Protein AF-A0A6I9VMM9-F1 (afdb_monomer)

Mean predicted aligned error: 11.05 Å

Sequence (615 aa):
MPFDSDETSVFSLRRWTDIDHIRKTYWRACSTDVARRCFRLDAPQAQGLPIRIATSAVTRLYTVVQLTARKGEMSLIRTLWRCTFSPRLFKIYEVTWIGLVDKSYEAKNLERWGDQIVISFAAIWSISLYAVPVIAMFAMYQRSYSLIDNVSCLSKVAAGAGALLIASLAARGYSRINNPAYVKFVDTLNEAHLNYNASTKQELHKYDFEFWAWPVDFNVTGDIADKLTLEKIAKASGRLKRQSGKEFIFAIPCKLLSYVVAHTFANKLIYPGSISLIGWAFGSALVKGRSDLIKQGGERFKLMTSDKNHLDVMFVDRRTKSSNGDTLVITCEGNCGFYETGIISTPLTKGYSVLGWNHPGFASSTGAPYPDQEENAIDCIMRFAIERLKFPEKQIIIYGWSIGGYTATWAAMNYPSIQSLVLDATFDDVLPLAIKAMPPSLEGLVHNIIRDYFNLHIAEQLNRYNGTILLIRRTDDEIICIPQNNLAGNRGNMLLTKLLLRRYPYLFLSETFESGAILSRFLSAETSERTSILESFRVNEKHCLQLIAADIQSNDGVISYPSTLGKECDAKTKLQLVLFLATMYMKDQSSSHCIPLSVDLFHPGWDPASTIAVK

Nearest PDB structures (foldseek):
  2xlb-assembly1_G  TM=6.797E-01  e=2.647E-04  Bacillus pumilus
  1odt-assembly1_C  TM=6.325E-01  e=3.381E-04  Bacillus subtilis
  1ods-assembly1_A  TM=5.811E-01  e=1.271E-04  Bacillus subtilis
  3fyt-assembly2_L  TM=5.809E-01  e=2.400E-04  Bacillus pumilus
  1l7a-assembly1_A  TM=5.665E-01  e=6.387E-04  Bacillus subtilis

pLDDT: mean 82.97, std 21.79, range [21.89, 98.94]

Solvent-accessible surface area (backbone atoms only — not comparable to full-atom values): 33581 Å² total; per-residue (Å²): 132,83,87,80,88,88,89,87,87,82,89,88,89,83,81,92,86,67,68,66,64,60,47,59,58,54,59,70,69,71,62,73,53,61,66,65,48,74,72,60,65,71,68,79,52,55,86,54,34,71,62,46,50,56,46,48,54,51,47,55,46,46,57,55,51,72,75,66,66,68,90,70,82,62,51,64,62,52,50,35,53,46,42,42,74,49,67,62,67,52,33,38,49,45,86,48,99,93,42,75,44,79,41,74,52,81,70,50,73,48,26,51,53,12,49,52,50,55,51,49,53,54,50,50,54,63,52,44,69,69,43,48,64,56,53,50,53,51,53,66,66,50,84,78,72,67,70,65,66,50,50,61,51,50,52,53,52,50,50,53,52,49,51,51,53,52,52,23,45,48,36,22,9,57,42,33,63,73,28,70,74,55,42,52,49,51,51,44,49,52,49,29,71,76,59,74,43,76,66,39,46,59,60,44,66,33,47,47,54,46,61,89,73,55,68,79,73,42,68,60,70,79,84,80,70,89,69,85,44,73,68,58,52,34,55,76,69,60,68,62,73,81,72,50,80,67,59,51,58,76,41,44,67,61,50,52,50,36,51,52,44,38,80,70,45,46,48,46,69,69,29,44,31,48,32,68,69,52,35,55,74,44,40,67,58,41,57,47,26,46,50,61,41,38,69,72,55,32,48,79,46,33,38,30,26,76,88,68,34,38,36,40,33,41,37,32,80,15,61,94,75,32,95,41,11,74,32,36,37,38,45,30,46,36,44,69,44,40,45,39,77,39,76,50,56,38,51,47,72,66,28,27,11,36,39,27,39,29,59,34,23,21,79,73,9,37,68,50,71,37,60,70,47,39,55,39,44,49,50,40,52,54,47,41,37,41,77,73,71,64,44,56,55,63,31,29,32,37,37,7,29,32,66,12,23,34,53,33,21,48,46,37,48,69,46,57,59,32,51,14,38,33,31,32,58,25,51,28,50,48,62,68,56,59,45,73,76,44,64,76,94,42,40,74,54,50,51,49,32,30,66,76,61,50,66,49,45,23,40,66,34,44,66,66,42,81,56,23,40,26,36,35,38,41,54,55,27,79,76,57,20,57,88,45,86,39,46,61,17,26,29,39,52,54,27,52,51,56,43,47,55,52,40,32,39,37,37,51,68,55,98,79,42,54,46,56,53,52,49,52,50,48,55,39,41,53,78,67,56,34,51,54,49,42,57,76,67,58,53,49,64,72,59,46,41,50,53,52,31,47,48,29,54,77,44,82,64,53,90,58,77,63,34,71,49,36,68,90,50,54,71,69,55,22,45,32,43,55,56,50,50,48,61,57,38,41,49,78,44,92,38,45,68,88,56,80,71,58,54,88,75,68,64,76,23,57,57,76,69,57,40,65,73,69,122

Secondary structure (DSSP, 8-state):
-----------------SHHHHHHHHHTTSSSTTHHHHT-S-GGGGGTHHHHHHHHHHHHHHHHHHHH--SSSTTHHHHHHHHHHSPPEEEEEEEETTEEEEEE----HHHHHHHHHHHHHHHHHHHHHHHHHHHHHHHHHSTT--HHHHHHHHHHHHHHHHHHHHHHHHHHHHHHHT-HHHHHHHHHHHHHHHS-SHHHHHHHTTEEE-GGGSPPSEE--S-------HHHHHHHTT-S----HHHHHHTHHHHHHHHHHIIIIIHHHH-GGG-HHHHHHTHHHHHHHHHHHHTTTEEEEEEE-TTS-EEEEEEE--TTT-TTTTSEEEEE--TT--TTTSTTHHHHHTT-EEEEEPPTTSTT--S---HHHHHHHHHHHHHHHHHTS---GGGEEEEEETTHHHHHHHHHHHSTT-SEEEEES--S-SHHHHHHTS-GGGHHHHHHHHHHH----HHHHHTT--S-EEEEEETT-SSSB-SSSSGGGBHHHHHHHHHHHHH-HHHH--TT-HHHHHHHHHHHS-HHHHHHHHHHTT--HHHHHHHHHHHHHHTTT---SS--TTTT--HHHHHHHHHHHHHHHEEEE-S-TTSPPPGGG--PPB-TTHHHH--

InterPro domains:
  IPR000073 Alpha/beta hydrolase fold-1 [PF00561] (328-474)
  IPR029058 Alpha/Beta hydrolase fold [G3DSA:3.40.50.1820] (281-490)
  IPR029058 Alpha/Beta hydrolase fold [SSF53474] (315-464)
  IPR054518 Phosphatidylserine Lipase ABHD16, N-terminal domain [PF22990] (79-210)

Radius of gyration: 30.35 Å; Cα contacts (8 Å, |Δi|>4): 876; chains: 1; bounding box: 75×108×87 Å

Structure (mmCIF, N/CA/C/O backbone):
data_AF-A0A6I9VMM9-F1
#
_entry.id   AF-A0A6I9VMM9-F1
#
loop_
_atom_site.group_PDB
_atom_site.id
_atom_site.type_symbol
_atom_site.label_atom_id
_atom_site.label_alt_id
_atom_site.label_comp_id
_atom_site.label_asym_id
_atom_site.label_entity_id
_atom_site.label_seq_id
_atom_site.pdbx_PDB_ins_code
_atom_site.Cartn_x
_atom_site.Cartn_y
_atom_site.Cartn_z
_atom_site.occupancy
_atom_site.B_iso_or_equiv
_atom_site.auth_seq_id
_atom_site.auth_comp_id
_atom_site.auth_asym_id
_atom_site.auth_atom_id
_atom_site.pdbx_PDB_model_num
ATOM 1 N N . MET A 1 1 ? -37.559 76.606 -5.333 1.00 27.94 1 MET A N 1
ATOM 2 C CA . MET A 1 1 ? -36.568 77.464 -6.025 1.00 27.94 1 MET A CA 1
ATOM 3 C C . MET A 1 1 ? -35.943 76.631 -7.148 1.00 27.94 1 MET A C 1
ATOM 5 O O . MET A 1 1 ? -36.047 75.415 -7.027 1.00 27.94 1 MET A O 1
ATOM 9 N N . PRO A 1 2 ? -35.516 77.249 -8.267 1.00 40.28 2 PRO A N 1
ATOM 10 C CA . PRO A 1 2 ? -35.880 76.784 -9.628 1.00 40.28 2 PRO A CA 1
ATOM 11 C C . PRO A 1 2 ? -35.206 75.460 -10.080 1.00 40.28 2 PRO A C 1
ATOM 13 O O . PRO A 1 2 ? -34.242 75.046 -9.443 1.00 40.28 2 PRO A O 1
ATOM 16 N N . PHE A 1 3 ? -35.783 74.644 -10.985 1.00 25.45 3 PHE A N 1
ATOM 17 C CA . PHE A 1 3 ? -35.825 74.765 -12.475 1.00 25.45 3 PHE A CA 1
ATOM 18 C C . PHE A 1 3 ? -34.434 75.043 -13.097 1.00 25.45 3 PHE A C 1
ATOM 20 O O . PHE A 1 3 ? -33.656 75.789 -12.510 1.00 25.45 3 PHE A O 1
ATOM 27 N N . ASP A 1 4 ? -34.020 74.458 -14.227 1.00 27.05 4 ASP A N 1
ATOM 28 C CA . ASP A 1 4 ? -34.722 73.792 -15.357 1.00 27.05 4 ASP A CA 1
ATOM 29 C C . ASP A 1 4 ? -34.130 72.380 -15.656 1.00 27.05 4 ASP A C 1
ATOM 31 O O . ASP A 1 4 ? -33.074 72.056 -15.115 1.00 27.05 4 ASP A O 1
ATOM 35 N N . SER A 1 5 ? -34.771 71.398 -16.317 1.00 29.05 5 SER A N 1
ATOM 36 C CA . SER A 1 5 ? -35.528 71.307 -17.597 1.00 29.05 5 SER A CA 1
ATOM 37 C C . SER A 1 5 ? -34.646 71.413 -18.865 1.00 29.05 5 SER A C 1
ATOM 39 O O . SER A 1 5 ? -33.751 72.252 -18.924 1.00 29.05 5 SER A O 1
ATOM 41 N N . ASP A 1 6 ? -34.779 70.572 -19.903 1.00 28.39 6 ASP A N 1
ATOM 42 C CA . ASP A 1 6 ? -35.347 69.200 -19.975 1.00 28.39 6 ASP A CA 1
ATOM 43 C C . ASP A 1 6 ? -34.381 68.313 -20.824 1.00 28.39 6 ASP A C 1
ATOM 45 O O . ASP A 1 6 ? -33.176 68.514 -20.684 1.00 28.39 6 ASP A O 1
ATOM 49 N N . GLU A 1 7 ? -34.651 67.312 -21.677 1.00 26.86 7 GLU A N 1
ATOM 50 C CA . GLU A 1 7 ? -35.807 66.644 -22.330 1.00 26.86 7 GLU A CA 1
ATOM 51 C C . GLU A 1 7 ? -35.352 65.158 -22.567 1.00 26.86 7 GLU A C 1
ATOM 53 O O . GLU A 1 7 ? -34.156 64.876 -22.470 1.00 26.86 7 GLU A O 1
ATOM 58 N N . THR A 1 8 ? -36.110 64.086 -22.854 1.00 25.47 8 THR A N 1
ATOM 59 C CA . THR A 1 8 ? -37.411 63.810 -23.509 1.00 25.47 8 THR A CA 1
ATOM 60 C C . THR A 1 8 ? -38.075 62.549 -22.908 1.00 25.47 8 THR A C 1
ATOM 62 O O . THR A 1 8 ? -37.460 61.785 -22.163 1.00 25.47 8 THR A O 1
ATOM 65 N N . SER A 1 9 ? -39.317 62.248 -23.313 1.00 21.89 9 SER A N 1
ATOM 66 C CA . SER A 1 9 ? -39.900 60.887 -23.275 1.00 21.89 9 SER A CA 1
ATOM 67 C C . SER A 1 9 ? -40.717 60.628 -24.563 1.00 21.89 9 SER A C 1
ATOM 69 O O . SER A 1 9 ? -41.004 61.570 -25.291 1.00 21.89 9 SER A O 1
ATOM 71 N N . VAL A 1 10 ? -41.015 59.393 -24.998 1.00 25.23 10 VAL A N 1
ATOM 72 C CA . VAL A 1 10 ? -42.160 58.564 -24.548 1.00 25.23 10 VAL A CA 1
ATOM 73 C C . VAL A 1 10 ? -42.083 57.143 -25.169 1.00 25.23 10 VAL A C 1
ATOM 75 O O . VAL A 1 10 ? -41.775 57.009 -26.346 1.00 25.23 10 VAL A O 1
ATOM 78 N N . PHE A 1 11 ? -42.396 56.109 -24.366 1.00 22.91 11 PHE A N 1
ATOM 79 C CA . PHE A 1 11 ? -42.964 54.761 -24.656 1.00 22.91 11 PHE A CA 1
ATOM 80 C C . PHE A 1 11 ? -42.891 54.147 -26.088 1.00 22.91 11 PHE A C 1
ATOM 82 O O . PHE A 1 11 ? -43.284 54.746 -27.079 1.00 22.91 11 PHE A O 1
ATOM 89 N N . SER A 1 12 ? -42.626 52.840 -26.255 1.00 22.56 12 SER A N 1
ATOM 90 C CA . SER A 1 12 ? -43.504 51.749 -25.767 1.00 22.56 12 SER A CA 1
ATOM 91 C C . SER A 1 12 ? -42.910 50.324 -25.936 1.00 22.56 12 SER A C 1
ATOM 93 O O . SER A 1 12 ? -41.854 50.140 -26.534 1.00 22.56 12 SER A O 1
ATOM 95 N N . LEU A 1 13 ? -43.580 49.291 -25.390 1.00 25.16 13 LEU A N 1
ATOM 96 C CA . LEU A 1 13 ? -43.148 47.877 -25.416 1.00 25.16 13 LEU A CA 1
ATOM 97 C C . LEU A 1 13 ? -43.910 47.035 -26.464 1.00 25.16 13 LEU A C 1
ATOM 99 O O . LEU A 1 13 ? -45.137 47.119 -26.499 1.00 25.16 13 LEU A O 1
ATOM 103 N N . ARG A 1 14 ? -43.238 46.060 -27.117 1.00 22.80 14 ARG A N 1
ATOM 104 C CA . ARG A 1 14 ? -43.471 44.584 -26.979 1.00 22.80 14 ARG A CA 1
ATOM 105 C C . ARG A 1 14 ? -42.797 43.736 -28.085 1.00 22.80 14 ARG A C 1
ATOM 107 O O . ARG A 1 14 ? -42.644 44.200 -29.203 1.00 22.80 14 ARG A O 1
ATOM 114 N N . ARG A 1 15 ? -42.553 42.446 -27.763 1.00 24.11 15 ARG A N 1
ATOM 115 C CA . ARG A 1 15 ? -41.964 41.351 -28.590 1.00 24.11 15 ARG A CA 1
ATOM 116 C C . ARG A 1 15 ? -40.478 41.583 -28.940 1.00 24.11 15 ARG A C 1
ATOM 118 O O . ARG A 1 15 ? -40.135 42.608 -29.499 1.00 24.11 15 ARG A O 1
ATOM 125 N N . TRP A 1 16 ? -39.513 40.714 -28.620 1.00 27.20 16 TRP A N 1
ATOM 126 C CA . TRP A 1 16 ? -39.538 39.377 -27.995 1.00 27.20 16 TRP A CA 1
ATOM 127 C C . TRP A 1 16 ? -40.290 38.279 -28.765 1.00 27.20 16 TRP A C 1
ATOM 129 O O . TRP A 1 16 ? -41.328 37.818 -28.307 1.00 27.20 16 TRP A O 1
ATOM 139 N N . THR A 1 17 ? -39.697 37.824 -29.875 1.00 28.47 17 THR A N 1
ATOM 140 C CA . THR A 1 17 ? -39.789 36.450 -30.424 1.00 28.47 17 THR A CA 1
ATOM 141 C C . THR A 1 17 ? -38.659 36.245 -31.447 1.00 28.47 17 THR A C 1
ATOM 143 O O . THR A 1 17 ? -38.898 36.466 -32.622 1.00 28.47 17 THR A O 1
ATOM 146 N N . ASP A 1 18 ? -37.437 35.892 -31.001 1.00 28.73 18 ASP A N 1
ATOM 147 C CA . ASP A 1 18 ? -36.411 35.222 -31.854 1.00 28.73 18 ASP A CA 1
ATOM 148 C C . ASP A 1 18 ? -35.119 34.799 -31.111 1.00 28.73 18 ASP A C 1
ATOM 150 O O . ASP A 1 18 ? -34.478 33.803 -31.446 1.00 28.73 18 ASP A O 1
ATOM 154 N N . ILE A 1 19 ? -34.737 35.498 -30.035 1.00 30.45 19 ILE A N 1
ATOM 155 C CA . ILE A 1 19 ? -33.448 35.268 -29.336 1.00 30.45 19 ILE A CA 1
ATOM 156 C C . ILE A 1 19 ? -33.337 33.871 -28.682 1.00 30.45 19 ILE A C 1
ATOM 158 O O . ILE A 1 19 ? -32.234 33.365 -28.454 1.00 30.45 19 ILE A O 1
ATOM 162 N N . ASP A 1 20 ? -34.461 33.216 -28.387 1.00 28.95 20 ASP A N 1
ATOM 163 C CA . ASP A 1 20 ? -34.479 31.982 -27.593 1.00 28.95 20 ASP A CA 1
ATOM 164 C C . ASP A 1 20 ? -34.054 30.724 -28.381 1.00 28.95 20 ASP A C 1
ATOM 166 O O . ASP A 1 20 ? -33.523 29.778 -27.794 1.00 28.95 20 ASP A O 1
ATOM 170 N N . HIS A 1 21 ? -34.201 30.728 -29.714 1.00 29.02 21 HIS A N 1
ATOM 171 C CA . HIS A 1 21 ? -33.738 29.625 -30.567 1.00 29.02 21 HIS A CA 1
ATOM 172 C C . HIS A 1 21 ? -32.209 29.663 -30.745 1.00 29.02 21 HIS A C 1
ATOM 174 O O . HIS A 1 21 ? -31.536 28.643 -30.592 1.00 29.02 21 HIS A O 1
ATOM 180 N N . ILE A 1 22 ? -31.637 30.860 -30.934 1.00 31.61 22 ILE A N 1
ATOM 181 C CA . ILE A 1 22 ? -30.178 31.067 -30.976 1.00 31.61 22 ILE A CA 1
ATOM 182 C C . ILE A 1 22 ? -29.546 30.718 -29.618 1.00 31.61 22 ILE A C 1
ATOM 184 O O . ILE A 1 22 ? -28.539 30.006 -29.568 1.00 31.61 22 ILE A O 1
ATOM 188 N N . ARG A 1 23 ? -30.166 31.137 -28.500 1.00 28.03 23 ARG A N 1
ATOM 189 C CA . ARG A 1 23 ? -29.694 30.785 -27.149 1.00 28.03 23 ARG A CA 1
ATOM 190 C C . ARG A 1 23 ? -29.641 29.277 -26.915 1.00 28.03 23 ARG A C 1
ATOM 192 O O . ARG A 1 23 ? -28.607 28.791 -26.463 1.00 28.03 23 ARG A O 1
ATOM 199 N N . LYS A 1 24 ? -30.712 28.532 -27.211 1.00 29.39 24 LYS A N 1
ATOM 200 C CA . LYS A 1 24 ? -30.779 27.084 -26.921 1.00 29.39 24 LYS A CA 1
ATOM 201 C C . LYS A 1 24 ? -29.769 26.256 -27.721 1.00 29.39 24 LYS A C 1
ATOM 203 O O . LYS A 1 24 ? -29.268 25.264 -27.191 1.00 29.39 24 LYS A O 1
ATOM 208 N N . THR A 1 25 ? -29.412 26.692 -28.928 1.00 28.53 25 THR A N 1
ATOM 209 C CA . THR A 1 25 ? -28.404 26.018 -29.760 1.00 28.53 25 THR A CA 1
ATOM 210 C C . THR A 1 25 ? -26.975 26.320 -29.293 1.00 28.53 25 THR A C 1
ATOM 212 O O . THR A 1 25 ? -26.189 25.390 -29.122 1.00 28.53 25 THR A O 1
ATOM 215 N N . TYR A 1 26 ? -26.639 27.577 -28.970 1.00 26.34 26 TYR A N 1
ATOM 216 C CA . TYR A 1 26 ? -25.295 27.917 -28.467 1.00 26.34 26 TYR A CA 1
ATOM 217 C C . TYR A 1 26 ? -25.028 27.421 -27.033 1.00 26.34 26 TYR A C 1
ATOM 219 O O . TYR A 1 26 ? -23.935 26.933 -26.741 1.00 26.34 26 TYR A O 1
ATOM 227 N N . TRP A 1 27 ? -26.009 27.474 -26.122 1.00 25.48 27 TRP A N 1
ATOM 228 C CA . TRP A 1 27 ? -25.790 27.058 -24.725 1.00 25.48 27 TRP A CA 1
ATOM 229 C C . TRP A 1 27 ? -25.700 25.541 -24.510 1.00 25.48 27 TRP A C 1
ATOM 231 O O . TRP A 1 27 ? -25.203 25.116 -23.469 1.00 25.48 27 TRP A O 1
ATOM 241 N N . ARG A 1 28 ? -26.103 24.717 -25.489 1.00 25.52 28 ARG A N 1
ATOM 242 C CA . ARG A 1 28 ? -25.829 23.267 -25.485 1.00 25.52 28 ARG A CA 1
ATOM 243 C C . ARG A 1 28 ? -24.437 22.900 -26.017 1.00 25.52 28 ARG A C 1
ATOM 245 O O . ARG A 1 28 ? -23.990 21.787 -25.771 1.00 25.52 28 ARG A O 1
ATOM 252 N N . ALA A 1 29 ? -23.737 23.818 -26.690 1.00 26.84 29 ALA A N 1
ATOM 253 C CA . ALA A 1 29 ? -22.377 23.596 -27.193 1.00 26.84 29 ALA A CA 1
ATOM 254 C C . ALA A 1 29 ? -21.274 24.020 -26.198 1.00 26.84 29 ALA A C 1
ATOM 256 O O . ALA A 1 29 ? -20.169 23.480 -26.232 1.00 26.84 29 ALA A O 1
ATOM 257 N N . CYS A 1 30 ? -21.559 24.969 -25.296 1.00 27.50 30 CYS A N 1
ATOM 258 C CA . CYS A 1 30 ? -20.560 25.570 -24.398 1.00 27.50 30 CYS A CA 1
ATOM 259 C C . CYS A 1 30 ? -20.682 25.183 -22.909 1.00 27.50 30 CYS A C 1
ATOM 261 O O . CYS A 1 30 ? -20.041 25.803 -22.059 1.00 27.50 30 CYS A O 1
ATOM 263 N N . SER A 1 31 ? -21.444 24.141 -22.558 1.00 27.25 31 SER A N 1
ATOM 264 C CA . SER A 1 31 ? -21.448 23.596 -21.194 1.00 27.25 31 SER A CA 1
ATOM 265 C C . SER A 1 31 ? -20.287 22.617 -20.975 1.00 27.25 31 SER A C 1
ATOM 267 O O . SER A 1 31 ? -20.314 21.513 -21.513 1.00 27.25 31 SER A O 1
ATOM 269 N N . THR A 1 32 ? -19.304 23.031 -20.162 1.00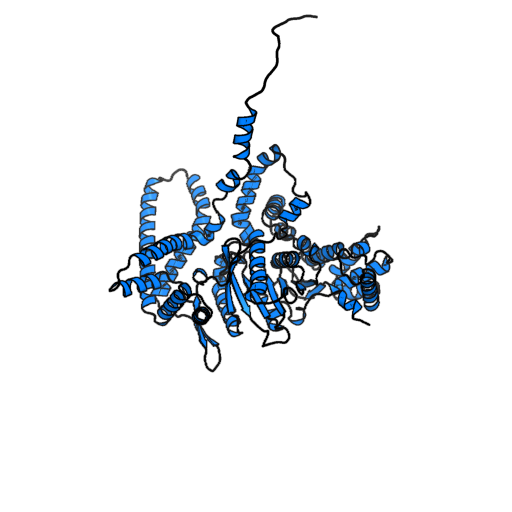 33.19 32 THR A N 1
ATOM 270 C CA . THR A 1 32 ? -18.239 22.245 -19.482 1.00 33.19 32 THR A CA 1
ATOM 271 C C . THR A 1 32 ? -17.296 21.340 -20.292 1.00 33.19 32 THR A C 1
ATOM 273 O O . THR A 1 32 ? -16.165 21.144 -19.846 1.00 33.19 32 THR A O 1
ATOM 276 N N . ASP A 1 33 ? -17.678 20.801 -21.449 1.00 26.80 33 ASP A N 1
ATOM 277 C CA . ASP A 1 33 ? -16.933 19.701 -22.071 1.00 26.80 33 ASP A CA 1
ATOM 278 C C . ASP A 1 33 ? -15.785 20.157 -22.989 1.00 26.80 33 ASP A C 1
ATOM 280 O O . ASP A 1 33 ? -14.739 19.516 -23.022 1.00 26.80 33 ASP A O 1
ATOM 284 N N . VAL A 1 34 ? -15.901 21.317 -23.650 1.00 26.84 34 VAL A N 1
ATOM 285 C CA . VAL A 1 34 ? -14.802 21.887 -24.460 1.00 26.84 34 VAL A CA 1
ATOM 286 C C . VAL A 1 34 ? -13.606 22.268 -23.578 1.00 26.84 34 VAL A C 1
ATOM 288 O O . VAL A 1 34 ? -12.478 21.879 -23.871 1.00 26.84 34 VAL A O 1
ATOM 291 N N . ALA A 1 35 ? -13.837 22.925 -22.436 1.00 27.14 35 ALA A N 1
ATOM 292 C CA . ALA A 1 35 ? -12.775 23.225 -21.469 1.00 27.14 35 ALA A CA 1
ATOM 293 C C . ALA A 1 35 ? -12.121 21.940 -20.914 1.00 27.14 35 ALA A C 1
ATOM 295 O O . ALA A 1 35 ? -10.898 21.866 -20.800 1.00 27.14 35 ALA A O 1
ATOM 296 N N . ARG A 1 36 ? -12.924 20.892 -20.671 1.00 28.64 36 ARG A N 1
ATOM 297 C CA . ARG A 1 36 ? -12.474 19.536 -20.295 1.00 28.64 36 ARG A CA 1
ATOM 298 C C . ARG A 1 36 ? -11.849 18.722 -21.439 1.00 28.64 36 ARG A C 1
ATOM 300 O O . ARG A 1 36 ? -11.485 17.566 -21.206 1.00 28.64 36 ARG A O 1
ATOM 307 N N . ARG A 1 37 ? -11.725 19.275 -22.649 1.00 25.19 37 ARG A N 1
ATOM 308 C CA . ARG A 1 37 ? -10.983 18.689 -23.781 1.00 25.19 37 ARG A CA 1
ATOM 309 C C . ARG A 1 37 ? -9.720 19.498 -24.084 1.00 25.19 37 ARG A C 1
ATOM 311 O O . ARG A 1 37 ? -8.650 18.911 -24.165 1.00 25.19 37 ARG A O 1
ATOM 318 N N . CYS A 1 38 ? -9.803 20.829 -24.149 1.00 25.02 38 CYS A N 1
ATOM 319 C CA . CYS A 1 38 ? -8.650 21.696 -24.430 1.00 25.02 38 CYS A CA 1
ATOM 320 C C . CYS A 1 38 ? -7.558 21.644 -23.346 1.00 25.02 38 CYS A C 1
ATOM 322 O O . CYS A 1 38 ? -6.380 21.689 -23.680 1.00 25.02 38 CYS A O 1
ATOM 324 N N . PHE A 1 39 ? -7.929 21.489 -22.069 1.00 26.25 39 PHE A N 1
ATOM 325 C CA . PHE A 1 39 ? -6.974 21.279 -20.968 1.00 26.25 39 PHE A CA 1
ATOM 326 C C . PHE A 1 39 ? -6.716 19.794 -20.649 1.00 26.25 39 PHE A C 1
ATOM 328 O O . PHE A 1 39 ? -6.098 19.486 -19.636 1.00 26.25 39 PHE A O 1
ATOM 335 N N . ARG A 1 40 ? -7.154 18.865 -21.514 1.00 23.09 40 ARG A N 1
ATOM 336 C CA . ARG A 1 40 ? -6.862 17.422 -21.409 1.00 23.09 40 ARG A CA 1
ATOM 337 C C . 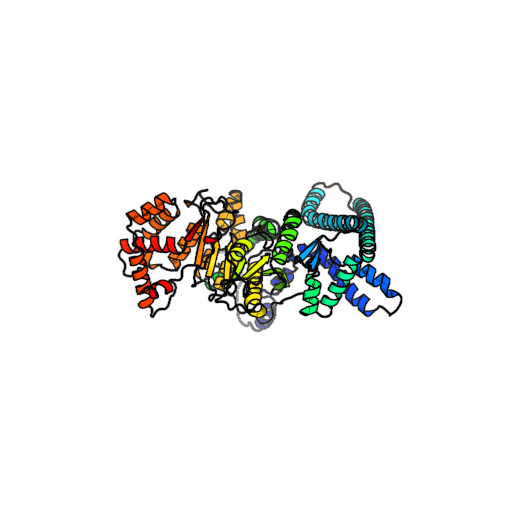ARG A 1 40 ? -5.796 16.979 -22.419 1.00 23.09 40 ARG A C 1
ATOM 339 O O . ARG A 1 40 ? -5.890 15.914 -23.017 1.00 23.09 40 ARG A O 1
ATOM 346 N N . LEU A 1 41 ? -4.797 17.837 -22.631 1.00 25.17 41 LEU A N 1
ATOM 347 C CA . LEU A 1 41 ? -3.531 17.464 -23.257 1.00 25.17 41 LEU A CA 1
ATOM 348 C C . LEU A 1 41 ? -2.621 16.925 -22.148 1.00 25.17 41 LEU A C 1
ATOM 350 O O . LEU A 1 41 ? -2.228 17.669 -21.251 1.00 25.17 41 LEU A O 1
ATOM 354 N N . ASP A 1 42 ? -2.358 15.618 -22.173 1.00 28.47 42 ASP A N 1
ATOM 355 C CA . ASP A 1 42 ? -1.860 14.880 -21.009 1.00 28.47 42 ASP A CA 1
ATOM 356 C C . ASP A 1 42 ? -0.426 15.242 -20.586 1.00 28.47 42 ASP A C 1
ATOM 358 O O . ASP A 1 42 ? 0.554 14.625 -21.010 1.00 28.47 42 ASP A O 1
ATOM 362 N N . ALA A 1 43 ? -0.308 16.169 -19.635 1.00 26.69 43 ALA A N 1
ATOM 363 C CA . ALA A 1 43 ? 0.937 16.442 -18.923 1.00 26.69 43 ALA A CA 1
ATOM 364 C C . ALA A 1 43 ? 1.576 15.204 -18.235 1.00 26.69 43 ALA A C 1
ATOM 366 O O . ALA A 1 43 ? 2.792 15.041 -18.365 1.00 26.69 43 ALA A O 1
ATOM 367 N N . PRO A 1 44 ? 0.846 14.295 -17.541 1.00 29.08 44 PRO A N 1
ATOM 368 C CA . PRO A 1 44 ? 1.493 13.199 -16.809 1.00 29.08 44 PRO A CA 1
ATOM 369 C C . PRO A 1 44 ? 2.061 12.096 -17.715 1.00 29.08 44 PRO A C 1
ATOM 371 O O . PRO A 1 44 ? 2.945 11.357 -17.280 1.00 29.08 44 PRO A O 1
ATOM 374 N N . GLN A 1 45 ? 1.648 12.006 -18.989 1.00 28.39 45 GLN A N 1
ATOM 375 C CA . GLN A 1 45 ? 2.267 11.061 -19.930 1.00 28.39 45 GLN A CA 1
ATOM 376 C C . GLN A 1 45 ? 3.766 11.352 -20.146 1.00 28.39 45 GLN A C 1
ATOM 378 O O . GLN A 1 45 ? 4.510 10.430 -20.490 1.00 28.39 45 GLN A O 1
ATOM 383 N N . ALA A 1 46 ? 4.226 12.587 -19.887 1.00 27.34 46 ALA A N 1
ATOM 384 C CA . ALA A 1 46 ? 5.604 13.053 -20.067 1.00 27.34 46 ALA A CA 1
ATOM 385 C C . ALA A 1 46 ? 6.680 12.130 -19.461 1.00 27.34 46 ALA A C 1
ATOM 387 O O . ALA A 1 46 ? 7.715 11.919 -20.092 1.00 27.34 46 ALA A O 1
ATOM 388 N N . GLN A 1 47 ? 6.440 11.534 -18.285 1.00 32.88 47 GLN A N 1
ATOM 389 C CA . GLN A 1 47 ? 7.446 10.707 -17.593 1.00 32.88 47 GLN A CA 1
ATOM 390 C C . GLN A 1 47 ? 7.664 9.332 -18.260 1.00 32.88 47 GLN A C 1
ATOM 392 O O . GLN A 1 47 ? 8.740 8.756 -18.136 1.00 32.88 47 GLN A O 1
ATOM 397 N N . GLY A 1 48 ? 6.699 8.842 -19.050 1.00 29.05 48 GLY A N 1
ATOM 398 C CA . GLY A 1 48 ? 6.893 7.706 -19.964 1.00 29.05 48 GLY A CA 1
ATOM 399 C C . GLY A 1 48 ? 7.213 8.117 -21.408 1.00 29.05 48 GLY A C 1
ATOM 400 O O . GLY A 1 48 ? 7.606 7.278 -22.219 1.00 29.05 48 GLY A O 1
ATOM 401 N N . LEU A 1 49 ? 7.041 9.397 -21.749 1.00 28.08 49 LEU A N 1
ATOM 402 C CA . LEU A 1 49 ? 7.036 9.913 -23.117 1.00 28.08 49 LEU A CA 1
ATOM 403 C C . LEU A 1 49 ? 8.358 9.800 -23.900 1.00 28.08 49 LEU A C 1
ATOM 405 O O . LEU A 1 49 ? 8.254 9.516 -25.089 1.00 28.08 49 LEU A O 1
ATOM 409 N N . PRO A 1 50 ? 9.582 9.947 -23.343 1.00 30.11 50 PRO A N 1
ATOM 410 C CA . PRO A 1 50 ? 10.796 9.771 -24.149 1.00 30.11 50 PRO A CA 1
ATOM 411 C C . PRO A 1 50 ? 10.947 8.326 -24.645 1.00 30.11 50 PRO A C 1
ATOM 413 O O . PRO A 1 50 ? 11.196 8.101 -25.830 1.00 30.11 50 PRO A O 1
ATOM 416 N N . ILE A 1 51 ? 10.686 7.341 -23.777 1.00 33.97 51 ILE A N 1
ATOM 417 C CA . ILE A 1 51 ? 10.642 5.928 -24.175 1.00 33.97 51 ILE A CA 1
ATOM 418 C C . ILE A 1 51 ? 9.437 5.691 -25.094 1.00 33.97 51 ILE A C 1
ATOM 420 O O . ILE A 1 51 ? 9.593 5.038 -26.122 1.00 33.97 51 ILE A O 1
ATOM 424 N N . ARG A 1 52 ? 8.252 6.248 -24.798 1.00 33.22 52 ARG A N 1
ATOM 425 C CA . ARG A 1 52 ? 7.032 6.052 -25.607 1.00 33.22 52 ARG A CA 1
ATOM 426 C C . ARG A 1 52 ? 7.037 6.755 -26.966 1.00 33.22 52 ARG A C 1
ATOM 428 O O . ARG A 1 52 ? 6.370 6.250 -27.852 1.00 33.22 52 ARG A O 1
ATOM 435 N N . ILE A 1 53 ? 7.760 7.850 -27.199 1.00 30.75 53 ILE A N 1
ATOM 436 C CA . ILE A 1 53 ? 7.872 8.456 -28.541 1.00 30.75 53 ILE A CA 1
ATOM 437 C C . ILE A 1 53 ? 8.856 7.651 -29.384 1.00 30.75 53 ILE A C 1
ATOM 439 O O . ILE A 1 53 ? 8.501 7.253 -30.494 1.00 30.75 53 ILE A O 1
ATOM 443 N N . ALA A 1 54 ? 10.028 7.315 -28.832 1.00 31.45 54 ALA A N 1
ATOM 444 C CA . ALA A 1 54 ? 10.972 6.417 -29.489 1.00 31.45 54 ALA A CA 1
ATOM 445 C C . ALA A 1 54 ? 10.307 5.069 -29.825 1.00 31.45 54 ALA A C 1
ATOM 447 O O . ALA A 1 54 ? 10.312 4.649 -30.979 1.00 31.45 54 ALA A O 1
ATOM 448 N N . THR A 1 55 ? 9.642 4.427 -28.859 1.00 34.94 55 THR A N 1
ATOM 449 C CA . THR A 1 55 ? 8.963 3.139 -29.078 1.00 34.94 55 THR A CA 1
ATOM 450 C C . THR A 1 55 ? 7.628 3.238 -29.815 1.00 34.94 55 THR A C 1
ATOM 452 O O . THR A 1 55 ? 7.301 2.279 -30.492 1.00 34.94 55 THR A O 1
ATOM 455 N N . SER A 1 56 ? 6.863 4.336 -29.792 1.00 29.28 56 SER A N 1
ATOM 456 C CA . SER A 1 56 ? 5.646 4.473 -30.625 1.00 29.28 56 SER A CA 1
ATOM 457 C C . SER A 1 56 ? 6.008 4.682 -32.094 1.00 29.28 56 SER A C 1
ATOM 459 O O . SER A 1 56 ? 5.421 4.039 -32.965 1.00 29.28 56 SER A O 1
ATOM 461 N N . ALA A 1 57 ? 7.037 5.489 -32.383 1.00 31.03 57 ALA A N 1
ATOM 462 C CA . ALA A 1 57 ? 7.600 5.587 -33.727 1.00 31.03 57 ALA A CA 1
ATOM 463 C C . ALA A 1 57 ? 8.175 4.232 -34.177 1.00 31.03 57 ALA A C 1
ATOM 465 O O . ALA A 1 57 ? 7.787 3.728 -35.229 1.00 31.03 57 ALA A O 1
ATOM 466 N N . VAL A 1 58 ? 9.009 3.586 -33.350 1.00 36.97 58 VAL A N 1
ATOM 467 C CA . VAL A 1 58 ? 9.589 2.264 -33.651 1.00 36.97 58 VAL A CA 1
ATOM 468 C C . VAL A 1 58 ? 8.535 1.151 -33.712 1.00 36.97 58 VAL A C 1
ATOM 470 O O . VAL A 1 58 ? 8.719 0.229 -34.490 1.00 36.97 58 VAL A O 1
ATOM 473 N N . THR A 1 59 ? 7.407 1.234 -32.996 1.00 32.75 59 THR A N 1
ATOM 474 C CA . THR A 1 59 ? 6.295 0.258 -33.060 1.00 32.75 59 THR A CA 1
ATOM 475 C C . THR A 1 59 ? 5.407 0.485 -34.286 1.00 32.75 59 THR A C 1
ATOM 477 O O . THR A 1 59 ? 4.966 -0.475 -34.914 1.00 32.75 59 THR A O 1
ATOM 480 N N . ARG A 1 60 ? 5.190 1.737 -34.710 1.00 32.25 60 ARG A N 1
ATOM 481 C CA . ARG A 1 60 ? 4.557 2.016 -36.011 1.00 32.25 60 ARG A CA 1
ATOM 482 C C . ARG A 1 60 ? 5.461 1.563 -37.163 1.00 32.25 60 ARG A C 1
ATOM 484 O O . ARG A 1 60 ? 4.964 0.922 -38.085 1.00 32.25 60 ARG A O 1
ATOM 491 N N . LEU A 1 61 ? 6.779 1.776 -37.068 1.00 34.28 61 LEU A N 1
ATOM 492 C CA . LEU A 1 61 ? 7.745 1.150 -37.978 1.00 34.28 61 LEU A CA 1
ATOM 493 C C . LEU A 1 61 ? 7.741 -0.380 -37.867 1.00 34.28 61 LEU A C 1
ATOM 495 O O . LEU A 1 61 ? 7.807 -1.032 -38.897 1.00 34.28 61 LEU A O 1
ATOM 499 N N . TYR A 1 62 ? 7.624 -0.969 -36.673 1.00 37.34 62 TYR A N 1
ATOM 500 C CA . TYR A 1 62 ? 7.572 -2.422 -36.475 1.00 37.34 62 TYR A CA 1
ATOM 501 C C . TYR A 1 62 ? 6.431 -3.019 -37.300 1.00 37.34 62 TYR A C 1
ATOM 503 O O . TYR A 1 62 ? 6.681 -3.885 -38.130 1.00 37.34 62 TYR A O 1
ATOM 511 N N . THR A 1 63 ? 5.209 -2.494 -37.178 1.00 33.28 63 THR A N 1
ATOM 512 C CA . THR A 1 63 ? 4.063 -2.959 -37.976 1.00 33.28 63 THR A CA 1
ATOM 513 C C . THR A 1 63 ? 4.263 -2.740 -39.482 1.00 33.28 63 THR A C 1
ATOM 515 O O . THR A 1 63 ? 3.989 -3.643 -40.269 1.00 33.28 63 THR A O 1
ATOM 518 N N . VAL A 1 64 ? 4.793 -1.586 -39.909 1.00 35.97 64 VAL A N 1
ATOM 519 C CA . VAL A 1 64 ? 5.026 -1.285 -41.339 1.00 35.97 64 VAL A CA 1
ATOM 520 C C . VAL A 1 64 ? 6.133 -2.159 -41.954 1.00 35.97 64 VAL A C 1
ATOM 522 O O . VAL A 1 64 ? 5.984 -2.644 -43.075 1.00 35.97 64 VAL A O 1
ATOM 525 N N . VAL A 1 65 ? 7.219 -2.425 -41.224 1.00 41.69 65 VAL A N 1
ATOM 526 C CA . VAL A 1 65 ? 8.339 -3.281 -41.660 1.00 41.69 65 VAL A CA 1
ATOM 527 C C . VAL A 1 65 ? 7.945 -4.763 -41.644 1.00 41.69 65 VAL A C 1
ATOM 529 O O . VAL A 1 65 ? 8.315 -5.503 -42.554 1.00 41.69 65 VAL A O 1
ATOM 532 N N . GLN A 1 66 ? 7.128 -5.202 -40.678 1.00 41.09 66 GLN A N 1
ATOM 533 C CA . GLN A 1 66 ? 6.551 -6.555 -40.664 1.00 41.09 66 GLN A CA 1
ATOM 534 C C . GLN A 1 66 ? 5.678 -6.827 -41.905 1.00 41.09 66 GLN A C 1
ATOM 536 O O . GLN A 1 66 ? 5.649 -7.957 -42.385 1.00 41.09 66 GLN A O 1
ATOM 541 N N . LEU A 1 67 ? 5.004 -5.803 -42.446 1.00 38.81 67 LEU A N 1
ATOM 542 C CA . LEU A 1 67 ? 4.131 -5.910 -43.625 1.00 38.81 67 LEU A CA 1
ATOM 543 C C . LEU A 1 67 ? 4.857 -5.809 -44.981 1.00 38.81 67 LEU A C 1
ATOM 545 O O . LEU A 1 67 ? 4.259 -6.134 -46.003 1.00 38.81 67 LEU A O 1
ATOM 549 N N . THR A 1 68 ? 6.117 -5.364 -45.024 1.00 39.28 68 THR A N 1
ATOM 550 C CA . THR A 1 68 ? 6.821 -5.030 -46.284 1.00 39.28 68 THR A CA 1
ATOM 551 C C . THR A 1 68 ? 8.016 -5.934 -46.620 1.00 39.28 68 THR A C 1
ATOM 553 O O . THR A 1 68 ? 8.556 -5.858 -47.726 1.00 39.28 68 THR A O 1
ATOM 556 N N . ALA A 1 69 ? 8.424 -6.833 -45.719 1.00 36.41 69 ALA A N 1
ATOM 557 C CA . ALA A 1 69 ? 9.629 -7.649 -45.886 1.00 36.41 69 ALA A CA 1
ATOM 558 C C . ALA A 1 69 ? 9.417 -8.943 -46.714 1.00 36.41 69 ALA A C 1
ATOM 560 O O . ALA A 1 69 ? 8.852 -9.927 -46.232 1.00 36.41 69 ALA A O 1
ATOM 561 N N . ARG A 1 70 ? 9.948 -8.991 -47.948 1.00 42.25 70 ARG A N 1
ATOM 562 C CA . ARG A 1 70 ? 10.049 -10.228 -48.758 1.00 42.25 70 ARG A CA 1
ATOM 563 C C . ARG A 1 70 ? 10.947 -11.293 -48.093 1.00 42.25 70 ARG A C 1
ATOM 565 O O . ARG A 1 70 ? 11.987 -10.977 -47.522 1.00 42.25 70 ARG A O 1
ATOM 572 N N . LYS A 1 71 ? 10.565 -12.573 -48.205 1.00 42.88 71 LYS A N 1
ATOM 573 C CA . LYS A 1 71 ? 11.344 -13.723 -47.697 1.00 42.88 71 LYS A CA 1
ATOM 574 C C . LYS A 1 71 ? 12.685 -13.863 -48.435 1.00 42.88 71 LYS A C 1
ATOM 576 O O . LYS A 1 71 ? 12.717 -13.721 -49.652 1.00 42.88 71 LYS A O 1
ATOM 581 N N . GLY A 1 72 ? 13.750 -14.196 -47.703 1.00 40.47 72 GLY A N 1
ATOM 582 C CA . GLY A 1 72 ? 15.106 -14.366 -48.235 1.00 40.47 72 GLY A CA 1
ATOM 583 C C . GLY A 1 72 ? 16.147 -13.760 -47.294 1.00 40.47 72 GLY A C 1
ATOM 584 O O . GLY A 1 72 ? 16.248 -14.151 -46.134 1.00 40.47 72 GLY A O 1
ATOM 585 N N . GLU A 1 73 ? 16.880 -12.766 -47.785 1.00 41.12 73 GLU A N 1
ATOM 586 C CA . GLU A 1 73 ? 18.047 -12.152 -47.129 1.00 41.12 73 GLU A CA 1
ATOM 587 C C . GLU A 1 73 ? 17.710 -11.373 -45.839 1.00 41.12 73 GLU A C 1
ATOM 589 O O . GLU A 1 73 ? 18.554 -11.221 -44.955 1.00 41.12 73 GLU A O 1
ATOM 594 N N . MET A 1 74 ? 16.454 -10.944 -45.660 1.00 47.09 74 MET A N 1
ATOM 595 C CA . MET A 1 74 ? 15.984 -10.182 -44.487 1.00 47.09 74 MET A CA 1
ATOM 596 C C . MET A 1 74 ? 15.833 -11.001 -43.187 1.00 47.09 74 MET A C 1
ATOM 598 O O . MET A 1 74 ? 15.063 -10.633 -42.302 1.00 47.09 74 MET A O 1
ATOM 602 N N . SER A 1 75 ? 16.592 -12.087 -43.024 1.00 66.44 75 SER A N 1
ATOM 603 C CA . SER A 1 75 ? 16.757 -12.753 -41.726 1.00 66.44 75 SER A CA 1
ATOM 604 C C . SER A 1 75 ? 17.676 -11.933 -40.809 1.00 66.44 75 SER A C 1
ATOM 606 O O . SER A 1 75 ? 17.243 -11.412 -39.781 1.00 66.44 75 SER A O 1
ATOM 608 N N . LEU A 1 76 ? 18.929 -11.720 -41.227 1.00 69.81 76 LEU A N 1
ATOM 609 C CA . LEU A 1 76 ? 19.990 -11.171 -40.374 1.00 69.81 76 LEU A CA 1
ATOM 610 C C . LEU A 1 76 ? 19.716 -9.720 -39.935 1.00 69.81 76 LEU A C 1
ATOM 612 O O . LEU A 1 76 ? 19.854 -9.392 -38.759 1.00 69.81 76 LEU A O 1
ATOM 616 N N . ILE A 1 77 ? 19.240 -8.872 -40.854 1.00 77.88 77 ILE A N 1
ATOM 617 C CA . ILE A 1 77 ? 18.883 -7.469 -40.567 1.00 77.88 77 ILE A CA 1
ATOM 618 C C . ILE A 1 77 ? 17.687 -7.387 -39.602 1.00 77.88 77 ILE A C 1
ATOM 620 O O . ILE A 1 77 ? 17.681 -6.565 -38.686 1.00 77.88 77 ILE A O 1
ATOM 624 N N . ARG A 1 78 ? 16.688 -8.268 -39.758 1.00 79.44 78 ARG A N 1
ATOM 625 C CA . ARG A 1 78 ? 15.493 -8.319 -38.899 1.00 79.44 78 ARG A CA 1
ATOM 626 C C . ARG A 1 78 ? 15.839 -8.797 -37.489 1.00 79.44 78 ARG A C 1
ATOM 628 O O . ARG A 1 78 ? 15.333 -8.229 -36.524 1.00 79.44 78 ARG A O 1
ATOM 635 N N . THR A 1 79 ? 16.730 -9.781 -37.358 1.00 79.56 79 THR A N 1
ATOM 636 C CA . THR A 1 79 ? 17.253 -10.232 -36.058 1.00 79.56 79 THR A CA 1
ATOM 637 C C . THR A 1 79 ? 18.120 -9.160 -35.400 1.00 79.56 79 THR A C 1
ATOM 639 O O . THR A 1 79 ? 17.932 -8.885 -34.219 1.00 79.56 79 THR A O 1
ATOM 642 N N . LEU A 1 80 ? 18.991 -8.472 -36.149 1.00 85.75 80 LEU A N 1
ATOM 643 C CA . LEU A 1 80 ? 19.778 -7.351 -35.624 1.00 85.75 80 LEU A CA 1
ATOM 644 C C . LEU A 1 80 ? 18.869 -6.232 -35.090 1.00 85.75 80 LEU A C 1
ATOM 646 O O . LEU A 1 80 ? 19.040 -5.796 -33.954 1.00 85.75 80 LEU A O 1
ATOM 650 N N . TRP A 1 81 ? 17.863 -5.817 -35.868 1.00 85.56 81 TRP A N 1
ATOM 651 C CA . TRP A 1 81 ? 16.888 -4.801 -35.457 1.00 85.56 81 TRP A CA 1
ATOM 652 C C . TRP A 1 81 ? 16.118 -5.214 -34.195 1.00 85.56 81 TRP A C 1
ATOM 654 O O . TRP A 1 81 ? 15.999 -4.420 -33.261 1.00 85.56 81 TRP A O 1
ATOM 664 N N . ARG A 1 82 ? 15.654 -6.472 -34.128 1.00 86.38 82 ARG A N 1
ATOM 665 C CA . ARG A 1 82 ? 15.049 -7.052 -32.918 1.00 86.38 82 ARG A CA 1
ATOM 666 C C . ARG A 1 82 ? 15.996 -6.936 -31.724 1.00 86.38 82 ARG A C 1
ATOM 668 O O . ARG A 1 82 ? 15.647 -6.281 -30.752 1.00 86.38 82 ARG A O 1
ATOM 675 N N . CYS A 1 83 ? 17.211 -7.478 -31.811 1.00 88.12 83 CYS A N 1
ATOM 676 C CA . CYS A 1 83 ? 18.175 -7.467 -30.708 1.00 88.12 83 CYS A CA 1
ATOM 677 C C . CYS A 1 83 ? 18.534 -6.047 -30.223 1.00 88.12 83 CYS A C 1
ATOM 679 O O . CYS A 1 83 ? 18.670 -5.835 -29.015 1.00 88.12 83 CYS A O 1
ATOM 681 N N . THR A 1 84 ? 18.639 -5.064 -31.125 1.00 88.94 84 THR A N 1
ATOM 682 C CA . THR A 1 84 ? 18.853 -3.652 -30.765 1.00 88.94 84 THR A CA 1
ATOM 683 C C . THR A 1 84 ? 17.721 -3.112 -29.889 1.00 88.94 84 THR A C 1
ATOM 685 O O . THR A 1 84 ? 17.980 -2.589 -28.802 1.00 88.94 84 THR A O 1
ATOM 688 N N . PHE A 1 85 ? 16.466 -3.241 -30.330 1.00 88.81 85 PHE A N 1
ATOM 689 C CA . PHE A 1 85 ? 15.319 -2.592 -29.681 1.00 88.81 85 PHE A CA 1
ATOM 690 C C . PHE A 1 85 ? 14.605 -3.451 -28.625 1.00 88.81 85 PHE A C 1
ATOM 692 O O . PHE A 1 85 ? 13.787 -2.926 -27.875 1.00 88.81 85 PHE A O 1
ATOM 699 N N . SER A 1 86 ? 14.951 -4.734 -28.498 1.00 90.94 86 SER A N 1
ATOM 700 C CA . SER A 1 86 ? 14.490 -5.609 -27.416 1.00 90.94 86 SER A CA 1
ATOM 701 C C . SER A 1 86 ? 14.912 -5.110 -26.017 1.00 90.94 86 SER A C 1
ATOM 703 O O . SER A 1 86 ? 15.933 -4.418 -25.876 1.00 90.94 86 SER A O 1
ATOM 705 N N . PRO A 1 87 ? 14.147 -5.460 -24.964 1.00 92.75 87 PRO A N 1
ATOM 706 C CA . PRO A 1 87 ? 14.428 -5.071 -23.578 1.00 92.75 87 PRO A CA 1
ATOM 707 C C . PRO A 1 87 ? 15.792 -5.567 -23.085 1.00 92.75 87 PRO A C 1
ATOM 709 O O . PRO A 1 87 ? 16.323 -6.568 -23.573 1.00 92.75 87 PRO A O 1
ATOM 712 N N . ARG A 1 88 ? 16.356 -4.900 -22.074 1.00 90.88 88 ARG A N 1
ATOM 713 C CA . ARG A 1 88 ? 17.470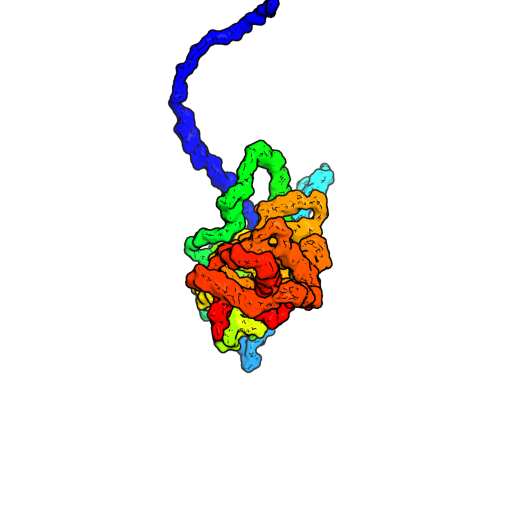 -5.472 -21.299 1.00 90.88 88 ARG A CA 1
ATOM 714 C C . ARG A 1 88 ? 17.002 -6.721 -20.549 1.00 90.88 88 ARG A C 1
ATOM 716 O O . ARG A 1 88 ? 15.917 -6.727 -19.969 1.00 90.88 88 ARG A O 1
ATOM 723 N N . LEU A 1 89 ? 17.845 -7.749 -20.562 1.00 92.56 89 LEU A N 1
ATOM 724 C CA . LEU A 1 89 ? 17.693 -8.973 -19.781 1.00 92.56 89 LEU A CA 1
ATOM 725 C C . LEU A 1 89 ? 18.515 -8.827 -18.490 1.00 92.56 89 LEU A C 1
ATOM 727 O O . LEU A 1 89 ? 19.649 -8.355 -18.539 1.00 92.56 89 LEU A O 1
ATOM 731 N N . PHE A 1 90 ? 17.948 -9.202 -17.345 1.00 91.25 90 PHE A N 1
ATOM 732 C CA . PHE A 1 90 ? 18.592 -9.092 -16.031 1.00 91.25 90 PHE A CA 1
ATOM 733 C C . PHE A 1 90 ? 19.033 -10.456 -15.499 1.00 91.25 90 PHE A C 1
ATOM 735 O O . PHE A 1 90 ? 20.172 -10.607 -15.054 1.00 91.25 90 PHE A O 1
ATOM 742 N N . LYS A 1 91 ? 18.142 -11.453 -15.556 1.00 92.44 91 LYS A N 1
ATOM 743 C CA . LYS A 1 91 ? 18.383 -12.810 -15.050 1.00 92.44 91 LYS A CA 1
ATOM 744 C C . LYS A 1 91 ? 17.742 -13.875 -15.927 1.00 92.44 91 LYS A C 1
ATOM 746 O O . LYS A 1 91 ? 16.743 -13.619 -16.596 1.00 92.44 91 LYS A O 1
ATOM 751 N N . ILE A 1 92 ? 18.316 -15.069 -15.863 1.00 92.88 92 ILE A N 1
ATOM 752 C CA . ILE A 1 92 ? 17.800 -16.315 -16.419 1.00 92.88 92 ILE A CA 1
ATOM 753 C C . ILE A 1 92 ? 17.569 -17.270 -15.241 1.00 92.88 92 ILE A C 1
ATOM 755 O O . ILE A 1 92 ? 18.439 -17.396 -14.380 1.00 92.88 92 ILE A O 1
ATOM 759 N N . TYR A 1 93 ? 16.410 -17.921 -15.188 1.00 90.38 93 TYR A N 1
ATOM 760 C CA . TYR A 1 93 ? 16.057 -18.894 -14.156 1.00 90.38 93 TYR A CA 1
ATOM 761 C C . TYR A 1 93 ? 16.066 -20.305 -14.746 1.00 90.38 93 TYR A C 1
ATOM 763 O O . TYR A 1 93 ? 15.336 -20.597 -15.695 1.00 90.38 93 TYR A O 1
ATOM 771 N N . GLU A 1 94 ? 16.882 -21.186 -14.173 1.00 84.50 94 GLU A N 1
ATOM 772 C CA . GLU A 1 94 ? 17.054 -22.566 -14.629 1.00 84.50 94 GLU A CA 1
ATOM 773 C C . GLU A 1 94 ? 16.629 -23.531 -13.513 1.00 84.50 94 GLU A C 1
ATOM 775 O O . GLU A 1 94 ? 17.075 -23.428 -12.369 1.00 84.50 94 GLU A O 1
ATOM 780 N N . VAL A 1 95 ? 15.730 -24.470 -13.828 1.00 79.88 95 VAL A N 1
ATOM 781 C CA . VAL A 1 95 ? 15.326 -25.529 -12.892 1.00 79.88 95 VAL A CA 1
ATOM 782 C C . VAL A 1 95 ? 16.384 -26.625 -12.931 1.00 79.88 95 VAL A C 1
ATOM 784 O O . VAL A 1 95 ? 16.616 -27.235 -13.972 1.00 79.88 95 VAL A O 1
ATOM 787 N N . THR A 1 96 ? 17.016 -26.875 -11.790 1.00 75.50 96 THR A N 1
ATOM 788 C CA . THR A 1 96 ? 18.069 -27.880 -11.616 1.00 75.50 96 THR A CA 1
ATOM 789 C C . THR A 1 96 ? 17.658 -28.915 -10.566 1.00 75.50 96 THR A C 1
ATOM 791 O O . THR A 1 96 ? 16.652 -28.756 -9.876 1.00 75.50 96 THR A O 1
ATOM 794 N N . TRP A 1 97 ? 18.456 -29.971 -10.401 1.00 65.81 97 TRP A N 1
ATOM 795 C CA . TRP A 1 97 ? 18.216 -31.016 -9.397 1.00 65.81 97 TRP A CA 1
ATOM 796 C C . TRP A 1 97 ? 18.321 -30.522 -7.938 1.00 65.81 97 TRP A C 1
ATOM 798 O O . TRP A 1 97 ? 17.772 -31.166 -7.051 1.00 65.81 97 TRP A O 1
ATOM 808 N N . ILE A 1 98 ? 18.962 -29.369 -7.693 1.00 69.88 98 ILE A N 1
ATOM 809 C CA . ILE A 1 98 ? 18.983 -28.670 -6.389 1.00 69.88 98 ILE A CA 1
ATOM 810 C C . ILE A 1 98 ? 17.891 -27.589 -6.257 1.00 69.88 98 ILE A C 1
ATOM 812 O O . ILE A 1 98 ? 17.871 -26.851 -5.276 1.00 69.88 98 ILE A O 1
ATOM 816 N N . GLY A 1 99 ? 16.984 -27.476 -7.233 1.00 73.69 99 GLY A N 1
ATOM 817 C CA . GLY A 1 99 ? 15.930 -26.459 -7.279 1.00 73.69 99 GLY A CA 1
ATOM 818 C C . GLY A 1 99 ? 16.193 -25.347 -8.300 1.00 73.69 99 GLY A C 1
ATOM 819 O O . GLY A 1 99 ? 16.949 -25.519 -9.261 1.00 73.69 99 GLY A O 1
ATOM 820 N N . LEU A 1 100 ? 15.519 -24.208 -8.122 1.00 82.50 100 LEU A N 1
ATOM 821 C CA . LEU A 1 100 ? 15.581 -23.076 -9.049 1.00 82.50 100 LEU A CA 1
ATOM 822 C C . LEU A 1 100 ? 16.853 -22.244 -8.828 1.00 82.50 100 LEU A C 1
ATOM 824 O O . LEU A 1 100 ? 17.011 -21.608 -7.786 1.00 82.50 100 LEU A O 1
ATOM 828 N N . VAL A 1 101 ? 17.731 -22.215 -9.830 1.00 82.19 101 VAL A N 1
ATOM 829 C CA . VAL A 1 101 ? 18.966 -21.421 -9.830 1.00 82.19 101 VAL A CA 1
ATOM 830 C C . VAL A 1 101 ? 18.747 -20.144 -10.639 1.00 82.19 101 VAL A C 1
ATOM 832 O O . VAL A 1 101 ? 18.248 -20.194 -11.764 1.00 82.19 101 VAL A O 1
ATOM 835 N N . ASP A 1 102 ? 19.130 -18.994 -10.080 1.00 84.06 102 ASP A N 1
ATOM 836 C CA . ASP A 1 102 ? 19.090 -17.705 -10.766 1.00 84.06 102 ASP A CA 1
ATOM 837 C C . ASP A 1 102 ? 20.478 -17.286 -11.268 1.00 84.06 102 ASP A C 1
ATOM 839 O O . ASP A 1 102 ? 21.417 -17.092 -10.498 1.00 84.06 102 ASP A O 1
ATOM 843 N N . LYS A 1 103 ? 20.604 -17.117 -12.584 1.00 88.38 103 LYS A N 1
ATOM 844 C CA . LYS A 1 103 ? 21.839 -16.712 -13.256 1.00 88.38 103 LYS A CA 1
ATOM 845 C C . LYS A 1 103 ? 21.706 -15.289 -13.786 1.00 88.38 103 LYS A C 1
ATOM 847 O O . LYS A 1 103 ? 20.859 -15.010 -14.632 1.00 88.38 103 LYS A O 1
ATOM 852 N N . SER A 1 104 ? 22.559 -14.384 -13.314 1.00 87.56 104 SER A N 1
ATOM 853 C CA . SER A 1 104 ? 22.653 -13.019 -13.848 1.00 87.56 104 SER A CA 1
ATOM 854 C C . SER A 1 104 ? 23.008 -13.030 -15.338 1.00 87.56 104 SER A C 1
ATOM 856 O O . SER A 1 104 ? 23.877 -13.790 -15.770 1.00 87.56 104 SER A O 1
ATOM 858 N N . TYR A 1 105 ? 22.359 -12.177 -16.132 1.00 89.06 105 TYR A N 1
ATOM 859 C CA . TYR A 1 105 ? 22.702 -12.018 -17.543 1.00 89.06 105 TYR A CA 1
ATOM 860 C C . TYR A 1 105 ? 23.993 -11.206 -17.697 1.00 89.06 105 TYR A C 1
ATOM 862 O O . TYR A 1 105 ? 24.041 -10.003 -17.430 1.00 89.06 105 TYR A O 1
ATOM 870 N N . GLU A 1 106 ? 25.053 -11.861 -18.166 1.00 86.69 106 GLU A N 1
ATOM 871 C CA . GLU A 1 106 ? 26.324 -11.204 -18.457 1.00 86.69 106 GLU A CA 1
ATOM 872 C C . GLU A 1 106 ? 26.312 -10.560 -19.848 1.00 86.69 106 GLU A C 1
ATOM 874 O O . GLU A 1 106 ? 26.748 -11.139 -20.846 1.00 86.69 106 GLU A O 1
ATOM 879 N N . ALA A 1 107 ? 25.849 -9.310 -19.902 1.00 84.31 107 ALA A N 1
ATOM 880 C CA . ALA A 1 107 ? 26.066 -8.434 -21.048 1.00 84.31 107 ALA A CA 1
ATOM 881 C C . ALA A 1 107 ? 27.568 -8.355 -21.388 1.00 84.31 107 ALA A C 1
ATOM 883 O O . ALA A 1 107 ? 28.405 -8.192 -20.492 1.00 84.31 107 ALA A O 1
ATOM 884 N N . LYS A 1 108 ? 27.925 -8.426 -22.676 1.00 89.75 108 LYS A N 1
ATOM 885 C CA . LYS A 1 108 ? 29.316 -8.248 -23.144 1.00 89.75 108 LYS A CA 1
ATOM 886 C C . LYS A 1 108 ? 29.697 -6.759 -23.156 1.00 89.75 108 LYS A C 1
ATOM 888 O O . LYS A 1 108 ? 28.826 -5.894 -23.151 1.00 89.75 108 LYS A O 1
ATOM 893 N N . ASN A 1 109 ? 30.992 -6.440 -23.214 1.00 89.44 109 ASN A N 1
ATOM 894 C CA . ASN A 1 109 ? 31.498 -5.061 -23.071 1.00 89.44 109 ASN A CA 1
ATOM 895 C C . ASN A 1 109 ? 30.848 -4.040 -24.030 1.00 89.44 109 ASN A C 1
ATOM 897 O O . ASN A 1 109 ? 30.541 -2.928 -23.607 1.00 89.44 109 ASN A O 1
ATOM 901 N N . LEU A 1 110 ? 30.586 -4.420 -25.288 1.00 89.12 110 LEU A N 1
ATOM 902 C CA . LEU A 1 110 ? 29.918 -3.557 -26.275 1.00 89.12 110 LEU A CA 1
ATOM 903 C C . LEU A 1 110 ? 28.444 -3.280 -25.931 1.00 89.12 110 LEU A C 1
ATOM 905 O O . LEU A 1 110 ? 27.972 -2.165 -26.134 1.00 89.12 110 LEU A O 1
ATOM 909 N N . GLU A 1 111 ? 27.729 -4.257 -25.368 1.00 90.44 111 GLU A N 1
ATOM 910 C CA . GLU A 1 111 ? 26.374 -4.059 -24.841 1.00 90.44 111 GLU A CA 1
ATOM 911 C C . GLU A 1 111 ? 26.384 -3.194 -23.580 1.00 90.44 111 GLU A C 1
ATOM 913 O O . GLU A 1 111 ? 25.590 -2.265 -23.499 1.00 90.44 111 GLU A O 1
ATOM 918 N N . ARG A 1 112 ? 27.314 -3.426 -22.639 1.00 88.75 112 ARG A N 1
ATOM 919 C CA . ARG A 1 112 ? 27.448 -2.592 -21.427 1.00 88.75 112 ARG A CA 1
ATOM 920 C C . ARG A 1 112 ? 27.708 -1.129 -21.779 1.00 88.75 112 ARG A C 1
ATOM 922 O O . ARG A 1 112 ? 27.059 -0.249 -21.225 1.00 88.75 112 ARG A O 1
ATOM 929 N N . TRP A 1 113 ? 28.624 -0.868 -22.714 1.00 91.62 113 TRP A N 1
ATOM 930 C CA . TRP A 1 113 ? 28.885 0.483 -23.216 1.00 91.62 113 TRP A CA 1
ATOM 931 C C . TRP A 1 113 ? 27.661 1.067 -23.934 1.00 91.62 113 TRP A C 1
ATOM 933 O O . TRP A 1 113 ? 27.252 2.188 -23.634 1.00 91.62 113 TRP A O 1
ATOM 943 N N . GLY A 1 114 ? 27.034 0.286 -24.822 1.00 88.31 114 GLY A N 1
ATOM 944 C CA . GLY A 1 114 ? 25.830 0.685 -25.549 1.00 88.31 114 GLY A CA 1
ATOM 945 C C . GLY A 1 114 ? 24.686 1.109 -24.622 1.00 88.31 114 GLY A C 1
ATOM 946 O O . GLY A 1 114 ? 24.154 2.213 -24.742 1.00 88.31 114 GLY A O 1
ATOM 947 N N . ASP A 1 115 ? 24.361 0.260 -23.647 1.00 86.62 115 ASP A N 1
ATOM 948 C CA . ASP A 1 115 ? 23.332 0.516 -22.641 1.00 86.62 115 ASP A CA 1
ATOM 949 C C . ASP A 1 115 ? 23.698 1.688 -21.726 1.00 86.62 115 ASP A C 1
ATOM 951 O O . ASP A 1 115 ? 22.832 2.517 -21.453 1.00 86.62 115 ASP A O 1
ATOM 955 N N . GLN A 1 116 ? 24.959 1.828 -21.300 1.00 87.94 116 GLN A N 1
ATOM 956 C CA . GLN A 1 116 ? 25.383 2.954 -20.461 1.00 87.94 116 GLN A CA 1
ATOM 957 C C . GLN A 1 116 ? 25.168 4.303 -21.170 1.00 87.94 116 GLN A C 1
ATOM 959 O O . GLN A 1 116 ? 24.676 5.251 -20.551 1.00 87.94 116 GLN A O 1
ATOM 964 N N . ILE A 1 117 ? 25.470 4.394 -22.472 1.00 88.88 117 ILE A N 1
ATOM 965 C CA . ILE A 1 117 ? 25.173 5.591 -23.273 1.00 88.88 117 ILE A CA 1
ATOM 966 C C . ILE A 1 117 ? 23.657 5.823 -23.346 1.00 88.88 117 ILE A C 1
ATOM 968 O O . ILE A 1 117 ? 23.202 6.913 -23.011 1.00 88.88 117 ILE A O 1
ATOM 972 N N . VAL A 1 118 ? 22.856 4.815 -23.712 1.00 85.38 118 VAL A N 1
ATOM 973 C CA . VAL A 1 118 ? 21.386 4.951 -23.807 1.00 85.38 118 VAL A CA 1
ATOM 974 C C . VAL A 1 118 ? 20.761 5.396 -22.472 1.00 85.38 118 VAL A C 1
ATOM 976 O O . VAL A 1 118 ? 19.902 6.280 -22.458 1.00 85.38 118 VAL A O 1
ATOM 979 N N . ILE A 1 119 ? 21.229 4.852 -21.344 1.00 83.56 119 ILE A N 1
ATOM 980 C CA . ILE A 1 119 ? 20.805 5.245 -19.990 1.00 83.56 119 ILE A CA 1
ATOM 981 C C . ILE A 1 119 ? 21.204 6.696 -19.693 1.00 83.56 119 ILE A C 1
ATOM 983 O O . ILE A 1 119 ? 20.389 7.456 -19.171 1.00 83.56 119 ILE A O 1
ATOM 987 N N . SER A 1 120 ? 22.415 7.111 -20.074 1.00 85.31 120 SER A N 1
ATOM 988 C CA . SER A 1 120 ? 22.887 8.491 -19.895 1.00 85.31 120 SER A CA 1
ATOM 989 C C . SER A 1 120 ? 22.032 9.486 -20.687 1.00 85.31 120 SER A C 1
ATOM 991 O O . SER A 1 120 ? 21.640 10.515 -20.146 1.00 85.31 120 SER A O 1
ATOM 993 N N . PHE A 1 121 ? 21.653 9.162 -21.927 1.00 85.56 121 PHE A N 1
ATOM 994 C CA . PHE A 1 121 ? 20.730 9.980 -22.724 1.00 85.56 121 PHE A CA 1
ATOM 995 C C . PHE A 1 121 ? 19.336 10.084 -22.086 1.00 85.56 121 PHE A C 1
ATOM 997 O O . PHE A 1 121 ? 18.778 11.180 -22.014 1.00 85.56 121 PHE A O 1
ATOM 1004 N N . ALA A 1 122 ? 18.785 8.976 -21.579 1.00 79.38 122 ALA A N 1
ATOM 1005 C CA . ALA A 1 122 ? 17.495 8.979 -20.888 1.00 79.38 122 ALA A CA 1
ATOM 1006 C C . ALA A 1 122 ? 17.531 9.795 -19.579 1.00 79.38 122 ALA A C 1
ATOM 1008 O O . ALA A 1 122 ? 16.588 10.537 -19.287 1.00 79.38 122 ALA A O 1
ATOM 1009 N N . ALA A 1 123 ? 18.626 9.709 -18.818 1.00 78.50 123 ALA A N 1
ATOM 1010 C CA . ALA A 1 123 ? 18.839 10.490 -17.603 1.00 78.50 123 ALA A CA 1
ATOM 1011 C C . ALA A 1 123 ? 18.983 11.990 -17.907 1.00 78.50 123 ALA A C 1
ATOM 1013 O O . ALA A 1 123 ? 18.285 12.799 -17.297 1.00 78.50 123 ALA A O 1
ATOM 1014 N N . ILE A 1 124 ? 19.813 12.359 -18.893 1.00 81.31 124 ILE A N 1
ATOM 1015 C CA . ILE A 1 124 ? 19.985 13.750 -19.341 1.00 81.31 124 ILE A CA 1
ATOM 1016 C C . ILE A 1 124 ? 18.639 14.333 -19.770 1.00 81.31 124 ILE A C 1
ATOM 1018 O O . ILE A 1 124 ? 18.249 15.365 -19.237 1.00 81.31 124 ILE A O 1
ATOM 1022 N N . TRP A 1 125 ? 17.884 13.653 -20.642 1.00 76.38 125 TRP A N 1
ATOM 1023 C CA . TRP A 1 125 ? 16.559 14.118 -21.072 1.00 76.38 125 TRP A CA 1
ATOM 1024 C C . TRP A 1 125 ? 15.606 14.341 -19.889 1.00 76.38 125 TRP A C 1
ATOM 1026 O O . TRP A 1 125 ? 14.933 15.369 -19.809 1.00 76.38 125 TRP A O 1
ATOM 1036 N N . SER A 1 126 ? 15.583 13.399 -18.942 1.00 69.44 126 SER A N 1
ATOM 1037 C CA . SER A 1 126 ? 14.738 13.484 -17.746 1.00 69.44 126 SER A CA 1
ATOM 1038 C C . SER A 1 126 ? 15.105 14.674 -16.854 1.00 69.44 126 SER A C 1
ATOM 1040 O O . SER A 1 126 ? 14.212 15.324 -16.322 1.00 69.44 126 SER A O 1
ATOM 1042 N N . ILE A 1 127 ? 16.396 15.000 -16.722 1.00 73.50 127 ILE A N 1
ATOM 1043 C CA . ILE A 1 127 ? 16.885 16.170 -15.974 1.00 73.50 127 ILE A CA 1
ATOM 1044 C C . ILE A 1 127 ? 16.613 17.469 -16.751 1.00 73.50 127 ILE A C 1
ATOM 1046 O O . ILE A 1 127 ? 16.171 18.458 -16.163 1.00 73.50 127 ILE A O 1
ATOM 1050 N N . SER A 1 128 ? 16.815 17.475 -18.073 1.00 72.25 128 SER A N 1
ATOM 1051 C CA . SER A 1 128 ? 16.595 18.642 -18.935 1.00 72.25 128 SER A CA 1
ATOM 1052 C C . SER A 1 128 ? 15.169 19.183 -18.844 1.00 72.25 128 SER A C 1
ATOM 1054 O O . SER A 1 128 ? 14.999 20.398 -18.852 1.00 72.25 128 SER A O 1
ATOM 1056 N N . LEU A 1 129 ? 14.156 18.325 -18.680 1.00 66.69 129 LEU A N 1
ATOM 1057 C CA . LEU A 1 129 ? 12.763 18.756 -18.489 1.00 66.69 129 LEU A CA 1
ATOM 1058 C C . LEU A 1 129 ? 12.575 19.680 -17.268 1.00 66.69 129 LEU A C 1
ATOM 1060 O O . LEU A 1 129 ? 11.776 20.612 -17.336 1.00 66.69 129 LEU A O 1
ATOM 1064 N N . TYR A 1 130 ? 13.334 19.472 -16.186 1.00 65.62 130 TYR A N 1
ATOM 1065 C CA . TYR A 1 130 ? 13.310 20.331 -14.993 1.00 65.62 130 TYR A CA 1
ATOM 1066 C C . TYR A 1 130 ? 14.304 21.499 -15.082 1.00 65.62 130 TYR A C 1
ATOM 1068 O O . TYR A 1 130 ? 14.073 22.554 -14.493 1.00 65.62 130 TYR A O 1
ATOM 1076 N N . ALA A 1 131 ? 15.397 21.343 -15.836 1.00 70.31 131 ALA A N 1
ATOM 1077 C CA . ALA A 1 131 ? 16.394 22.395 -16.029 1.00 70.31 131 ALA A CA 1
ATOM 1078 C C . ALA A 1 131 ? 15.950 23.479 -17.030 1.00 70.31 131 ALA A C 1
ATOM 1080 O O . ALA A 1 131 ? 16.316 24.641 -16.864 1.00 70.31 131 ALA A O 1
ATOM 1081 N N . VAL A 1 132 ? 15.149 23.138 -18.049 1.00 72.94 132 VAL A N 1
ATOM 1082 C CA . VAL A 1 132 ? 14.714 24.068 -19.110 1.00 72.94 132 VAL A CA 1
ATOM 1083 C C . VAL A 1 132 ? 14.043 25.341 -18.569 1.00 72.94 132 VAL A C 1
ATOM 1085 O O . VAL A 1 132 ? 14.453 26.414 -19.008 1.00 72.94 132 VAL A O 1
ATOM 1088 N N . PRO A 1 133 ? 13.100 25.303 -17.602 1.00 67.38 133 PRO A N 1
ATOM 1089 C CA . PRO A 1 133 ? 12.535 26.523 -17.015 1.00 67.38 133 PRO A CA 1
ATOM 1090 C C . PRO A 1 133 ? 13.579 27.421 -16.333 1.00 67.38 133 PRO A C 1
ATOM 1092 O O . PRO A 1 133 ? 13.526 28.642 -16.472 1.00 67.38 133 PRO A O 1
ATOM 1095 N N . VAL A 1 134 ? 14.560 26.830 -15.641 1.00 70.62 134 VAL A N 1
ATOM 1096 C CA . VAL A 1 134 ? 15.633 27.564 -14.946 1.00 70.62 134 VAL A CA 1
ATOM 1097 C C . VAL A 1 134 ? 16.603 28.192 -15.950 1.00 70.62 134 VAL A C 1
ATOM 1099 O O . VAL A 1 134 ? 16.949 29.366 -15.829 1.00 70.62 134 VAL A O 1
ATOM 1102 N N . ILE A 1 135 ? 16.992 27.437 -16.982 1.00 69.69 135 ILE A N 1
ATOM 1103 C CA . ILE A 1 135 ? 17.862 27.905 -18.069 1.00 69.69 135 ILE A CA 1
ATOM 1104 C C . ILE A 1 135 ? 17.167 29.006 -18.881 1.00 69.69 135 ILE A C 1
ATOM 1106 O O . ILE A 1 135 ? 17.793 30.017 -19.189 1.00 69.69 135 ILE A O 1
ATOM 1110 N N . ALA A 1 136 ? 15.871 28.861 -19.178 1.00 65.75 136 ALA A N 1
ATOM 1111 C CA . ALA A 1 136 ? 15.083 29.884 -19.861 1.00 65.75 136 ALA A CA 1
ATOM 1112 C C . ALA A 1 136 ? 14.981 31.172 -19.029 1.00 65.75 136 ALA A C 1
ATOM 1114 O O . ALA A 1 136 ? 15.224 32.254 -19.557 1.00 65.75 136 ALA A O 1
ATOM 1115 N N . MET A 1 137 ? 14.709 31.069 -17.723 1.00 70.31 137 MET A N 1
ATOM 1116 C CA . MET A 1 137 ? 14.700 32.219 -16.812 1.00 70.31 137 MET A CA 1
ATOM 1117 C C . MET A 1 137 ? 16.062 32.933 -16.779 1.00 70.31 137 MET A C 1
ATOM 1119 O O . MET A 1 137 ? 16.116 34.158 -16.873 1.00 70.31 137 MET A O 1
ATOM 1123 N N . PHE A 1 138 ? 17.164 32.181 -16.703 1.00 69.00 138 PHE A N 1
ATOM 1124 C CA . PHE A 1 138 ? 18.522 32.730 -16.710 1.00 69.00 138 PHE A CA 1
ATOM 1125 C C . PHE A 1 138 ? 18.873 33.410 -18.047 1.00 69.00 138 PHE A C 1
ATOM 1127 O O . PHE A 1 138 ? 19.394 34.526 -18.056 1.00 69.00 138 PHE A O 1
ATOM 1134 N N . ALA A 1 139 ? 18.520 32.789 -19.176 1.00 67.38 139 ALA A N 1
ATOM 1135 C CA . ALA A 1 139 ? 18.723 33.346 -20.514 1.00 67.38 139 ALA A CA 1
ATOM 1136 C C . ALA A 1 139 ? 17.859 34.594 -20.782 1.00 67.38 139 ALA A C 1
ATOM 1138 O O . ALA A 1 139 ? 18.310 35.519 -21.450 1.00 67.38 139 ALA A O 1
ATOM 1139 N N . MET A 1 140 ? 16.641 34.662 -20.232 1.00 66.06 140 MET A N 1
ATOM 1140 C CA . MET A 1 140 ? 15.791 35.860 -20.299 1.00 66.06 140 MET A CA 1
ATOM 1141 C C . MET A 1 140 ? 16.288 36.993 -19.388 1.00 66.06 140 MET A C 1
ATOM 1143 O O . MET A 1 140 ? 16.096 38.166 -19.710 1.00 66.06 140 MET A O 1
ATOM 1147 N N . TYR A 1 141 ? 16.934 36.661 -18.266 1.00 69.88 141 TYR A N 1
ATOM 1148 C CA . TYR A 1 141 ? 17.564 37.636 -17.373 1.00 69.88 141 TYR A CA 1
ATOM 1149 C C . TYR A 1 141 ? 18.823 38.253 -18.006 1.00 69.88 141 TYR A C 1
ATOM 1151 O O . TYR A 1 141 ? 19.001 39.473 -17.997 1.00 69.88 141 TYR A O 1
ATOM 1159 N N . GLN A 1 142 ? 19.677 37.431 -18.624 1.00 66.94 142 GLN A N 1
ATOM 1160 C CA . GLN A 1 142 ? 20.880 37.887 -19.320 1.00 66.94 142 GLN A CA 1
ATOM 1161 C C . GLN A 1 142 ? 20.563 38.329 -20.762 1.00 66.94 142 GLN A C 1
ATOM 1163 O O . GLN A 1 142 ? 20.784 37.595 -21.721 1.00 66.94 142 GLN A O 1
ATOM 1168 N N . ARG A 1 143 ? 20.078 39.573 -20.896 1.00 56.62 143 ARG A N 1
ATOM 1169 C CA . ARG A 1 143 ? 19.599 40.272 -22.119 1.00 56.62 143 ARG A CA 1
ATOM 1170 C C . ARG A 1 143 ? 20.533 40.329 -23.358 1.00 56.62 143 ARG A C 1
ATOM 1172 O O . ARG A 1 143 ? 20.239 41.082 -24.283 1.00 56.62 143 ARG A O 1
ATOM 1179 N N . SER A 1 144 ? 21.631 39.577 -23.409 1.00 55.78 144 SER A N 1
ATOM 1180 C CA . SER A 1 144 ? 22.754 39.806 -24.337 1.00 55.78 144 SER A CA 1
ATOM 1181 C C . SER A 1 144 ? 23.063 38.656 -25.310 1.00 55.78 144 SER A C 1
ATOM 1183 O O . SER A 1 144 ? 24.005 38.771 -26.092 1.00 55.78 144 SER A O 1
ATOM 1185 N N . TYR A 1 145 ? 22.330 37.538 -25.277 1.00 59.12 145 TYR A N 1
ATOM 1186 C CA . TYR A 1 145 ? 22.668 36.358 -26.087 1.00 59.12 145 TYR A CA 1
ATOM 1187 C C . TYR A 1 145 ? 22.063 36.380 -27.496 1.00 59.12 145 TYR A C 1
ATOM 1189 O O . TYR A 1 145 ? 20.845 36.340 -27.667 1.00 59.12 145 TYR A O 1
ATOM 1197 N N . SER A 1 146 ? 22.929 36.341 -28.516 1.00 59.28 146 SER A N 1
ATOM 1198 C CA . SER A 1 146 ? 22.530 36.065 -29.902 1.00 59.28 146 SER A CA 1
ATOM 1199 C C . SER A 1 146 ? 21.880 34.685 -30.005 1.00 59.28 146 SER A C 1
ATOM 1201 O O . SER A 1 146 ? 22.485 33.662 -29.676 1.00 59.28 146 SER A O 1
ATOM 1203 N N . LEU A 1 147 ? 20.636 34.644 -30.478 1.00 58.12 147 LEU A N 1
ATOM 1204 C CA . LEU A 1 147 ? 19.865 33.403 -30.597 1.00 58.12 147 LEU A CA 1
ATOM 1205 C C . LEU A 1 147 ? 20.350 32.540 -31.783 1.00 58.12 147 LEU A C 1
ATOM 1207 O O . LEU A 1 147 ? 20.217 31.321 -31.756 1.00 58.12 147 LEU A O 1
ATOM 1211 N N . ILE A 1 148 ? 20.964 33.156 -32.800 1.00 59.59 148 ILE A N 1
ATOM 1212 C CA . ILE A 1 148 ? 21.333 32.506 -34.069 1.00 59.59 148 ILE A CA 1
ATOM 1213 C C . ILE A 1 148 ? 22.640 31.708 -33.938 1.00 59.59 148 ILE A C 1
ATOM 1215 O O . ILE A 1 148 ? 22.684 30.529 -34.296 1.00 59.59 148 ILE A O 1
ATOM 1219 N N . ASP A 1 149 ? 23.687 32.304 -33.362 1.00 61.16 149 ASP A N 1
ATOM 1220 C CA . ASP A 1 149 ? 24.992 31.642 -33.189 1.00 61.16 149 ASP A CA 1
ATOM 1221 C C . ASP A 1 149 ? 24.886 30.409 -32.279 1.00 61.16 149 ASP A C 1
ATOM 1223 O O . ASP A 1 149 ? 25.473 29.354 -32.541 1.00 61.16 149 ASP A O 1
ATOM 1227 N N . ASN A 1 150 ? 24.042 30.510 -31.248 1.00 66.19 150 ASN A N 1
ATOM 1228 C CA . ASN A 1 150 ? 23.748 29.409 -30.339 1.00 66.19 150 ASN A CA 1
ATOM 1229 C C . ASN A 1 150 ? 23.035 28.238 -31.036 1.00 66.19 150 ASN A C 1
ATOM 1231 O O . ASN A 1 150 ? 23.351 27.091 -30.732 1.00 66.19 150 ASN A O 1
ATOM 1235 N N . VAL A 1 151 ? 22.155 28.472 -32.019 1.00 70.62 151 VAL A N 1
ATOM 1236 C CA . VAL A 1 151 ? 21.527 27.389 -32.810 1.00 70.62 151 VAL A CA 1
ATOM 1237 C C . VAL A 1 151 ? 22.560 26.632 -33.660 1.00 70.62 151 VAL A C 1
ATOM 1239 O O . VAL A 1 151 ? 22.504 25.402 -33.759 1.00 70.62 151 VAL A O 1
ATOM 1242 N N . SER A 1 152 ? 23.561 27.324 -34.213 1.00 73.44 152 SER A N 1
ATOM 1243 C CA . SER A 1 152 ? 24.685 26.684 -34.923 1.00 73.44 152 SER A CA 1
ATOM 1244 C C . SER A 1 152 ? 25.543 25.814 -33.990 1.00 73.44 152 SER A C 1
ATOM 1246 O O . SER A 1 152 ? 25.958 24.716 -34.361 1.00 73.44 152 SER A O 1
ATOM 1248 N N . CYS A 1 153 ? 25.759 26.251 -32.746 1.00 75.56 153 CYS A N 1
ATOM 1249 C CA . CYS A 1 153 ? 26.452 25.452 -31.732 1.00 75.56 153 CYS A CA 1
ATOM 1250 C C . CYS A 1 153 ? 25.619 24.235 -31.275 1.00 75.56 153 CYS A C 1
ATOM 1252 O O . CYS A 1 153 ? 26.091 23.096 -31.337 1.00 75.56 153 CYS A O 1
ATOM 1254 N N . LEU A 1 154 ? 24.352 24.451 -30.896 1.00 77.19 154 LEU A N 1
ATOM 1255 C CA . LEU A 1 154 ? 23.438 23.398 -30.440 1.00 77.19 154 LEU A CA 1
ATOM 1256 C C . LEU A 1 154 ? 23.219 22.319 -31.504 1.00 77.19 154 LEU A C 1
ATOM 1258 O O . LEU A 1 154 ? 23.200 21.142 -31.161 1.00 77.19 154 LEU A O 1
ATOM 1262 N N . SER A 1 155 ? 23.086 22.684 -32.782 1.00 78.12 155 SER A N 1
ATOM 1263 C CA . SER A 1 155 ? 22.910 21.704 -33.865 1.00 78.12 155 SER A CA 1
ATOM 1264 C C . SER A 1 155 ? 24.125 20.784 -34.036 1.00 78.12 155 SER A C 1
ATOM 1266 O O . SER A 1 155 ? 23.946 19.581 -34.218 1.00 78.12 155 SER A O 1
ATOM 1268 N N . LYS A 1 156 ? 25.355 21.297 -33.886 1.00 85.56 156 LYS A N 1
ATOM 1269 C CA . LYS A 1 156 ? 26.584 20.480 -33.903 1.00 85.56 156 LYS A CA 1
ATOM 1270 C C . LYS A 1 156 ? 26.660 19.538 -32.700 1.00 85.56 156 LYS A C 1
ATOM 1272 O O . LYS A 1 156 ? 26.968 18.360 -32.869 1.00 85.56 156 LYS A O 1
ATOM 1277 N N . VAL A 1 157 ? 26.328 20.031 -31.504 1.00 85.38 157 VAL A N 1
ATOM 1278 C CA . VAL A 1 157 ? 26.277 19.217 -30.275 1.00 85.38 157 VAL A CA 1
ATOM 1279 C C . VAL A 1 157 ? 25.206 18.127 -30.395 1.00 85.38 157 VAL A C 1
ATOM 1281 O O . VAL A 1 157 ? 25.486 16.963 -30.120 1.00 85.38 157 VAL A O 1
ATOM 1284 N N . ALA A 1 158 ? 24.009 18.469 -30.880 1.00 83.81 158 ALA A N 1
ATOM 1285 C CA . ALA A 1 158 ? 22.914 17.529 -31.103 1.00 83.81 158 ALA A CA 1
ATOM 1286 C C . ALA A 1 158 ? 23.245 16.481 -32.181 1.00 83.81 158 ALA A C 1
ATOM 1288 O O . ALA A 1 158 ? 22.918 15.310 -32.004 1.00 83.81 158 ALA A O 1
ATOM 1289 N N . ALA A 1 159 ? 23.935 16.864 -33.261 1.00 88.81 159 ALA A N 1
ATOM 1290 C CA . ALA A 1 159 ? 24.391 15.934 -34.293 1.00 88.81 159 ALA A CA 1
ATOM 1291 C C . ALA A 1 159 ? 25.451 14.955 -33.759 1.00 88.81 159 ALA A C 1
ATOM 1293 O O . ALA A 1 159 ? 25.330 13.750 -33.975 1.00 88.81 159 ALA A O 1
ATOM 1294 N N . GLY A 1 160 ? 26.448 15.441 -33.008 1.00 91.06 160 GLY A N 1
ATOM 1295 C CA . GLY A 1 160 ? 27.455 14.587 -32.365 1.00 91.06 160 GLY A CA 1
ATOM 1296 C C . GLY A 1 160 ? 26.848 13.636 -31.327 1.00 91.06 160 GLY A C 1
ATOM 1297 O O . GLY A 1 160 ? 27.160 12.446 -31.311 1.00 91.06 160 GLY A O 1
ATOM 1298 N N . ALA A 1 161 ? 25.913 14.135 -30.516 1.00 89.00 161 ALA A N 1
ATOM 1299 C CA . ALA A 1 161 ? 25.151 13.334 -29.564 1.00 89.00 161 ALA A CA 1
ATOM 1300 C C . ALA A 1 161 ? 24.283 12.270 -30.270 1.00 89.00 161 ALA A C 1
ATOM 1302 O O . ALA A 1 161 ? 24.295 11.102 -29.885 1.00 89.00 161 ALA A O 1
ATOM 1303 N N . GLY A 1 162 ? 23.586 12.639 -31.349 1.00 89.38 162 GLY A N 1
ATOM 1304 C CA . GLY A 1 162 ? 22.806 11.712 -32.170 1.00 89.38 162 GLY A CA 1
ATOM 1305 C C . GLY A 1 162 ? 23.665 10.619 -32.811 1.00 89.38 162 GLY A C 1
ATOM 1306 O O . GLY A 1 162 ? 23.302 9.446 -32.754 1.00 89.38 162 GLY A O 1
ATOM 1307 N N . ALA A 1 163 ? 24.838 10.970 -33.346 1.00 91.94 163 ALA A N 1
ATOM 1308 C CA . ALA A 1 163 ? 25.790 10.006 -33.896 1.00 91.94 163 ALA A CA 1
ATOM 1309 C C . ALA A 1 163 ? 26.307 9.025 -32.827 1.00 91.94 163 ALA A C 1
ATOM 1311 O O . ALA A 1 163 ? 26.345 7.818 -33.071 1.00 91.94 163 ALA A O 1
ATOM 1312 N N . LEU A 1 164 ? 26.629 9.515 -31.623 1.00 92.50 164 LEU A N 1
ATOM 1313 C CA . LEU A 1 164 ? 27.029 8.679 -30.486 1.00 92.50 164 LEU A CA 1
ATOM 1314 C C . LEU A 1 164 ? 25.909 7.716 -30.051 1.00 92.50 164 LEU A C 1
ATOM 1316 O O . LEU A 1 164 ? 26.185 6.553 -29.759 1.00 92.50 164 LEU A O 1
ATOM 1320 N N . LEU A 1 165 ? 24.651 8.169 -30.051 1.00 90.31 165 LEU A N 1
ATOM 1321 C CA . LEU A 1 165 ? 23.486 7.336 -29.734 1.00 90.31 165 LEU A CA 1
ATOM 1322 C C . LEU A 1 165 ? 23.206 6.274 -30.815 1.00 90.31 165 LEU A C 1
ATOM 1324 O O . LEU A 1 165 ? 22.849 5.143 -30.496 1.00 90.31 165 LEU A O 1
ATOM 1328 N N . ILE A 1 166 ? 23.403 6.598 -32.095 1.00 91.00 166 ILE A N 1
ATOM 1329 C CA . ILE A 1 166 ? 23.285 5.626 -33.195 1.00 91.00 166 ILE A CA 1
ATOM 1330 C C . ILE A 1 166 ? 24.402 4.573 -33.099 1.00 91.00 166 ILE A C 1
ATOM 1332 O O . ILE A 1 166 ? 24.130 3.376 -33.211 1.00 91.00 166 ILE A O 1
ATOM 1336 N N . ALA A 1 167 ? 25.641 4.993 -32.826 1.00 92.00 167 ALA A N 1
ATOM 1337 C CA . ALA A 1 167 ? 26.775 4.089 -32.642 1.00 92.00 167 ALA A CA 1
ATOM 1338 C C . ALA A 1 167 ? 26.602 3.166 -31.419 1.00 92.00 167 ALA A C 1
ATOM 1340 O O . ALA A 1 167 ? 26.908 1.975 -31.498 1.00 92.00 167 ALA A O 1
ATOM 1341 N N . SER A 1 168 ? 26.068 3.680 -30.306 1.00 91.88 168 SER A N 1
ATOM 1342 C CA . SER A 1 168 ? 25.818 2.891 -29.095 1.00 91.88 168 SER A CA 1
ATOM 1343 C C . SER A 1 168 ? 24.693 1.866 -29.283 1.00 91.88 168 SER A C 1
ATOM 1345 O O . SER A 1 168 ? 24.843 0.713 -28.870 1.00 91.88 168 SER A O 1
ATOM 1347 N N . LEU A 1 169 ? 23.621 2.226 -30.000 1.00 90.50 169 LEU A N 1
ATOM 1348 C CA . LEU A 1 169 ? 22.563 1.296 -30.409 1.00 90.50 169 LEU A CA 1
ATOM 1349 C C . LEU A 1 169 ? 23.081 0.210 -31.367 1.00 90.50 169 LEU A C 1
ATOM 1351 O O . LEU A 1 169 ? 22.737 -0.961 -31.198 1.00 90.50 169 LEU A O 1
ATOM 1355 N N . ALA A 1 170 ? 23.942 0.558 -32.328 1.00 90.38 170 ALA A N 1
ATOM 1356 C CA . ALA A 1 170 ? 24.560 -0.414 -33.233 1.00 90.38 170 ALA A CA 1
ATOM 1357 C C . ALA A 1 170 ? 25.481 -1.400 -32.486 1.00 90.38 170 ALA A C 1
ATOM 1359 O O . ALA A 1 170 ? 25.383 -2.612 -32.692 1.00 90.38 170 ALA A O 1
ATOM 1360 N N . ALA A 1 171 ? 26.318 -0.907 -31.564 1.00 90.62 171 ALA A N 1
ATOM 1361 C CA . ALA A 1 171 ? 27.186 -1.736 -30.724 1.00 90.62 171 ALA A CA 1
ATOM 1362 C C . ALA A 1 171 ? 26.384 -2.682 -29.808 1.00 90.62 171 ALA A C 1
ATOM 1364 O O . ALA A 1 171 ? 26.694 -3.873 -29.726 1.00 90.62 171 ALA A O 1
ATOM 1365 N N . ARG A 1 172 ? 25.307 -2.180 -29.185 1.00 91.31 172 ARG A N 1
ATOM 1366 C CA . ARG A 1 172 ? 24.326 -2.961 -28.410 1.00 91.31 172 ARG A CA 1
ATOM 1367 C C . ARG A 1 172 ? 23.696 -4.072 -29.253 1.00 91.31 172 ARG A C 1
ATOM 1369 O O . ARG A 1 172 ? 23.731 -5.232 -28.845 1.00 91.31 172 ARG A O 1
ATOM 1376 N N . GLY A 1 173 ? 23.181 -3.745 -30.440 1.00 91.31 173 GLY A N 1
ATOM 1377 C CA . GLY A 1 173 ? 22.586 -4.711 -31.369 1.00 91.31 173 GLY A CA 1
ATOM 1378 C C . GLY A 1 173 ? 23.553 -5.819 -31.785 1.00 91.31 173 GLY A C 1
ATOM 1379 O O . GLY A 1 173 ? 23.244 -7.002 -31.631 1.00 91.31 173 GLY A O 1
ATOM 1380 N N . TYR A 1 174 ? 24.753 -5.439 -32.238 1.00 91.19 174 TYR A N 1
ATOM 1381 C CA . TYR A 1 174 ? 25.807 -6.375 -32.641 1.00 91.19 174 TYR A CA 1
ATOM 1382 C C . TYR A 1 174 ? 26.274 -7.271 -31.484 1.00 91.19 174 TYR A C 1
ATOM 1384 O O . TYR A 1 174 ? 26.483 -8.471 -31.661 1.00 91.19 174 TYR A O 1
ATOM 1392 N N . SER A 1 175 ? 26.399 -6.721 -30.276 1.00 92.88 175 SER A N 1
ATOM 1393 C CA . SER A 1 175 ? 26.769 -7.487 -29.084 1.00 92.88 175 SER A CA 1
ATOM 1394 C C . SER A 1 175 ? 25.721 -8.546 -28.716 1.00 92.88 175 SER A C 1
ATOM 1396 O O . SER A 1 175 ? 26.076 -9.662 -28.333 1.00 92.88 175 SER A O 1
ATOM 1398 N N . ARG A 1 176 ? 24.436 -8.201 -28.859 1.00 93.19 176 ARG A N 1
ATOM 1399 C CA . ARG A 1 176 ? 23.287 -9.037 -28.485 1.00 93.19 176 ARG A CA 1
ATOM 1400 C C . ARG A 1 176 ? 22.986 -10.162 -29.468 1.00 93.19 176 ARG A C 1
ATOM 1402 O O . ARG A 1 176 ? 22.743 -11.279 -29.025 1.00 93.19 176 ARG A O 1
ATOM 1409 N N . ILE A 1 177 ? 23.050 -9.909 -30.780 1.00 92.25 177 ILE A N 1
ATOM 1410 C CA . ILE A 1 177 ? 22.889 -10.978 -31.786 1.00 92.25 177 ILE A CA 1
ATOM 1411 C C . ILE A 1 177 ? 24.010 -12.028 -31.676 1.00 92.25 177 ILE A C 1
ATOM 1413 O O . ILE A 1 177 ? 23.787 -13.210 -31.912 1.00 92.25 177 ILE A O 1
ATOM 1417 N N . ASN A 1 178 ? 25.193 -11.616 -31.208 1.00 90.75 178 ASN A N 1
ATOM 1418 C CA . ASN A 1 178 ? 26.315 -12.496 -30.879 1.00 90.75 178 ASN A CA 1
ATOM 1419 C C . ASN A 1 178 ? 26.252 -13.072 -29.443 1.00 90.75 178 ASN A C 1
ATOM 1421 O O . ASN A 1 178 ? 27.284 -13.488 -28.905 1.00 90.75 178 ASN A O 1
ATOM 1425 N N . ASN A 1 179 ? 25.085 -13.095 -28.788 1.00 92.56 179 ASN A N 1
ATOM 1426 C CA . ASN A 1 179 ? 24.882 -13.749 -27.491 1.00 92.56 179 ASN A CA 1
ATOM 1427 C C . ASN A 1 179 ? 23.711 -14.756 -27.562 1.00 92.56 179 ASN A C 1
ATOM 1429 O O . ASN A 1 179 ? 22.552 -14.339 -27.544 1.00 92.56 179 ASN A O 1
ATOM 1433 N N . PRO A 1 180 ? 23.969 -16.080 -27.605 1.00 91.88 180 PRO A N 1
ATOM 1434 C CA . PRO A 1 180 ? 22.923 -17.079 -27.845 1.00 91.88 180 PRO A CA 1
ATOM 1435 C C . PRO A 1 180 ? 21.865 -17.129 -26.733 1.00 91.88 180 PRO A C 1
ATOM 1437 O O . PRO A 1 180 ? 20.699 -17.401 -27.014 1.00 91.88 180 PRO A O 1
ATOM 1440 N N . ALA A 1 181 ? 22.233 -16.809 -25.487 1.00 92.00 181 ALA A N 1
ATOM 1441 C CA . ALA A 1 181 ? 21.279 -16.725 -24.382 1.00 92.00 181 ALA A CA 1
ATOM 1442 C C . ALA A 1 181 ? 20.301 -15.549 -24.558 1.00 92.00 181 ALA A C 1
ATOM 1444 O O . ALA A 1 181 ? 19.113 -15.683 -24.264 1.00 92.00 181 ALA A O 1
ATOM 1445 N N . TYR A 1 182 ? 20.788 -14.420 -25.087 1.00 93.44 182 TYR A N 1
ATOM 1446 C CA . TYR A 1 182 ? 19.961 -13.250 -25.376 1.00 93.44 182 TYR A CA 1
ATOM 1447 C C . TYR A 1 182 ? 19.083 -13.456 -26.617 1.00 93.44 182 TYR A C 1
ATOM 1449 O O . TYR A 1 182 ? 17.911 -13.095 -26.594 1.00 93.44 182 TYR A O 1
ATOM 1457 N N . VAL A 1 183 ? 19.609 -14.079 -27.679 1.00 92.81 183 VAL A N 1
ATOM 1458 C CA . VAL A 1 183 ? 18.816 -14.423 -28.874 1.00 92.81 183 VAL A CA 1
ATOM 1459 C C . VAL A 1 183 ? 17.664 -15.361 -28.502 1.00 92.81 183 VAL A C 1
ATOM 1461 O O . VAL A 1 183 ? 16.518 -15.039 -28.802 1.00 92.81 183 VAL A O 1
ATOM 1464 N N . LYS A 1 184 ? 17.931 -16.437 -27.743 1.00 93.94 184 LYS A N 1
ATOM 1465 C CA . LYS A 1 184 ? 16.879 -17.343 -27.247 1.00 93.94 184 LYS A CA 1
ATOM 1466 C C . LYS A 1 184 ? 15.803 -16.595 -26.449 1.00 93.94 184 LYS A C 1
ATOM 1468 O O . LYS A 1 184 ? 14.621 -16.795 -26.702 1.00 93.94 184 LYS A O 1
ATOM 1473 N N . PHE A 1 185 ? 16.203 -15.711 -25.531 1.00 95.19 185 PHE A N 1
ATOM 1474 C CA . PHE A 1 185 ? 15.273 -14.854 -24.790 1.00 95.19 185 PHE A CA 1
ATOM 1475 C C . PHE A 1 185 ? 14.400 -13.995 -25.722 1.00 95.19 185 PHE A C 1
ATOM 1477 O O . PHE A 1 185 ? 13.182 -13.940 -25.552 1.00 95.19 185 PHE A O 1
ATOM 1484 N N . VAL A 1 186 ? 15.003 -13.341 -26.721 1.00 94.50 186 VAL A N 1
ATOM 1485 C CA . VAL A 1 186 ? 14.278 -12.508 -27.689 1.00 94.50 186 VAL A CA 1
ATOM 1486 C C . VAL A 1 186 ? 13.287 -13.334 -28.504 1.00 94.50 186 VAL A C 1
ATOM 1488 O O . VAL A 1 186 ? 12.172 -12.864 -28.727 1.00 94.50 186 VAL A O 1
ATOM 1491 N N . ASP A 1 187 ? 13.637 -14.549 -28.917 1.00 93.56 187 ASP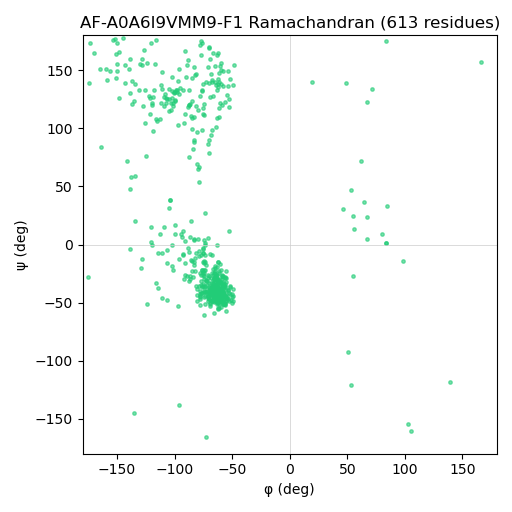 A N 1
ATOM 1492 C CA . ASP A 1 187 ? 12.719 -15.418 -29.654 1.00 93.56 187 ASP A CA 1
ATOM 1493 C C . ASP A 1 187 ? 11.552 -15.898 -28.770 1.00 93.56 187 ASP A C 1
ATOM 1495 O O . ASP A 1 187 ? 10.401 -15.753 -29.183 1.00 93.56 187 ASP A O 1
ATOM 1499 N N . THR A 1 188 ? 11.802 -16.316 -27.519 1.00 94.44 188 THR A N 1
ATOM 1500 C CA . THR A 1 188 ? 10.743 -16.633 -26.534 1.00 94.44 188 THR A CA 1
ATOM 1501 C C . THR A 1 188 ? 9.816 -15.438 -26.269 1.00 94.44 188 THR A C 1
ATOM 1503 O O . THR A 1 188 ? 8.598 -15.597 -26.194 1.00 94.44 188 THR A O 1
ATOM 1506 N N . LEU A 1 189 ? 10.361 -14.220 -26.174 1.00 94.25 189 LEU A N 1
ATOM 1507 C CA . LEU A 1 189 ? 9.573 -12.994 -26.014 1.00 94.25 189 LEU A CA 1
ATOM 1508 C C . LEU A 1 189 ? 8.711 -12.693 -27.255 1.00 94.25 189 LEU A C 1
ATOM 1510 O O . LEU A 1 189 ? 7.542 -12.343 -27.111 1.00 94.25 189 LEU A O 1
ATOM 1514 N N . ASN A 1 190 ? 9.256 -12.861 -28.467 1.00 92.25 190 ASN A N 1
ATOM 1515 C CA . ASN A 1 190 ? 8.491 -12.700 -29.710 1.00 92.25 190 ASN A CA 1
ATOM 1516 C C . ASN A 1 190 ? 7.363 -13.743 -29.812 1.00 92.25 190 ASN A C 1
ATOM 1518 O O . ASN A 1 190 ? 6.261 -13.400 -30.232 1.00 92.25 190 ASN A O 1
ATOM 1522 N N . GLU A 1 191 ? 7.610 -14.996 -29.426 1.00 92.81 191 GLU A N 1
ATOM 1523 C CA . GLU A 1 191 ? 6.593 -16.053 -29.404 1.00 92.81 191 GLU A CA 1
ATOM 1524 C C . GLU A 1 191 ? 5.468 -15.736 -28.405 1.00 92.81 191 GLU A C 1
ATOM 1526 O O . GLU A 1 191 ? 4.287 -15.801 -28.757 1.00 92.81 191 GLU A O 1
ATOM 1531 N N . ALA A 1 192 ? 5.824 -15.281 -27.200 1.00 93.12 192 ALA A N 1
ATOM 1532 C CA . ALA A 1 192 ? 4.868 -14.828 -26.194 1.00 93.12 192 ALA A CA 1
ATOM 1533 C C . ALA A 1 192 ? 4.060 -13.590 -26.636 1.00 93.12 192 ALA A C 1
ATOM 1535 O O . ALA A 1 192 ? 2.902 -13.464 -26.251 1.00 93.12 192 ALA A O 1
ATOM 1536 N N . HIS A 1 193 ? 4.615 -12.694 -27.463 1.00 91.56 193 HIS A N 1
ATOM 1537 C CA . HIS A 1 193 ? 3.854 -11.592 -28.078 1.00 91.56 193 HIS A CA 1
ATOM 1538 C C . HIS A 1 193 ? 2.926 -12.037 -29.212 1.00 91.56 193 HIS A C 1
ATOM 1540 O O . HIS A 1 193 ? 1.929 -11.363 -29.460 1.00 91.56 193 HIS A O 1
ATOM 1546 N N . LEU A 1 194 ? 3.240 -13.133 -29.906 1.00 91.06 194 LEU A N 1
ATOM 1547 C CA . LEU A 1 194 ? 2.417 -13.653 -31.000 1.00 91.06 194 LEU A CA 1
ATOM 1548 C C . LEU A 1 194 ? 1.225 -14.475 -30.491 1.00 91.06 194 LEU A C 1
ATOM 1550 O O . LEU A 1 194 ? 0.125 -14.311 -31.007 1.00 91.06 194 LEU A O 1
ATOM 1554 N N . ASN A 1 195 ? 1.433 -15.339 -29.492 1.00 92.50 195 ASN A N 1
ATOM 1555 C CA . ASN A 1 195 ? 0.440 -16.316 -29.030 1.00 92.50 195 ASN A CA 1
ATOM 1556 C C . ASN A 1 195 ? 0.386 -16.411 -27.493 1.00 92.50 195 ASN A C 1
ATOM 1558 O O . ASN A 1 195 ? 0.609 -17.489 -26.941 1.00 92.50 195 ASN A O 1
ATOM 1562 N N . TYR A 1 196 ? 0.116 -15.312 -26.777 1.00 92.44 196 TYR A N 1
ATOM 1563 C CA . TYR A 1 196 ? 0.205 -15.313 -25.309 1.00 92.44 196 TYR A CA 1
ATOM 1564 C C . TYR A 1 196 ? -0.771 -16.294 -24.634 1.00 92.44 196 TYR A C 1
ATOM 1566 O O . TYR A 1 196 ? -1.984 -16.091 -24.607 1.00 92.44 196 TYR A O 1
ATOM 1574 N N . ASN A 1 197 ? -0.218 -17.368 -24.071 1.00 92.62 197 ASN A N 1
ATOM 1575 C CA . ASN A 1 197 ? -0.924 -18.420 -23.346 1.00 92.62 197 ASN A CA 1
ATOM 1576 C C . ASN A 1 197 ? -0.076 -18.951 -22.169 1.00 92.62 197 ASN A C 1
ATOM 1578 O O . ASN A 1 197 ? 1.067 -18.532 -21.973 1.00 92.62 197 ASN A O 1
ATOM 1582 N N . ALA A 1 198 ? -0.618 -19.893 -21.391 1.00 90.62 198 ALA A N 1
ATOM 1583 C CA . ALA A 1 198 ? 0.041 -20.439 -20.200 1.00 90.62 198 ALA A CA 1
ATOM 1584 C C . ALA A 1 198 ? 1.425 -21.068 -20.475 1.00 90.62 198 ALA A C 1
ATOM 1586 O O . ALA A 1 198 ? 2.342 -20.864 -19.685 1.00 90.62 198 ALA A O 1
ATOM 1587 N N . SER A 1 199 ? 1.606 -21.764 -21.603 1.00 92.94 199 SER A N 1
ATOM 1588 C CA . SER A 1 199 ? 2.884 -22.390 -21.975 1.00 92.94 199 SER A CA 1
ATOM 1589 C C . SER A 1 199 ? 3.931 -21.343 -22.373 1.00 92.94 199 SER A C 1
ATOM 1591 O O . SER A 1 199 ? 5.021 -21.300 -21.805 1.00 92.94 199 SER A O 1
ATOM 1593 N N . THR A 1 200 ? 3.577 -20.397 -23.253 1.00 93.75 200 THR A N 1
ATOM 1594 C CA . THR A 1 200 ? 4.488 -19.292 -23.614 1.00 93.75 200 THR A CA 1
ATOM 1595 C C . THR A 1 200 ? 4.823 -18.411 -22.412 1.00 93.75 200 THR A C 1
ATOM 1597 O O . THR A 1 200 ? 5.933 -17.895 -22.322 1.00 93.75 200 THR A O 1
ATOM 1600 N N . LYS A 1 201 ? 3.885 -18.253 -21.465 1.00 93.06 201 LYS A N 1
ATOM 1601 C CA . LYS A 1 201 ? 4.133 -17.564 -20.196 1.00 93.06 201 LYS A CA 1
ATOM 1602 C C . LYS A 1 201 ? 5.142 -18.339 -19.341 1.00 93.06 201 LYS A C 1
ATOM 1604 O O . LYS A 1 201 ? 6.095 -17.738 -18.858 1.00 93.06 201 LYS A O 1
ATOM 1609 N N . GLN A 1 202 ? 4.989 -19.656 -19.204 1.00 92.50 202 GLN A N 1
ATOM 1610 C CA . GLN A 1 202 ? 5.918 -20.507 -18.455 1.00 92.50 202 GLN A CA 1
ATOM 1611 C C . GLN A 1 202 ? 7.345 -20.490 -19.036 1.00 92.50 202 GLN A C 1
ATOM 1613 O O . GLN A 1 202 ? 8.312 -20.459 -18.275 1.00 92.50 202 GLN A O 1
ATOM 1618 N N . GLU A 1 203 ? 7.499 -20.448 -20.363 1.00 93.44 203 GLU A N 1
ATOM 1619 C CA . GLU A 1 203 ? 8.812 -20.251 -20.997 1.00 93.44 203 GLU A CA 1
ATOM 1620 C C . GLU A 1 203 ? 9.365 -18.839 -20.757 1.00 93.44 203 GLU A C 1
ATOM 1622 O O . GLU A 1 203 ? 10.537 -18.687 -20.408 1.00 93.44 203 GLU A O 1
ATOM 1627 N N . LEU A 1 204 ? 8.526 -17.803 -20.860 1.00 93.75 204 LEU A N 1
ATOM 1628 C CA . LEU A 1 204 ? 8.919 -16.415 -20.596 1.00 93.75 204 LEU A CA 1
ATOM 1629 C C . LEU A 1 204 ? 9.356 -16.189 -19.136 1.00 93.75 204 LEU A C 1
ATOM 1631 O O . LEU A 1 204 ? 10.246 -15.384 -18.878 1.00 93.75 204 LEU A O 1
ATOM 1635 N N . HIS A 1 205 ? 8.793 -16.944 -18.188 1.00 92.38 205 HIS A N 1
ATOM 1636 C CA . HIS A 1 205 ? 9.127 -16.889 -16.757 1.00 92.38 205 HIS A CA 1
ATOM 1637 C C . HIS A 1 205 ? 10.536 -17.380 -16.420 1.00 92.38 205 HIS A C 1
ATOM 1639 O O . HIS A 1 205 ? 11.015 -17.160 -15.308 1.00 92.38 205 HIS A O 1
ATOM 1645 N N . LYS A 1 206 ? 11.244 -17.975 -17.384 1.00 93.69 206 LYS A N 1
ATOM 1646 C CA . LYS A 1 206 ? 12.671 -18.301 -17.267 1.00 93.69 206 LYS A CA 1
ATOM 1647 C C . LYS A 1 206 ? 13.567 -17.062 -17.399 1.00 93.69 206 LYS A C 1
ATOM 1649 O O . LYS A 1 206 ? 14.785 -17.202 -17.379 1.00 93.69 206 LYS A O 1
ATOM 1654 N N . TYR A 1 207 ? 12.993 -15.860 -17.516 1.00 94.25 207 TYR A N 1
ATOM 1655 C CA . TYR A 1 207 ? 13.701 -14.605 -17.758 1.00 94.25 207 TYR A CA 1
ATOM 1656 C C . TYR A 1 207 ? 13.129 -13.452 -16.903 1.00 94.25 207 TYR A C 1
ATOM 1658 O O . TYR A 1 207 ? 11.925 -13.206 -16.922 1.00 94.25 207 TYR A O 1
ATOM 1666 N N . ASP A 1 208 ? 13.980 -12.689 -16.200 1.00 93.31 208 ASP A N 1
ATOM 1667 C CA . ASP A 1 208 ? 13.624 -11.351 -15.677 1.00 93.31 208 ASP A CA 1
ATOM 1668 C C . ASP A 1 208 ? 14.249 -10.280 -16.574 1.00 93.31 208 ASP A C 1
ATOM 1670 O O . ASP A 1 208 ? 15.454 -10.305 -16.829 1.00 93.31 208 ASP A O 1
ATOM 1674 N N . PHE A 1 209 ? 13.432 -9.353 -17.064 1.00 93.94 209 PHE A N 1
ATOM 1675 C CA . PHE A 1 209 ? 13.770 -8.360 -18.084 1.00 93.94 209 PHE A CA 1
ATOM 1676 C C . PHE A 1 209 ? 12.915 -7.095 -17.915 1.00 93.94 209 PHE A C 1
ATOM 1678 O O . PHE A 1 209 ? 12.045 -7.017 -17.047 1.00 93.94 209 PHE A O 1
ATOM 1685 N N . GLU A 1 210 ? 13.162 -6.069 -18.733 1.00 91.94 210 GLU A N 1
ATOM 1686 C CA . GLU A 1 210 ? 12.440 -4.797 -18.612 1.00 91.94 210 GLU A CA 1
ATOM 1687 C C . GLU A 1 210 ? 10.922 -4.937 -18.831 1.00 91.94 210 GLU A C 1
ATOM 1689 O O . GLU A 1 210 ? 10.438 -5.239 -19.924 1.00 91.94 210 GLU A O 1
ATOM 1694 N N . PHE A 1 211 ? 10.169 -4.610 -17.779 1.00 93.31 211 PHE A N 1
ATOM 1695 C CA . PHE A 1 211 ? 8.717 -4.762 -17.665 1.00 93.31 211 PHE A CA 1
ATOM 1696 C C . PHE A 1 211 ? 7.894 -4.083 -18.775 1.00 93.31 211 PHE A C 1
ATOM 1698 O O . PHE A 1 211 ? 6.776 -4.515 -19.070 1.00 93.31 211 PHE A O 1
ATOM 1705 N N . TRP A 1 212 ? 8.432 -3.061 -19.455 1.00 91.56 212 TRP A N 1
ATOM 1706 C CA . TRP A 1 212 ? 7.752 -2.425 -20.591 1.00 91.56 212 TRP A CA 1
ATOM 1707 C C . TRP A 1 212 ? 7.397 -3.441 -21.688 1.00 91.56 212 TRP A C 1
ATOM 1709 O O . TRP A 1 212 ? 6.306 -3.356 -22.252 1.00 91.56 212 TRP A O 1
ATOM 1719 N N . ALA A 1 213 ? 8.257 -4.439 -21.912 1.00 93.56 213 ALA A N 1
ATOM 1720 C CA . ALA A 1 213 ? 8.095 -5.466 -22.938 1.00 93.56 213 ALA A CA 1
ATOM 1721 C C . ALA A 1 213 ? 7.246 -6.671 -22.496 1.00 93.56 213 ALA A C 1
ATOM 1723 O O . ALA A 1 213 ? 6.848 -7.470 -23.339 1.00 93.56 213 ALA A O 1
ATOM 1724 N N . TRP A 1 214 ? 6.965 -6.830 -21.200 1.00 93.81 214 TRP A N 1
ATOM 1725 C CA . TRP A 1 214 ? 6.171 -7.954 -20.689 1.00 93.81 214 TRP A CA 1
ATOM 1726 C C . TRP A 1 214 ? 4.735 -7.915 -21.280 1.00 93.81 214 TRP A C 1
ATOM 1728 O O . TRP A 1 214 ? 4.183 -6.813 -21.399 1.00 93.81 214 TRP A O 1
ATOM 1738 N N . PRO A 1 215 ? 4.121 -9.042 -21.697 1.00 94.81 215 PRO A N 1
ATOM 1739 C CA . PRO A 1 215 ? 2.732 -9.082 -22.190 1.00 94.81 215 PRO A CA 1
ATOM 1740 C C . PRO A 1 215 ? 1.713 -8.661 -21.114 1.00 94.81 215 PRO A C 1
ATOM 1742 O O . PRO A 1 215 ? 2.055 -8.608 -19.943 1.00 94.81 215 PRO A O 1
ATOM 1745 N N . VAL A 1 216 ? 0.462 -8.345 -21.456 1.00 95.44 216 VAL A N 1
ATOM 1746 C CA . VAL A 1 216 ? -0.557 -8.033 -20.428 1.00 95.44 216 VAL A CA 1
ATOM 1747 C C . VAL A 1 216 ? -1.255 -9.321 -19.986 1.00 95.44 216 VAL A C 1
ATOM 1749 O O . VAL A 1 216 ? -1.908 -9.977 -20.791 1.00 95.44 216 VAL A O 1
ATOM 1752 N N . ASP A 1 217 ? -1.128 -9.661 -18.703 1.00 95.31 217 ASP A N 1
ATOM 1753 C CA . ASP A 1 217 ? -1.706 -10.860 -18.080 1.00 95.31 217 ASP A CA 1
ATOM 1754 C C . ASP A 1 217 ? -3.209 -10.741 -17.793 1.00 95.31 217 ASP A C 1
ATOM 1756 O O . ASP A 1 217 ? -3.950 -11.725 -17.828 1.00 95.31 217 ASP A O 1
ATOM 1760 N N . PHE A 1 218 ? -3.647 -9.532 -17.443 1.00 95.81 218 PHE A N 1
ATOM 1761 C CA . PHE A 1 218 ? -5.012 -9.217 -17.037 1.00 95.81 218 PHE A CA 1
ATOM 1762 C C . PHE A 1 218 ? -5.327 -7.770 -17.406 1.00 95.81 218 PHE A C 1
ATOM 1764 O O . PHE A 1 218 ? -4.468 -6.896 -17.301 1.00 95.81 218 PHE A O 1
ATOM 1771 N N . ASN A 1 219 ? -6.558 -7.506 -17.832 1.00 94.62 219 ASN A N 1
ATOM 1772 C CA . ASN A 1 219 ? -6.997 -6.193 -18.287 1.00 94.62 219 ASN A CA 1
ATOM 1773 C C . ASN A 1 219 ? -8.380 -5.905 -17.705 1.00 94.62 219 ASN A C 1
ATOM 1775 O O . ASN A 1 219 ? -9.330 -6.642 -17.978 1.00 94.62 219 ASN A O 1
ATOM 1779 N N . VAL A 1 220 ? -8.486 -4.822 -16.936 1.00 88.94 220 VAL A N 1
ATOM 1780 C CA . VAL A 1 220 ? -9.747 -4.332 -16.371 1.00 88.94 220 VAL A CA 1
ATOM 1781 C C . VAL A 1 220 ? -10.673 -3.916 -17.518 1.00 88.94 220 VAL A C 1
ATOM 1783 O O . VAL A 1 220 ? -10.516 -2.858 -18.134 1.00 88.94 220 VAL A O 1
ATOM 1786 N N . THR A 1 221 ? -11.626 -4.798 -17.819 1.00 76.38 221 THR A N 1
ATOM 1787 C CA . THR A 1 221 ? -12.658 -4.643 -18.854 1.00 76.38 221 THR A CA 1
ATOM 1788 C C . THR A 1 221 ? -14.057 -4.867 -18.264 1.00 76.38 221 THR A C 1
ATOM 1790 O O . THR A 1 221 ? -14.196 -5.322 -17.123 1.00 76.38 221 THR A O 1
ATOM 1793 N N . GLY A 1 222 ? -15.094 -4.505 -19.026 1.00 62.62 222 GLY A N 1
ATOM 1794 C CA . GLY A 1 222 ? -16.474 -4.400 -18.537 1.00 62.62 222 GLY A CA 1
ATOM 1795 C C . GLY A 1 222 ? -16.765 -3.056 -17.861 1.00 62.62 222 GLY A C 1
ATOM 1796 O O . GLY A 1 222 ? -15.867 -2.224 -17.712 1.00 62.62 222 GLY A O 1
ATOM 1797 N N . ASP A 1 223 ? -18.024 -2.844 -17.477 1.00 55.62 223 ASP A N 1
ATOM 1798 C CA . ASP A 1 223 ? -18.447 -1.621 -16.795 1.00 55.62 223 ASP A CA 1
ATOM 1799 C C . ASP A 1 223 ? -17.741 -1.450 -15.446 1.00 55.62 223 ASP A C 1
ATOM 1801 O O . ASP A 1 223 ? -17.635 -2.377 -14.638 1.00 55.62 223 ASP A O 1
ATOM 1805 N N . ILE A 1 224 ? -17.289 -0.224 -15.190 1.00 60.62 224 ILE A N 1
ATOM 1806 C CA . ILE A 1 224 ? -16.791 0.180 -13.878 1.00 60.62 224 ILE A CA 1
ATOM 1807 C C . ILE A 1 224 ? -18.023 0.389 -12.996 1.00 60.62 224 ILE A C 1
ATOM 1809 O O . ILE A 1 224 ? -18.666 1.437 -13.065 1.00 60.62 224 ILE A O 1
ATOM 1813 N N . ALA A 1 225 ? -18.365 -0.617 -12.185 1.00 62.28 225 ALA A N 1
ATOM 1814 C CA . ALA A 1 225 ? -19.366 -0.479 -11.127 1.00 62.28 225 ALA A CA 1
ATOM 1815 C C . ALA A 1 225 ? -19.056 0.778 -10.294 1.00 62.28 225 ALA A C 1
ATOM 1817 O O . ALA A 1 225 ? -17.888 1.028 -10.002 1.00 62.28 225 ALA A O 1
ATOM 1818 N N . ASP A 1 226 ? -20.067 1.582 -9.944 1.00 76.50 226 ASP A N 1
ATOM 1819 C CA . ASP A 1 226 ? -19.863 2.965 -9.483 1.00 76.50 226 ASP A CA 1
ATOM 1820 C C . ASP A 1 226 ? -19.216 3.056 -8.084 1.00 76.50 226 ASP A C 1
ATOM 1822 O O . ASP A 1 226 ? -19.878 3.282 -7.072 1.00 76.50 226 ASP A O 1
ATOM 1826 N N . LYS A 1 227 ? -17.893 2.862 -8.025 1.00 86.88 227 LYS A N 1
ATOM 1827 C CA . LYS A 1 227 ? -17.112 2.814 -6.786 1.00 86.88 227 LYS A CA 1
ATOM 1828 C C . LYS A 1 227 ? -17.187 4.133 -6.021 1.00 86.88 227 LYS A C 1
ATOM 1830 O O . LYS A 1 227 ? -17.107 5.219 -6.605 1.00 86.88 227 LYS A O 1
ATOM 1835 N N . LEU A 1 228 ? -17.291 4.047 -4.700 1.00 89.06 228 LEU A N 1
ATOM 1836 C CA . LEU A 1 228 ? -17.259 5.191 -3.799 1.00 89.06 228 LEU A CA 1
ATOM 1837 C C . LEU A 1 228 ? -15.856 5.800 -3.782 1.00 89.06 228 LEU A C 1
ATOM 1839 O O . LEU A 1 228 ? -14.884 5.112 -3.487 1.00 89.06 228 LEU A O 1
ATOM 1843 N N . THR A 1 229 ? -15.767 7.106 -4.033 1.00 90.06 229 THR A N 1
ATOM 1844 C CA . THR A 1 229 ? -14.528 7.894 -3.925 1.00 90.06 229 THR A CA 1
ATOM 1845 C C . THR A 1 229 ? -14.755 9.061 -2.966 1.00 90.06 229 THR A C 1
ATOM 1847 O O . THR A 1 229 ? -15.894 9.511 -2.783 1.00 90.06 229 THR A O 1
ATOM 1850 N N . LEU A 1 230 ? -13.689 9.597 -2.362 1.00 86.38 230 LEU A N 1
ATOM 1851 C CA . LEU A 1 230 ? -13.819 10.746 -1.452 1.00 86.38 230 LEU A CA 1
ATOM 1852 C C . LEU A 1 230 ? -14.378 11.995 -2.158 1.00 86.38 230 LEU A C 1
ATOM 1854 O O . LEU A 1 230 ? -15.108 12.775 -1.546 1.00 86.38 230 LEU A O 1
ATOM 1858 N N . GLU A 1 231 ? -14.127 12.154 -3.459 1.00 83.94 231 GLU A N 1
ATOM 1859 C CA . GLU A 1 231 ? -14.687 13.248 -4.259 1.00 83.94 231 GLU A CA 1
ATOM 1860 C C . GLU A 1 231 ? -16.210 13.088 -4.463 1.00 83.94 231 GLU A C 1
ATOM 1862 O O . GLU A 1 231 ? -16.962 14.051 -4.294 1.00 83.94 231 GLU A O 1
ATOM 1867 N N . LYS A 1 232 ? -16.700 11.867 -4.737 1.00 87.25 232 LYS A N 1
ATOM 1868 C CA . LYS A 1 232 ? -18.147 11.568 -4.806 1.00 87.25 232 LYS A CA 1
ATOM 1869 C C . LYS A 1 232 ? -18.827 11.790 -3.452 1.00 87.25 232 LYS A C 1
ATOM 1871 O O . LYS A 1 232 ? -19.888 12.409 -3.388 1.00 87.25 232 LYS A O 1
ATOM 1876 N N . ILE A 1 233 ? -18.180 11.365 -2.367 1.00 86.25 233 ILE A N 1
ATOM 1877 C CA . ILE A 1 233 ? -18.624 11.589 -0.983 1.00 86.25 233 ILE A CA 1
ATOM 1878 C C . ILE A 1 233 ? -18.734 13.090 -0.662 1.00 86.25 233 ILE A C 1
ATOM 1880 O O . ILE A 1 233 ? -19.748 13.530 -0.115 1.00 86.25 233 ILE A O 1
ATOM 1884 N N . ALA A 1 234 ? -17.736 13.898 -1.031 1.00 82.25 234 ALA A N 1
ATOM 1885 C CA . ALA A 1 234 ? -17.737 15.347 -0.809 1.00 82.25 234 ALA A CA 1
ATOM 1886 C C . ALA A 1 234 ? -18.811 16.085 -1.633 1.00 82.25 234 ALA A C 1
ATOM 1888 O O . ALA A 1 234 ? -19.350 17.097 -1.175 1.00 82.25 234 ALA A O 1
ATOM 1889 N N . LYS A 1 235 ? -19.156 15.568 -2.823 1.00 82.75 235 LYS A N 1
ATOM 1890 C CA . LYS A 1 235 ? -20.281 16.053 -3.644 1.00 82.75 235 LYS A CA 1
ATOM 1891 C C . LYS A 1 235 ? -21.626 15.720 -2.997 1.00 82.75 235 LYS A C 1
ATOM 1893 O O . LYS A 1 235 ? -22.427 16.623 -2.777 1.00 82.75 235 LYS A O 1
ATOM 1898 N N . ALA A 1 236 ? -21.852 14.451 -2.652 1.00 79.12 236 ALA A N 1
ATOM 1899 C CA . ALA A 1 236 ? -23.114 13.975 -2.079 1.00 79.12 236 ALA A CA 1
ATOM 1900 C C . ALA A 1 236 ? -23.434 14.613 -0.714 1.00 79.12 236 ALA A C 1
ATOM 1902 O O . ALA A 1 236 ? -24.588 14.905 -0.421 1.00 79.12 236 ALA A O 1
ATOM 1903 N N . SER A 1 237 ? -22.410 14.887 0.100 1.00 75.88 237 SER A N 1
ATOM 1904 C CA . SER A 1 237 ? -22.545 15.556 1.404 1.00 75.88 237 SER A CA 1
ATOM 1905 C C . SER A 1 237 ? -22.613 17.091 1.334 1.00 75.88 237 SER A C 1
ATOM 1907 O O . SER A 1 237 ? -22.609 17.746 2.374 1.00 75.88 237 SER A O 1
ATOM 1909 N N . GLY A 1 238 ? -22.625 17.691 0.136 1.00 70.88 238 GLY A N 1
ATOM 1910 C CA . GLY A 1 238 ? -22.691 19.147 -0.048 1.00 70.88 238 GLY A CA 1
ATOM 1911 C C . GLY A 1 238 ? -21.459 19.931 0.431 1.00 70.88 238 GLY A C 1
ATOM 1912 O O . GLY A 1 238 ? -21.459 21.160 0.369 1.00 70.88 238 GLY A O 1
ATOM 1913 N N . ARG A 1 239 ? -20.393 19.252 0.883 1.00 67.88 239 ARG A N 1
ATOM 1914 C CA . ARG A 1 239 ? -19.166 19.877 1.415 1.00 67.88 239 ARG A CA 1
ATOM 1915 C C . ARG A 1 239 ? -18.402 20.680 0.358 1.00 67.88 239 ARG A C 1
ATOM 1917 O O . ARG A 1 239 ? -17.722 21.649 0.693 1.00 67.88 239 ARG A O 1
ATOM 1924 N N . LEU A 1 240 ? -18.525 20.306 -0.917 1.00 61.97 240 LEU A N 1
ATOM 1925 C CA . LEU A 1 240 ? -17.974 21.059 -2.045 1.00 61.97 240 LEU A CA 1
ATOM 1926 C C . LEU A 1 240 ? -18.747 22.370 -2.277 1.00 61.97 240 LEU A C 1
ATOM 1928 O O . LEU A 1 240 ? -19.655 22.447 -3.108 1.00 61.97 240 LEU A O 1
ATOM 1932 N N . LYS A 1 241 ? -18.349 23.430 -1.558 1.00 54.88 241 LYS A N 1
ATOM 1933 C CA . LYS A 1 241 ? -18.835 24.801 -1.778 1.00 54.88 241 LYS A CA 1
ATOM 1934 C C . LYS A 1 241 ? -18.670 25.208 -3.247 1.00 54.88 241 LYS A C 1
ATOM 1936 O O . LYS A 1 241 ? -17.557 25.346 -3.755 1.00 54.88 241 LYS A O 1
ATOM 1941 N N . ARG A 1 242 ? -19.792 25.502 -3.905 1.00 52.06 242 ARG A N 1
ATOM 1942 C CA . ARG A 1 242 ? -19.836 26.126 -5.232 1.00 52.06 242 ARG A CA 1
ATOM 1943 C C . ARG A 1 242 ? -19.373 27.586 -5.124 1.00 52.06 242 ARG A C 1
ATOM 1945 O O . ARG A 1 242 ? -20.188 28.464 -4.863 1.00 52.06 242 ARG A O 1
ATOM 1952 N N . GLN A 1 243 ? -18.068 27.816 -5.285 1.00 54.09 243 GLN A N 1
ATOM 1953 C CA . GLN A 1 243 ? -17.444 29.146 -5.218 1.00 54.09 243 GLN A CA 1
ATOM 1954 C C . GLN A 1 243 ? -18.141 30.159 -6.137 1.00 54.09 243 GLN A C 1
ATOM 1956 O O . GLN A 1 243 ? -18.560 29.827 -7.250 1.00 54.09 243 GLN A O 1
ATOM 1961 N N . SER A 1 244 ? -18.244 31.406 -5.675 1.00 53.81 244 SER A N 1
ATOM 1962 C CA . SER A 1 244 ? -18.838 32.502 -6.436 1.00 53.81 244 SER A CA 1
ATOM 1963 C C . SER A 1 244 ? -17.964 32.873 -7.636 1.00 53.81 244 SER A C 1
ATOM 1965 O O . SER A 1 244 ? -16.735 32.826 -7.574 1.00 53.81 244 SER A O 1
ATOM 1967 N N . GLY A 1 245 ? -18.588 33.303 -8.737 1.00 59.62 245 GLY A N 1
ATOM 1968 C CA . GLY A 1 245 ? -17.880 33.612 -9.985 1.00 59.62 245 GLY A CA 1
ATOM 1969 C C . GLY A 1 245 ? -16.803 34.698 -9.850 1.00 59.62 245 GLY A C 1
ATOM 1970 O O . GLY A 1 245 ? -15.827 34.673 -10.592 1.00 59.62 245 GLY A O 1
ATOM 1971 N N . LYS A 1 246 ? -16.936 35.614 -8.878 1.00 56.12 246 LYS A N 1
ATOM 1972 C CA . LYS A 1 246 ? -15.909 36.628 -8.573 1.00 56.12 246 LYS A CA 1
ATOM 1973 C C . LYS A 1 246 ? -14.743 36.049 -7.762 1.00 56.12 246 LYS A C 1
ATOM 1975 O O . LYS A 1 246 ? -13.591 36.275 -8.117 1.00 56.12 246 LYS A O 1
ATOM 1980 N N . GLU A 1 247 ? -15.035 35.263 -6.723 1.00 61.09 247 GLU A N 1
ATOM 1981 C CA . GLU A 1 247 ? -14.030 34.569 -5.896 1.00 61.09 247 GLU A CA 1
ATOM 1982 C C . GLU A 1 247 ? -13.164 33.636 -6.750 1.00 61.09 247 GLU A C 1
ATOM 1984 O O . GLU A 1 247 ? -11.943 33.600 -6.607 1.00 61.09 247 GLU A O 1
ATOM 1989 N N . PHE A 1 248 ? -13.798 32.919 -7.685 1.00 61.97 248 PHE A N 1
ATOM 1990 C CA . PHE A 1 248 ? -13.119 31.999 -8.587 1.00 61.97 248 PHE A CA 1
ATOM 1991 C C . PHE A 1 248 ? -12.028 32.693 -9.413 1.00 61.97 248 PHE A C 1
ATOM 1993 O O . PHE A 1 248 ? -10.951 32.123 -9.552 1.00 61.97 248 PHE A O 1
ATOM 2000 N N . ILE A 1 249 ? -12.286 33.907 -9.921 1.00 67.44 249 ILE A N 1
ATOM 2001 C CA . ILE A 1 249 ? -11.347 34.667 -10.766 1.00 67.44 249 ILE A CA 1
ATOM 2002 C C . ILE A 1 249 ? -10.120 35.114 -9.964 1.00 67.44 249 ILE A C 1
ATOM 2004 O O . ILE A 1 249 ? -8.995 34.861 -10.391 1.00 67.44 249 ILE A O 1
ATOM 2008 N N . PHE A 1 250 ? -10.313 35.707 -8.781 1.00 69.31 250 PHE A N 1
ATOM 2009 C CA . PHE A 1 250 ? -9.191 36.103 -7.917 1.00 69.31 250 PHE A CA 1
ATOM 2010 C C . PHE A 1 250 ? -8.369 34.901 -7.424 1.00 69.31 250 PHE A C 1
ATOM 2012 O O . PHE A 1 250 ? -7.170 35.033 -7.192 1.00 69.31 250 PHE A O 1
ATOM 2019 N N . ALA A 1 251 ? -8.973 33.713 -7.329 1.00 73.88 251 ALA A N 1
ATOM 2020 C CA . ALA A 1 251 ? -8.275 32.482 -6.971 1.00 73.88 251 ALA A CA 1
ATOM 2021 C C . ALA A 1 251 ? -7.472 31.833 -8.122 1.00 73.88 251 ALA A C 1
ATOM 2023 O O . ALA A 1 251 ? -6.722 30.895 -7.850 1.00 73.88 251 ALA A O 1
ATOM 2024 N N . ILE A 1 252 ? -7.594 32.281 -9.384 1.00 79.75 252 ILE A N 1
ATOM 2025 C CA . ILE A 1 252 ? -6.925 31.634 -10.537 1.00 79.75 252 ILE A CA 1
ATOM 2026 C C . ILE A 1 252 ? -5.395 31.536 -10.367 1.00 79.75 252 ILE A C 1
ATOM 2028 O O . ILE A 1 252 ? -4.881 30.432 -10.554 1.00 79.75 252 ILE A O 1
ATOM 2032 N N . PRO A 1 253 ? -4.648 32.596 -9.985 1.00 82.06 253 PRO A N 1
ATOM 2033 C CA . PRO A 1 253 ? -3.191 32.508 -9.850 1.00 82.06 253 PRO A CA 1
ATOM 2034 C C . PRO A 1 253 ? -2.765 31.496 -8.780 1.00 82.06 253 PRO A C 1
ATOM 2036 O O . PRO A 1 253 ? -1.881 30.676 -9.019 1.00 82.06 253 PRO A O 1
ATOM 2039 N N . CYS A 1 254 ? -3.450 31.492 -7.632 1.00 78.25 254 CYS A N 1
ATOM 2040 C CA . CYS A 1 254 ? -3.187 30.551 -6.546 1.00 78.25 254 CYS A CA 1
ATOM 2041 C C . CYS A 1 254 ? -3.514 29.109 -6.953 1.00 78.25 254 CYS A C 1
ATOM 2043 O O . CYS A 1 254 ? -2.731 28.212 -6.670 1.00 78.25 254 CYS A O 1
ATOM 2045 N N . LYS A 1 255 ? -4.623 28.876 -7.669 1.00 82.56 255 LYS A N 1
ATOM 2046 C CA . LYS A 1 255 ? -4.977 27.545 -8.192 1.00 82.56 255 LYS A CA 1
ATOM 2047 C C . LYS A 1 255 ? -3.990 27.047 -9.243 1.00 82.56 255 LYS A C 1
ATOM 2049 O O . LYS A 1 255 ? -3.651 25.870 -9.231 1.00 82.56 255 LYS A O 1
ATOM 2054 N N . LEU A 1 256 ? -3.504 27.925 -10.123 1.00 85.12 256 LEU A N 1
ATOM 2055 C CA . LEU A 1 256 ? -2.477 27.578 -11.105 1.00 85.12 256 LEU A CA 1
ATOM 2056 C C . LEU A 1 256 ? -1.150 27.224 -10.415 1.00 85.12 256 LEU A C 1
ATOM 2058 O O . LEU A 1 256 ? -0.532 26.225 -10.774 1.00 85.12 256 LEU A O 1
ATOM 2062 N N . LEU A 1 257 ? -0.750 27.984 -9.390 1.00 83.94 257 LEU A N 1
ATOM 2063 C CA . LEU A 1 257 ? 0.424 27.667 -8.575 1.00 83.94 257 LEU A CA 1
ATOM 2064 C C . LEU A 1 257 ? 0.259 26.323 -7.846 1.00 83.94 257 LEU A C 1
ATOM 2066 O O . LEU A 1 257 ? 1.131 25.467 -7.971 1.00 83.94 257 LEU A O 1
ATOM 2070 N N . SER A 1 258 ? -0.870 26.099 -7.161 1.00 85.38 258 SER A N 1
ATOM 2071 C CA . SER A 1 258 ? -1.190 24.814 -6.522 1.00 85.38 258 SER A CA 1
ATOM 2072 C C . SER A 1 258 ? -1.137 23.657 -7.519 1.00 85.38 258 SER A C 1
ATOM 2074 O O . SER A 1 258 ? -0.509 22.645 -7.231 1.00 85.38 258 SER A O 1
ATOM 2076 N N . TYR A 1 259 ? -1.727 23.814 -8.710 1.00 87.25 259 TYR A N 1
ATOM 2077 C CA . TYR A 1 259 ? -1.694 22.808 -9.772 1.00 87.25 259 TYR A CA 1
ATOM 2078 C C . TYR A 1 259 ? -0.261 22.486 -10.217 1.00 87.25 259 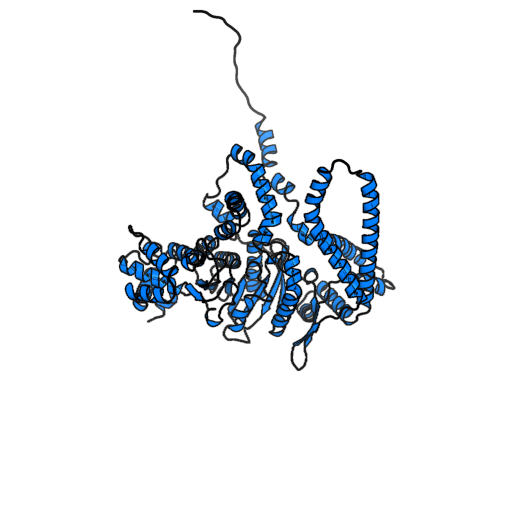TYR A C 1
ATOM 2080 O O . TYR A 1 259 ? 0.109 21.313 -10.287 1.00 87.25 259 TYR A O 1
ATOM 2088 N N . VAL A 1 260 ? 0.565 23.504 -10.486 1.00 87.31 260 VAL A N 1
ATOM 2089 C CA . VAL A 1 260 ? 1.962 23.315 -10.911 1.00 87.31 260 VAL A CA 1
ATOM 2090 C C . VAL A 1 260 ? 2.777 22.625 -9.818 1.00 87.31 260 VAL A C 1
ATOM 2092 O O . VAL A 1 260 ? 3.462 21.646 -10.111 1.00 87.31 260 VAL A O 1
ATOM 2095 N N . VAL A 1 261 ? 2.678 23.067 -8.561 1.00 88.38 261 VAL A N 1
ATOM 2096 C CA . VAL A 1 261 ? 3.405 22.450 -7.436 1.00 88.38 261 VAL A CA 1
ATOM 2097 C C . VAL A 1 261 ? 2.915 21.019 -7.183 1.00 88.38 261 VAL A C 1
ATOM 2099 O O . VAL A 1 261 ? 3.740 20.130 -6.968 1.00 88.38 261 VAL A O 1
ATOM 2102 N N . ALA A 1 262 ? 1.606 20.761 -7.281 1.00 88.62 262 ALA A N 1
ATOM 2103 C CA . ALA A 1 262 ? 1.024 19.427 -7.135 1.00 88.62 262 ALA A CA 1
ATOM 2104 C C . ALA A 1 262 ? 1.608 18.421 -8.142 1.00 88.62 262 ALA A C 1
ATOM 2106 O O . ALA A 1 262 ? 2.067 17.347 -7.746 1.00 88.62 262 ALA A O 1
ATOM 2107 N N . HIS A 1 263 ? 1.648 18.800 -9.425 1.00 87.38 263 HIS A N 1
ATOM 2108 C CA . HIS A 1 263 ? 2.017 17.907 -10.529 1.00 87.38 263 HIS A CA 1
ATOM 2109 C C . HIS A 1 263 ? 3.525 17.838 -10.825 1.00 87.38 263 HIS A C 1
ATOM 2111 O O . HIS A 1 263 ? 3.944 17.015 -11.639 1.00 87.38 263 HIS A O 1
ATOM 2117 N N . THR A 1 264 ? 4.351 18.669 -10.178 1.00 82.56 264 THR A N 1
ATOM 2118 C CA . THR A 1 264 ? 5.818 18.657 -10.350 1.00 82.56 264 THR A CA 1
ATOM 2119 C C . THR A 1 264 ? 6.581 18.239 -9.096 1.00 82.56 264 THR A C 1
ATOM 2121 O O . THR A 1 264 ? 7.580 17.533 -9.215 1.00 82.56 264 THR A O 1
ATOM 2124 N N . PHE A 1 265 ? 6.123 18.641 -7.905 1.00 86.50 265 PHE A N 1
ATOM 2125 C CA . PHE A 1 265 ? 6.897 18.530 -6.666 1.00 86.50 265 PHE A CA 1
ATOM 2126 C C . PHE A 1 265 ? 6.161 17.751 -5.571 1.00 86.50 265 PHE A C 1
ATOM 2128 O O . PHE A 1 265 ? 6.705 16.781 -5.046 1.00 86.50 265 PHE A O 1
ATOM 2135 N N . ALA A 1 266 ? 4.909 18.107 -5.259 1.00 90.50 266 ALA A N 1
ATOM 2136 C CA . ALA A 1 266 ? 4.190 17.509 -4.131 1.00 90.50 266 ALA A CA 1
ATOM 2137 C C . ALA A 1 266 ? 3.961 15.999 -4.313 1.00 90.50 266 ALA A C 1
ATOM 2139 O O . ALA A 1 266 ? 4.218 15.246 -3.379 1.00 90.50 266 ALA A O 1
ATOM 2140 N N . ASN A 1 267 ? 3.595 15.540 -5.521 1.00 91.69 267 ASN A N 1
ATOM 2141 C CA . ASN A 1 267 ? 3.499 14.109 -5.850 1.00 91.69 267 ASN A CA 1
ATOM 2142 C C . ASN A 1 267 ? 4.762 13.327 -5.428 1.00 91.69 267 ASN A C 1
ATOM 2144 O O . ASN A 1 267 ? 4.669 12.264 -4.819 1.00 91.69 267 ASN A O 1
ATOM 2148 N N . LYS A 1 268 ? 5.945 13.890 -5.708 1.00 90.25 268 LYS A N 1
ATOM 2149 C CA . LYS A 1 268 ? 7.247 13.253 -5.469 1.00 90.25 268 LYS A CA 1
ATOM 2150 C C . LYS A 1 268 ? 7.743 13.387 -4.026 1.00 90.25 268 LYS A C 1
ATOM 2152 O O . LYS A 1 268 ? 8.523 12.545 -3.600 1.00 90.25 268 LYS A O 1
ATOM 2157 N N . LEU A 1 269 ? 7.275 14.382 -3.264 1.00 92.19 269 LEU A N 1
ATOM 2158 C CA . LEU A 1 269 ? 7.495 14.436 -1.811 1.00 92.19 269 LEU A CA 1
ATOM 2159 C C . LEU A 1 269 ? 6.571 13.492 -1.038 1.00 92.19 269 LEU A C 1
ATOM 2161 O O . LEU A 1 269 ? 7.009 12.872 -0.075 1.00 92.19 269 LEU A O 1
ATOM 2165 N N . ILE A 1 270 ? 5.301 13.386 -1.442 1.00 95.06 270 ILE A N 1
ATOM 2166 C CA . ILE A 1 270 ? 4.330 12.508 -0.778 1.00 95.06 270 ILE A CA 1
ATOM 2167 C C . ILE A 1 270 ? 4.694 11.044 -1.050 1.00 95.06 270 ILE A C 1
ATOM 2169 O O . ILE A 1 270 ? 4.704 10.255 -0.110 1.00 95.06 270 ILE A O 1
ATOM 2173 N N . TYR A 1 271 ? 5.070 10.711 -2.292 1.00 96.12 271 TYR A N 1
ATOM 2174 C CA . TYR A 1 271 ? 5.458 9.368 -2.738 1.00 96.12 271 TYR A CA 1
ATOM 2175 C C . TYR A 1 271 ? 6.857 9.341 -3.404 1.00 96.12 271 TYR A C 1
ATOM 2177 O O . TYR A 1 271 ? 6.965 9.233 -4.638 1.00 96.12 271 TYR A O 1
ATOM 2185 N N . PRO A 1 272 ? 7.950 9.412 -2.617 1.00 94.19 272 PRO A N 1
ATOM 2186 C CA . PRO A 1 272 ? 9.324 9.377 -3.125 1.00 94.19 272 PRO A CA 1
ATOM 2187 C C . PRO A 1 272 ? 9.689 8.080 -3.865 1.00 94.19 272 PRO A C 1
ATOM 2189 O O . PRO A 1 272 ? 10.524 8.127 -4.769 1.00 94.19 272 PRO A O 1
ATOM 2192 N N . GLY A 1 273 ? 9.029 6.946 -3.594 1.00 93.12 273 GLY A N 1
ATOM 2193 C CA . GLY A 1 273 ? 9.234 5.703 -4.356 1.00 93.12 273 GLY A CA 1
ATOM 2194 C C . GLY A 1 273 ? 8.908 5.815 -5.856 1.00 93.12 273 GLY A C 1
ATOM 2195 O O . GLY A 1 273 ? 9.395 5.019 -6.659 1.00 93.12 273 GLY A O 1
ATOM 2196 N N . SER A 1 274 ? 8.169 6.859 -6.261 1.00 92.25 274 SER A N 1
ATOM 2197 C CA . SER A 1 274 ? 7.899 7.197 -7.667 1.00 92.25 274 SER A CA 1
ATOM 2198 C C . SER A 1 274 ? 8.970 8.087 -8.331 1.00 92.25 274 SER A C 1
ATOM 2200 O O . SER A 1 274 ? 8.780 8.564 -9.456 1.00 92.25 274 SER A O 1
ATOM 2202 N N . ILE A 1 275 ? 10.090 8.372 -7.654 1.00 89.06 275 ILE A N 1
ATOM 2203 C CA . ILE A 1 275 ? 11.227 9.118 -8.213 1.00 89.06 275 ILE A CA 1
ATOM 2204 C C . ILE A 1 275 ? 12.177 8.138 -8.911 1.00 89.06 275 ILE A C 1
ATOM 2206 O O . ILE A 1 275 ? 12.772 7.268 -8.279 1.00 89.06 275 ILE A O 1
ATOM 2210 N N . SER A 1 276 ? 12.404 8.323 -10.214 1.00 83.56 276 SER A N 1
ATOM 2211 C CA . SER A 1 276 ? 13.233 7.419 -11.032 1.00 83.56 276 SER A CA 1
ATOM 2212 C C . SER A 1 276 ? 14.678 7.265 -10.535 1.00 83.56 276 SER A C 1
ATOM 2214 O O . SER A 1 276 ? 15.270 6.204 -10.709 1.00 83.56 276 SER A O 1
ATOM 2216 N N . LEU A 1 277 ? 15.241 8.290 -9.883 1.00 81.88 277 LEU A N 1
ATOM 2217 C CA . LEU A 1 277 ? 16.563 8.223 -9.246 1.00 81.88 277 LEU A CA 1
ATOM 2218 C C . LEU A 1 277 ? 16.575 7.299 -8.013 1.00 81.88 277 LEU A C 1
ATOM 2220 O O . LEU A 1 277 ? 17.543 6.572 -7.809 1.00 81.88 277 LEU A O 1
ATOM 2224 N N . ILE A 1 278 ? 15.492 7.285 -7.229 1.00 84.00 278 ILE A N 1
ATOM 2225 C CA . ILE A 1 278 ? 15.324 6.378 -6.086 1.00 84.00 278 ILE A CA 1
ATOM 2226 C C . ILE A 1 278 ? 15.108 4.949 -6.600 1.00 84.00 278 ILE A C 1
ATOM 2228 O O . ILE A 1 278 ? 15.820 4.041 -6.180 1.00 84.00 278 ILE A O 1
ATOM 2232 N N . GLY A 1 279 ? 14.239 4.756 -7.599 1.00 82.00 279 GLY A N 1
ATOM 2233 C CA . GLY A 1 279 ? 14.072 3.458 -8.266 1.00 82.00 279 GLY A CA 1
ATOM 2234 C C . GLY A 1 279 ? 15.369 2.909 -8.888 1.00 82.00 279 GLY A C 1
ATOM 2235 O O . GLY A 1 279 ? 15.592 1.700 -8.877 1.00 82.00 279 GLY A O 1
ATOM 2236 N N . TRP A 1 280 ? 16.262 3.781 -9.374 1.00 81.75 280 TRP A N 1
ATOM 2237 C CA . TRP A 1 280 ? 17.601 3.392 -9.830 1.00 81.75 280 TRP A CA 1
ATOM 2238 C C . TRP A 1 280 ? 18.518 2.984 -8.668 1.00 81.75 280 TRP A C 1
ATOM 2240 O O . TRP A 1 280 ? 19.137 1.923 -8.737 1.00 81.75 280 TRP A O 1
ATOM 2250 N N . ALA A 1 281 ? 18.560 3.768 -7.584 1.00 85.50 281 ALA A N 1
ATOM 2251 C CA . ALA A 1 281 ? 19.372 3.473 -6.400 1.00 85.50 281 ALA A CA 1
ATOM 2252 C C . ALA A 1 281 ? 18.978 2.147 -5.718 1.00 85.50 281 ALA A C 1
ATOM 2254 O O . ALA A 1 281 ? 19.848 1.371 -5.328 1.00 85.50 281 ALA A O 1
ATOM 2255 N N . PHE A 1 282 ? 17.678 1.845 -5.637 1.00 88.19 282 PHE A N 1
ATOM 2256 C CA . PHE A 1 282 ? 17.166 0.572 -5.115 1.00 88.19 282 PHE A CA 1
ATOM 2257 C C . PHE A 1 282 ? 17.195 -0.579 -6.138 1.00 88.19 282 PHE A C 1
ATOM 2259 O O . PHE A 1 282 ? 16.943 -1.724 -5.767 1.00 88.19 282 PHE A O 1
ATOM 2266 N N . GLY A 1 283 ? 17.525 -0.333 -7.411 1.00 87.75 283 GLY A N 1
ATOM 2267 C CA . GLY A 1 283 ? 17.326 -1.294 -8.506 1.00 87.75 283 GLY A CA 1
ATOM 2268 C C . GLY A 1 283 ? 17.983 -2.668 -8.306 1.00 87.75 283 GLY A C 1
ATOM 2269 O O . GLY A 1 283 ? 17.409 -3.686 -8.696 1.00 87.75 283 GLY A O 1
ATOM 2270 N N . SER A 1 284 ? 19.145 -2.730 -7.650 1.00 89.31 284 SER A N 1
ATOM 2271 C CA . SER A 1 284 ? 19.815 -3.992 -7.298 1.00 89.31 284 SER A CA 1
ATOM 2272 C C . SER A 1 284 ? 19.080 -4.768 -6.196 1.00 89.31 284 SER A C 1
ATOM 2274 O O . SER A 1 284 ? 18.946 -5.990 -6.294 1.00 89.31 284 SER A O 1
ATOM 2276 N N . ALA A 1 285 ? 18.558 -4.069 -5.184 1.00 93.50 285 ALA A N 1
ATOM 2277 C CA . ALA A 1 285 ? 17.750 -4.647 -4.115 1.00 93.50 285 ALA A CA 1
ATOM 2278 C C . ALA A 1 285 ? 16.400 -5.153 -4.644 1.00 93.50 285 ALA A C 1
ATOM 2280 O O . ALA A 1 285 ? 16.004 -6.264 -4.305 1.00 93.50 285 ALA A O 1
ATOM 2281 N N . LEU A 1 286 ? 15.751 -4.405 -5.545 1.00 94.31 286 LEU A N 1
ATOM 2282 C CA . LEU A 1 286 ? 14.497 -4.811 -6.189 1.00 94.31 286 LEU A CA 1
ATOM 2283 C C . LEU A 1 286 ? 14.684 -6.076 -7.042 1.00 94.31 286 LEU A C 1
ATOM 2285 O O . LEU A 1 286 ? 13.965 -7.057 -6.868 1.00 94.31 286 LEU A O 1
ATOM 2289 N N . VAL A 1 287 ? 15.696 -6.116 -7.920 1.00 92.56 287 VAL A N 1
ATOM 2290 C CA . VAL A 1 287 ? 15.991 -7.321 -8.723 1.00 92.56 287 VAL A CA 1
ATOM 2291 C C . VAL A 1 287 ? 16.331 -8.520 -7.829 1.00 92.56 287 VAL A C 1
ATOM 2293 O O . VAL A 1 287 ? 15.889 -9.634 -8.118 1.00 92.56 287 VAL A O 1
ATOM 2296 N N . LYS A 1 288 ? 17.061 -8.322 -6.721 1.00 93.44 288 LYS A N 1
ATOM 2297 C CA . LYS A 1 288 ? 17.304 -9.388 -5.737 1.00 93.44 288 LYS A CA 1
ATOM 2298 C C . LYS A 1 288 ? 15.995 -9.865 -5.096 1.00 93.44 288 LYS A C 1
ATOM 2300 O O . LYS A 1 288 ? 15.688 -11.048 -5.193 1.00 93.44 288 LYS A O 1
ATOM 2305 N N . GLY A 1 289 ? 15.217 -8.961 -4.507 1.00 95.44 289 GLY A N 1
ATOM 2306 C CA . GLY A 1 289 ? 13.969 -9.272 -3.809 1.00 95.44 289 GLY A CA 1
ATOM 2307 C C . GLY A 1 289 ? 12.962 -10.015 -4.686 1.00 95.44 289 GLY A C 1
ATOM 2308 O O . GLY A 1 289 ? 12.459 -11.070 -4.301 1.00 95.44 289 GLY A O 1
ATOM 2309 N N . ARG A 1 290 ? 12.778 -9.571 -5.938 1.00 95.12 290 ARG A N 1
ATOM 2310 C CA . ARG A 1 290 ? 11.966 -10.289 -6.935 1.00 95.12 290 ARG A CA 1
ATOM 2311 C C . ARG A 1 290 ? 12.464 -11.713 -7.187 1.00 95.12 290 ARG A C 1
ATOM 2313 O O . ARG A 1 290 ? 11.654 -12.630 -7.277 1.00 95.12 290 ARG A O 1
ATOM 2320 N N . SER A 1 291 ? 13.781 -11.910 -7.270 1.00 94.00 291 SER A N 1
ATOM 2321 C CA . SER A 1 291 ? 14.385 -13.241 -7.451 1.00 94.00 291 SER A CA 1
ATOM 2322 C C . SER A 1 291 ? 14.123 -14.148 -6.249 1.00 94.00 291 SER A C 1
ATOM 2324 O O . SER A 1 291 ? 13.811 -15.324 -6.414 1.00 94.00 291 SER A O 1
ATOM 2326 N N . ASP A 1 292 ? 14.232 -13.601 -5.039 1.00 94.62 292 ASP A N 1
ATOM 2327 C CA . ASP A 1 292 ? 14.064 -14.350 -3.795 1.00 94.62 292 ASP A CA 1
ATOM 2328 C C . ASP A 1 292 ? 12.577 -14.643 -3.487 1.00 94.62 292 ASP A C 1
ATOM 2330 O O . ASP A 1 292 ? 12.269 -15.637 -2.827 1.00 94.62 292 ASP A O 1
ATOM 2334 N N . LEU A 1 293 ? 11.641 -13.867 -4.051 1.00 95.94 293 LEU A N 1
ATOM 2335 C CA . LEU A 1 293 ? 10.212 -14.207 -4.130 1.00 95.94 293 LEU A CA 1
ATOM 2336 C C . LEU A 1 293 ? 9.932 -15.297 -5.180 1.00 95.94 293 LEU A C 1
ATOM 2338 O O . LEU A 1 293 ? 9.235 -16.267 -4.883 1.00 95.94 293 LEU A O 1
ATOM 2342 N N . ILE A 1 294 ? 10.521 -15.205 -6.379 1.00 94.69 294 ILE A N 1
ATOM 2343 C CA . ILE A 1 294 ? 10.386 -16.227 -7.436 1.00 94.69 294 ILE A CA 1
ATOM 2344 C C . ILE A 1 294 ? 10.889 -17.599 -6.942 1.00 94.69 294 ILE A C 1
ATOM 2346 O O . ILE A 1 294 ? 10.204 -18.605 -7.126 1.00 94.69 294 ILE A O 1
ATOM 2350 N N . LYS A 1 295 ? 12.010 -17.648 -6.205 1.00 92.25 295 LYS A N 1
ATOM 2351 C CA . LYS A 1 295 ? 12.528 -18.875 -5.555 1.00 92.25 295 LYS A CA 1
ATOM 2352 C C . LYS A 1 295 ? 11.556 -19.522 -4.561 1.00 92.25 295 LYS A C 1
ATOM 2354 O O . LYS A 1 295 ? 11.609 -20.732 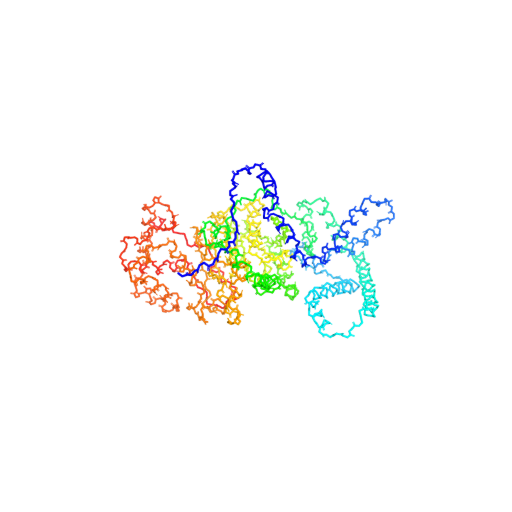-4.372 1.00 92.25 295 LYS A O 1
ATOM 2359 N N . GLN A 1 296 ? 10.650 -18.755 -3.951 1.00 92.25 296 GLN A N 1
ATOM 2360 C CA . GLN A 1 296 ? 9.602 -19.275 -3.056 1.00 92.25 296 GLN A CA 1
ATOM 2361 C C . GLN A 1 296 ? 8.359 -19.791 -3.816 1.00 92.25 296 GLN A C 1
ATOM 2363 O O . GLN A 1 296 ? 7.364 -20.202 -3.206 1.00 92.25 296 GLN A O 1
ATOM 2368 N N . GLY A 1 297 ? 8.408 -19.794 -5.153 1.00 92.75 297 GLY A N 1
ATOM 2369 C CA . GLY A 1 297 ? 7.278 -20.096 -6.028 1.00 92.75 297 GLY A CA 1
ATOM 2370 C C . GLY A 1 297 ? 6.392 -18.880 -6.295 1.00 92.75 297 GLY A C 1
ATOM 2371 O O . GLY A 1 297 ? 5.179 -19.040 -6.400 1.00 92.75 297 GLY A O 1
ATOM 2372 N N . GLY A 1 298 ? 6.984 -17.682 -6.346 1.00 95.62 298 GLY A N 1
ATOM 2373 C CA . GLY A 1 298 ? 6.316 -16.461 -6.787 1.00 95.62 298 GLY A CA 1
ATOM 2374 C C . GLY A 1 298 ? 6.165 -16.395 -8.309 1.00 95.62 298 GLY A C 1
ATOM 2375 O O . GLY A 1 298 ? 7.123 -16.611 -9.051 1.00 95.62 298 GLY A O 1
ATOM 2376 N N . GLU A 1 299 ? 4.961 -16.074 -8.772 1.00 95.56 299 GLU A N 1
ATOM 2377 C CA . GLU A 1 299 ? 4.617 -15.846 -10.172 1.00 95.56 299 GLU A CA 1
ATOM 2378 C C . GLU A 1 299 ? 4.412 -14.340 -10.421 1.00 95.56 299 GLU A C 1
ATOM 2380 O O . GLU A 1 299 ? 3.605 -13.688 -9.753 1.00 95.56 299 GLU A O 1
ATOM 2385 N N . ARG A 1 300 ? 5.137 -13.781 -11.399 1.00 95.75 300 ARG A N 1
ATOM 2386 C CA . ARG A 1 300 ? 5.002 -12.376 -11.813 1.00 95.75 300 ARG A CA 1
ATOM 2387 C C . ARG A 1 300 ? 3.827 -12.189 -12.780 1.00 95.75 300 ARG A C 1
ATOM 2389 O O . ARG A 1 300 ? 3.553 -13.054 -13.618 1.00 95.75 300 ARG A O 1
ATOM 2396 N N . PHE A 1 301 ? 3.170 -11.037 -12.691 1.00 97.19 301 PHE A N 1
ATOM 2397 C CA . PHE A 1 301 ? 2.084 -10.620 -13.574 1.00 97.19 301 PHE A CA 1
ATOM 2398 C C . PHE A 1 301 ? 2.193 -9.133 -13.937 1.00 97.19 301 PHE A C 1
ATOM 2400 O O . PHE A 1 301 ? 2.650 -8.316 -13.137 1.00 97.19 301 PHE A O 1
ATOM 2407 N N . LYS A 1 302 ? 1.697 -8.777 -15.125 1.00 97.81 302 LYS A N 1
ATOM 2408 C CA . LYS A 1 302 ? 1.470 -7.392 -15.561 1.00 97.81 302 LYS A CA 1
ATOM 2409 C C . LYS A 1 302 ? -0.014 -7.142 -15.765 1.00 97.81 302 LYS A C 1
ATOM 2411 O O . LYS A 1 302 ? -0.602 -7.597 -16.748 1.00 97.81 302 LYS A O 1
ATOM 2416 N N . LEU A 1 303 ? -0.616 -6.401 -14.843 1.00 98.12 303 LEU A N 1
ATOM 2417 C CA . LEU A 1 303 ? -2.043 -6.082 -14.886 1.00 98.12 303 LEU A CA 1
ATOM 2418 C C . LEU A 1 303 ? -2.245 -4.696 -15.511 1.00 98.12 303 LEU A C 1
ATOM 2420 O O . LEU A 1 303 ? -1.468 -3.787 -15.226 1.00 98.12 303 LEU A O 1
ATOM 2424 N N . MET A 1 304 ? -3.273 -4.519 -16.345 1.00 97.50 304 MET A N 1
ATOM 2425 C CA . MET A 1 304 ? -3.655 -3.218 -16.906 1.00 97.50 304 MET A CA 1
ATOM 2426 C C . MET A 1 304 ? -4.951 -2.699 -16.274 1.00 97.50 304 MET A C 1
ATOM 2428 O O . MET A 1 304 ? -5.987 -3.367 -16.304 1.00 97.50 304 MET A O 1
ATOM 2432 N N . THR A 1 305 ? -4.883 -1.481 -15.745 1.00 96.00 305 THR A N 1
ATOM 2433 C CA . THR A 1 305 ? -5.963 -0.773 -15.045 1.00 96.00 305 THR A CA 1
ATOM 2434 C C . THR A 1 305 ? -7.025 -0.198 -15.999 1.00 96.00 305 THR A C 1
ATOM 2436 O O . THR A 1 305 ? -6.890 -0.180 -17.233 1.00 96.00 305 THR A O 1
ATOM 2439 N N . SER A 1 306 ? -8.100 0.337 -15.414 1.00 92.88 306 SER A N 1
ATOM 2440 C CA . SER A 1 306 ? -9.106 1.171 -16.086 1.00 92.88 306 SER A CA 1
ATOM 2441 C C . SER A 1 306 ? -8.463 2.317 -16.889 1.00 92.88 306 SER A C 1
ATOM 2443 O O . SER A 1 306 ? -8.720 2.435 -18.088 1.00 92.88 306 SER A O 1
ATOM 2445 N N . ASP A 1 307 ? -7.561 3.080 -16.263 1.00 91.94 307 ASP A N 1
ATOM 2446 C CA . ASP A 1 307 ? -6.841 4.240 -16.821 1.00 91.94 307 ASP A CA 1
ATOM 2447 C C . ASP A 1 307 ? -5.624 3.906 -17.717 1.00 91.94 307 ASP A C 1
ATOM 2449 O O . ASP A 1 307 ? -4.953 4.807 -18.220 1.00 91.94 307 ASP A O 1
ATOM 2453 N N . LYS A 1 308 ? -5.380 2.616 -17.996 1.00 94.31 308 LYS A N 1
ATOM 2454 C CA . LYS A 1 308 ? -4.302 2.105 -18.875 1.00 94.31 308 LYS A CA 1
ATOM 2455 C C . LYS A 1 308 ? -2.879 2.324 -18.347 1.00 94.31 308 LYS A C 1
ATOM 2457 O O . LYS A 1 308 ? -1.900 2.255 -19.104 1.00 94.31 308 LYS A O 1
ATOM 2462 N N . ASN A 1 309 ? -2.756 2.478 -17.033 1.00 95.94 309 ASN A N 1
ATOM 2463 C CA . ASN A 1 309 ? -1.539 2.135 -16.317 1.00 95.94 309 ASN A CA 1
ATOM 2464 C C . ASN A 1 309 ? -1.305 0.618 -16.282 1.00 95.94 309 ASN A C 1
ATOM 2466 O O . ASN A 1 309 ? -2.212 -0.186 -16.500 1.00 95.94 309 ASN A O 1
ATOM 2470 N N . HIS A 1 310 ? -0.053 0.235 -16.042 1.00 97.88 310 HIS A N 1
ATOM 2471 C CA . HIS A 1 310 ? 0.376 -1.151 -15.906 1.00 97.88 310 HIS A CA 1
ATOM 2472 C C . HIS A 1 310 ? 1.009 -1.338 -14.531 1.00 97.88 310 HIS A C 1
ATOM 2474 O O . HIS A 1 310 ? 1.946 -0.609 -14.201 1.00 97.88 310 HIS A O 1
ATOM 2480 N N . LEU A 1 311 ? 0.520 -2.307 -13.764 1.00 98.31 311 LEU A N 1
ATOM 2481 C CA . LEU A 1 311 ? 1.018 -2.637 -12.430 1.00 98.31 311 LEU A CA 1
ATOM 2482 C C . LEU A 1 311 ? 1.933 -3.855 -12.502 1.00 98.31 311 LEU A C 1
ATOM 2484 O O . LEU A 1 311 ? 1.555 -4.868 -13.098 1.00 98.31 311 LEU A O 1
ATOM 2488 N N . ASP A 1 312 ? 3.113 -3.753 -11.893 1.00 97.69 312 ASP A N 1
ATOM 2489 C CA . ASP A 1 312 ? 4.001 -4.891 -11.654 1.00 97.69 312 ASP A CA 1
ATOM 2490 C C . ASP A 1 312 ? 3.594 -5.599 -10.361 1.00 97.69 312 ASP A C 1
ATOM 2492 O O . ASP A 1 312 ? 3.491 -4.967 -9.304 1.00 97.69 312 ASP A O 1
ATOM 2496 N N . VAL A 1 313 ? 3.313 -6.898 -10.471 1.00 98.25 313 VAL A N 1
ATOM 2497 C CA . VAL A 1 313 ? 2.622 -7.688 -9.446 1.00 98.25 313 VAL A CA 1
ATOM 2498 C C . VAL A 1 313 ? 3.300 -9.046 -9.275 1.00 98.25 313 VAL A C 1
ATOM 2500 O O . VAL A 1 313 ? 3.701 -9.684 -10.249 1.00 98.25 313 VAL A O 1
ATOM 2503 N N . MET A 1 314 ? 3.395 -9.509 -8.030 1.00 98.19 314 MET A N 1
ATOM 2504 C CA . MET A 1 314 ? 3.964 -10.795 -7.636 1.00 98.19 314 MET A CA 1
ATOM 2505 C C . MET A 1 314 ? 2.973 -11.556 -6.754 1.00 98.19 314 MET A C 1
ATOM 2507 O O . MET A 1 314 ? 2.613 -11.099 -5.670 1.00 98.19 314 MET A O 1
ATOM 2511 N N . PHE A 1 315 ? 2.553 -12.733 -7.209 1.00 98.56 315 PHE A N 1
ATOM 2512 C CA . PHE A 1 315 ? 1.667 -13.628 -6.469 1.00 98.56 315 PHE A CA 1
ATOM 2513 C C . PHE A 1 315 ? 2.436 -14.857 -5.983 1.00 98.56 315 PHE A C 1
ATOM 2515 O O . PHE A 1 315 ? 3.083 -15.532 -6.779 1.00 98.56 315 PHE A O 1
ATOM 2522 N N . VAL A 1 316 ? 2.337 -15.190 -4.698 1.00 98.31 316 VAL A N 1
ATOM 2523 C CA . VAL A 1 316 ? 2.905 -16.420 -4.129 1.00 98.31 316 VAL A CA 1
ATOM 2524 C C . VAL A 1 316 ? 1.768 -17.296 -3.612 1.00 98.31 316 VAL A C 1
ATOM 2526 O O . VAL A 1 316 ? 1.169 -16.999 -2.578 1.00 98.31 316 VAL A O 1
ATOM 2529 N N . ASP A 1 317 ? 1.490 -18.395 -4.314 1.00 97.88 317 ASP A N 1
ATOM 2530 C CA . ASP A 1 317 ? 0.459 -19.354 -3.907 1.00 97.88 317 ASP A CA 1
ATOM 2531 C C . ASP A 1 317 ? 0.963 -20.264 -2.773 1.00 97.88 317 ASP A C 1
ATOM 2533 O O . ASP A 1 317 ? 2.034 -20.890 -2.872 1.00 97.88 317 ASP A O 1
ATOM 2537 N N . ARG A 1 318 ? 0.177 -20.344 -1.694 1.00 97.62 318 ARG A N 1
ATOM 2538 C CA . ARG A 1 318 ? 0.397 -21.220 -0.537 1.00 97.62 318 ARG A CA 1
ATOM 2539 C C . ARG A 1 318 ? -0.745 -22.211 -0.283 1.00 97.62 318 ARG A C 1
ATOM 2541 O O . ARG A 1 318 ? -0.610 -22.988 0.658 1.00 97.62 318 ARG A O 1
ATOM 2548 N N . ARG A 1 319 ? -1.809 -22.260 -1.100 1.00 96.56 319 ARG A N 1
ATOM 2549 C CA . ARG A 1 319 ? -2.995 -23.133 -0.895 1.00 96.56 319 ARG A CA 1
ATOM 2550 C C . ARG A 1 319 ? -2.646 -24.609 -0.668 1.00 96.56 319 ARG A C 1
ATOM 2552 O O . ARG A 1 319 ? -3.241 -25.273 0.166 1.00 96.56 319 ARG A O 1
ATOM 2559 N N . THR A 1 320 ? -1.614 -25.109 -1.347 1.00 93.62 320 THR A N 1
ATOM 2560 C CA . THR A 1 320 ? -1.104 -26.488 -1.204 1.00 93.62 320 THR A CA 1
ATOM 2561 C C . THR A 1 320 ? 0.135 -26.616 -0.302 1.00 93.62 320 THR A C 1
ATOM 2563 O O . THR A 1 320 ? 0.768 -27.669 -0.272 1.00 93.62 320 THR A O 1
ATOM 2566 N N . LYS A 1 321 ? 0.525 -25.545 0.407 1.00 93.56 321 LYS A N 1
ATOM 2567 C CA . LYS A 1 321 ? 1.793 -25.429 1.159 1.00 93.56 321 LYS A CA 1
ATOM 2568 C C . LYS A 1 321 ? 1.627 -24.997 2.626 1.00 93.56 321 LYS A C 1
ATOM 2570 O O . LYS A 1 321 ? 2.604 -25.044 3.367 1.00 93.56 321 LYS A O 1
ATOM 2575 N N . SER A 1 322 ? 0.454 -24.519 3.045 1.00 95.62 322 SER A N 1
ATOM 2576 C CA . SER A 1 322 ? 0.177 -24.077 4.421 1.00 95.62 322 SER A CA 1
ATOM 2577 C C . SER A 1 322 ? -1.325 -24.075 4.712 1.00 95.62 322 SER A C 1
ATOM 2579 O O . SER A 1 322 ? -2.118 -23.796 3.817 1.00 95.62 322 SER A O 1
ATOM 2581 N N . SER A 1 323 ? -1.712 -24.285 5.975 1.00 94.69 323 SER A N 1
ATOM 2582 C CA . SER A 1 323 ? -3.099 -24.152 6.454 1.00 94.69 323 SER A CA 1
ATOM 2583 C C . SER A 1 323 ? -3.694 -22.760 6.223 1.00 94.69 323 SER A C 1
ATOM 2585 O O . SER A 1 323 ? -4.903 -22.621 6.080 1.00 94.69 323 SER A O 1
ATOM 2587 N N . ASN A 1 324 ? -2.848 -21.728 6.171 1.00 97.00 324 ASN A N 1
ATOM 2588 C CA . ASN A 1 324 ? -3.266 -20.344 5.947 1.00 97.00 324 ASN A CA 1
ATOM 2589 C C . ASN A 1 324 ? -3.341 -19.990 4.450 1.00 97.00 324 ASN A C 1
ATOM 2591 O O . ASN A 1 324 ? -3.740 -18.883 4.092 1.00 97.00 324 ASN A O 1
ATOM 2595 N N . GLY A 1 325 ? -2.972 -20.922 3.563 1.00 97.19 325 GLY A N 1
ATOM 2596 C CA . GLY A 1 325 ? -2.819 -20.680 2.132 1.00 97.19 325 GLY A CA 1
ATOM 2597 C C . GLY A 1 325 ? -4.112 -20.353 1.386 1.00 97.19 325 GLY A C 1
ATOM 2598 O O . GLY A 1 325 ? -4.060 -19.648 0.381 1.00 97.19 325 GLY A O 1
ATOM 2599 N N . ASP A 1 326 ? -5.263 -20.805 1.884 1.00 97.81 326 ASP A N 1
ATOM 2600 C CA . ASP A 1 326 ? -6.581 -20.484 1.316 1.00 97.81 326 ASP A CA 1
ATOM 2601 C C . ASP A 1 326 ? -7.041 -19.048 1.605 1.00 97.81 326 ASP A C 1
ATOM 2603 O O . ASP A 1 326 ? -8.033 -18.597 1.035 1.00 97.81 326 ASP A O 1
ATOM 2607 N N . THR A 1 327 ? -6.325 -18.313 2.459 1.00 98.69 327 THR A N 1
ATOM 2608 C CA . THR A 1 327 ? -6.471 -16.862 2.608 1.00 98.69 327 THR A CA 1
ATOM 2609 C C . THR A 1 327 ? -5.393 -16.143 1.798 1.00 98.69 327 THR A C 1
ATOM 2611 O O . THR A 1 327 ? -4.207 -16.479 1.874 1.00 98.69 327 THR A O 1
ATOM 2614 N N . LEU A 1 328 ? -5.811 -15.127 1.043 1.00 98.88 328 LEU A N 1
ATOM 2615 C CA . LEU A 1 328 ? -4.942 -14.210 0.318 1.00 98.88 328 LEU A CA 1
ATOM 2616 C C . LEU A 1 328 ? -4.706 -12.942 1.140 1.00 98.88 328 LEU A C 1
ATOM 2618 O O . LEU A 1 328 ? -5.662 -12.284 1.536 1.00 98.88 328 LEU A O 1
ATOM 2622 N N . VAL A 1 329 ? -3.452 -12.538 1.316 1.00 98.88 329 VAL A N 1
ATOM 2623 C CA . VAL A 1 329 ? -3.099 -11.201 1.806 1.00 98.88 329 VAL A CA 1
ATOM 2624 C C . VAL A 1 329 ? -2.711 -10.320 0.622 1.00 98.88 329 VAL A C 1
ATOM 2626 O O . VAL A 1 329 ? -1.805 -10.660 -0.137 1.00 98.88 329 VAL A O 1
ATOM 2629 N N . ILE A 1 330 ? -3.377 -9.178 0.468 1.00 98.94 330 ILE A N 1
ATOM 2630 C CA . ILE A 1 330 ? -3.017 -8.134 -0.500 1.00 98.94 330 ILE A CA 1
ATOM 2631 C C . ILE A 1 330 ? -2.289 -7.023 0.253 1.00 98.94 330 ILE A C 1
ATOM 2633 O O . ILE A 1 330 ? -2.850 -6.447 1.184 1.00 98.94 330 ILE A O 1
ATOM 2637 N N . THR A 1 331 ? -1.052 -6.716 -0.138 1.00 98.69 331 THR A N 1
ATOM 2638 C CA . THR A 1 331 ? -0.209 -5.735 0.565 1.00 98.69 331 THR A CA 1
ATOM 2639 C C . THR A 1 331 ? -0.211 -4.377 -0.132 1.00 98.69 331 THR A C 1
ATOM 2641 O O . THR A 1 331 ? 0.147 -4.298 -1.303 1.00 98.69 331 THR A O 1
ATOM 2644 N N . CYS A 1 332 ? -0.575 -3.312 0.583 1.00 98.62 332 CYS A N 1
ATOM 2645 C CA . CYS A 1 332 ? -0.465 -1.920 0.140 1.00 98.62 332 CYS A CA 1
ATOM 2646 C C . CYS A 1 332 ? 0.721 -1.266 0.867 1.00 98.62 332 CYS A C 1
ATOM 2648 O O . CYS A 1 332 ? 0.710 -1.145 2.094 1.00 98.62 332 CYS A O 1
ATOM 2650 N N . GLU A 1 333 ? 1.749 -0.898 0.106 1.00 97.88 333 GLU A N 1
ATOM 2651 C CA . GLU A 1 333 ? 3.068 -0.495 0.604 1.00 97.88 333 GLU A CA 1
ATOM 2652 C C . GLU A 1 333 ? 3.123 0.948 1.147 1.00 97.88 333 GLU A C 1
ATOM 2654 O O . GLU A 1 333 ? 2.188 1.744 1.039 1.00 97.88 333 GLU A O 1
ATOM 2659 N N . GLY A 1 334 ? 4.256 1.286 1.768 1.00 96.88 334 GLY A N 1
ATOM 2660 C CA . GLY A 1 334 ? 4.558 2.645 2.219 1.00 96.88 334 GLY A CA 1
ATOM 2661 C C . GLY A 1 334 ? 4.982 3.572 1.073 1.00 96.88 334 GLY A C 1
ATOM 2662 O O . GLY A 1 334 ? 5.220 3.150 -0.057 1.00 96.88 334 GLY A O 1
ATOM 2663 N N . ASN A 1 335 ? 5.177 4.861 1.363 1.00 94.56 335 ASN A N 1
ATOM 2664 C CA . ASN A 1 335 ? 5.448 5.875 0.332 1.00 94.56 335 ASN A CA 1
ATOM 2665 C C . ASN A 1 335 ? 6.823 5.760 -0.371 1.00 94.56 335 ASN A C 1
ATOM 2667 O O . ASN A 1 335 ? 7.086 6.448 -1.362 1.00 94.56 335 ASN A O 1
ATOM 2671 N N . CYS A 1 336 ? 7.687 4.881 0.137 1.00 93.69 336 CYS A N 1
ATOM 2672 C CA . CYS A 1 336 ? 8.916 4.400 -0.494 1.00 93.69 336 CYS A CA 1
ATOM 2673 C C . CYS A 1 336 ? 9.051 2.864 -0.363 1.00 93.69 336 CYS A C 1
ATOM 2675 O O . CYS A 1 336 ? 10.156 2.327 -0.415 1.00 93.69 336 CYS A O 1
ATOM 2677 N N . GLY A 1 337 ? 7.937 2.164 -0.119 1.00 93.75 337 GLY A N 1
ATOM 2678 C CA . GLY A 1 337 ? 7.874 0.705 -0.065 1.00 93.75 337 GLY A CA 1
ATOM 2679 C C . GLY A 1 337 ? 7.732 0.104 -1.463 1.00 93.75 337 GLY A C 1
ATOM 2680 O O . GLY A 1 337 ? 7.212 0.743 -2.376 1.00 93.75 337 GLY A O 1
ATOM 2681 N N . PHE A 1 338 ? 8.206 -1.128 -1.628 1.00 96.56 338 PHE A N 1
ATOM 2682 C CA . PHE A 1 338 ? 8.156 -1.871 -2.886 1.00 96.56 338 PHE A CA 1
ATOM 2683 C C . PHE A 1 338 ? 7.893 -3.345 -2.581 1.00 96.56 338 PHE A C 1
ATOM 2685 O O . PHE A 1 338 ? 8.517 -3.880 -1.658 1.00 96.56 338 PHE A O 1
ATOM 2692 N N . TYR A 1 339 ? 7.045 -4.025 -3.361 1.00 96.88 339 TYR A N 1
ATOM 2693 C CA . TYR A 1 339 ? 6.684 -5.422 -3.068 1.00 96.88 339 TYR A CA 1
ATOM 2694 C C . TYR A 1 339 ? 7.903 -6.351 -3.037 1.00 96.88 339 TYR A C 1
ATOM 2696 O O . TYR A 1 339 ? 7.882 -7.370 -2.355 1.00 96.88 339 TYR A O 1
ATOM 2704 N N . GLU A 1 340 ? 8.968 -6.023 -3.773 1.00 96.88 340 GLU A N 1
ATOM 2705 C CA . GLU A 1 340 ? 10.190 -6.820 -3.809 1.00 96.88 340 GLU A CA 1
ATOM 2706 C C . GLU A 1 340 ? 10.909 -6.900 -2.451 1.00 96.88 340 GLU A C 1
ATOM 2708 O O . GLU A 1 340 ? 11.634 -7.865 -2.214 1.00 96.88 340 GLU A O 1
ATOM 2713 N N . THR A 1 341 ? 10.745 -5.908 -1.568 1.00 94.25 341 THR A N 1
ATOM 2714 C CA . THR A 1 341 ? 11.526 -5.786 -0.319 1.00 94.25 341 THR A CA 1
ATOM 2715 C C . THR A 1 341 ? 10.722 -5.366 0.917 1.00 94.25 341 THR A C 1
ATOM 2717 O O . THR A 1 341 ? 11.304 -5.267 1.995 1.00 94.25 341 THR A O 1
ATOM 2720 N N . GLY A 1 342 ? 9.427 -5.077 0.776 1.00 93.81 342 GLY A N 1
ATOM 2721 C CA . GLY A 1 342 ? 8.581 -4.511 1.827 1.00 93.81 342 GLY A CA 1
ATOM 2722 C C . GLY A 1 342 ? 7.759 -5.528 2.628 1.00 93.81 342 GLY A C 1
ATOM 2723 O O . GLY A 1 342 ? 8.231 -6.600 3.032 1.00 93.81 342 GLY A O 1
ATOM 2724 N N . ILE A 1 343 ? 6.503 -5.165 2.885 1.00 97.19 343 ILE A N 1
ATOM 2725 C CA . ILE A 1 343 ? 5.627 -5.797 3.883 1.00 97.19 343 ILE A CA 1
ATOM 2726 C C . ILE A 1 343 ? 5.083 -7.165 3.447 1.00 97.19 343 ILE A C 1
ATOM 2728 O O . ILE A 1 343 ? 4.445 -7.850 4.242 1.00 97.19 343 ILE A O 1
ATOM 2732 N N . ILE A 1 344 ? 5.375 -7.606 2.216 1.00 97.25 344 ILE A N 1
ATOM 2733 C CA . ILE A 1 344 ? 5.053 -8.947 1.692 1.00 97.25 344 ILE A CA 1
ATOM 2734 C C . ILE A 1 344 ? 5.624 -10.085 2.563 1.00 97.25 344 ILE A C 1
ATOM 2736 O O . ILE A 1 344 ? 5.075 -11.185 2.616 1.00 97.25 344 ILE A O 1
ATOM 2740 N N . SER A 1 345 ? 6.734 -9.821 3.256 1.00 96.19 345 SER A N 1
ATOM 2741 C CA . SER A 1 345 ? 7.525 -10.807 3.999 1.00 96.19 345 SER A CA 1
ATOM 2742 C C . SER A 1 345 ? 6.818 -11.354 5.249 1.00 96.19 345 SER A C 1
ATOM 2744 O O . SER A 1 345 ? 6.828 -12.568 5.478 1.00 96.19 345 SER A O 1
ATOM 2746 N N . THR A 1 346 ? 6.147 -10.502 6.027 1.00 97.44 346 THR A N 1
ATOM 2747 C CA . THR A 1 346 ? 5.417 -10.894 7.246 1.00 97.44 346 THR A CA 1
ATOM 2748 C C . THR A 1 346 ? 4.271 -11.896 6.977 1.00 97.44 346 THR A C 1
ATOM 2750 O O . THR A 1 346 ? 4.302 -12.984 7.563 1.00 97.44 346 THR A O 1
ATOM 2753 N N . PRO A 1 347 ? 3.297 -11.640 6.073 1.00 98.06 347 PRO A N 1
ATOM 2754 C CA . PRO A 1 347 ? 2.225 -12.594 5.778 1.00 98.06 347 PRO A CA 1
ATOM 2755 C C . PRO A 1 347 ? 2.726 -13.874 5.089 1.00 98.06 347 PRO A C 1
ATOM 2757 O O . PRO A 1 347 ? 2.206 -14.954 5.379 1.00 98.06 347 PRO A O 1
ATOM 2760 N N . LEU A 1 348 ? 3.777 -13.797 4.257 1.00 97.38 348 LEU A N 1
ATOM 2761 C CA . LEU A 1 348 ? 4.440 -14.989 3.704 1.00 97.38 348 LEU A CA 1
ATOM 2762 C C . LEU A 1 348 ? 5.019 -15.882 4.807 1.00 97.38 348 LEU A C 1
ATOM 2764 O O . LEU A 1 348 ? 4.926 -17.107 4.716 1.00 97.38 348 LEU A O 1
ATOM 2768 N N . THR A 1 349 ? 5.574 -15.280 5.861 1.00 96.94 349 THR A N 1
ATOM 2769 C CA . THR A 1 349 ? 6.134 -16.001 7.015 1.00 96.94 349 THR A CA 1
ATOM 2770 C C . THR A 1 349 ? 5.038 -16.614 7.895 1.00 96.94 349 THR A C 1
ATOM 2772 O O . THR A 1 349 ? 5.222 -17.711 8.418 1.00 96.94 349 THR A O 1
ATOM 2775 N N . LYS A 1 350 ? 3.848 -15.993 7.975 1.00 96.75 350 LYS A N 1
ATOM 2776 C CA . LYS A 1 350 ? 2.628 -16.632 8.517 1.00 96.75 350 LYS A CA 1
ATOM 2777 C C . LYS A 1 350 ? 1.993 -17.679 7.583 1.00 96.75 350 LYS A C 1
ATOM 2779 O O . LYS A 1 350 ? 0.995 -18.290 7.960 1.00 96.75 350 LYS A O 1
ATOM 2784 N N . GLY A 1 351 ? 2.553 -17.926 6.398 1.00 97.38 351 GLY A N 1
ATOM 2785 C CA . GLY A 1 351 ? 2.116 -18.982 5.479 1.00 97.38 351 GLY A CA 1
ATOM 2786 C C . GLY A 1 351 ? 0.887 -18.655 4.624 1.00 97.38 351 GLY A C 1
ATOM 2787 O O . GLY A 1 351 ? 0.387 -19.543 3.937 1.00 97.38 351 GLY A O 1
ATOM 2788 N N . TYR A 1 352 ? 0.409 -17.409 4.630 1.00 98.62 352 TYR A N 1
ATOM 2789 C CA . TYR A 1 352 ? -0.679 -16.972 3.752 1.00 98.62 352 TYR A CA 1
ATOM 2790 C C . TYR A 1 352 ? -0.273 -17.030 2.274 1.00 98.62 352 TYR A C 1
ATOM 2792 O O . TYR A 1 352 ? 0.905 -16.873 1.942 1.00 98.62 352 TYR A O 1
ATOM 2800 N N . SER A 1 353 ? -1.244 -17.188 1.367 1.00 98.75 353 SER A N 1
ATOM 2801 C CA . SER A 1 353 ? -1.017 -16.779 -0.025 1.00 98.75 353 SER A CA 1
ATOM 2802 C C . SER A 1 353 ? -0.896 -15.256 -0.055 1.00 98.75 353 SER A C 1
ATOM 2804 O O . SER A 1 353 ? -1.634 -14.579 0.658 1.00 98.75 353 SER A O 1
ATOM 2806 N N . VAL A 1 354 ? 0.013 -14.685 -0.849 1.00 98.75 354 VAL A N 1
ATOM 2807 C CA . VAL A 1 354 ? 0.253 -13.226 -0.825 1.00 98.75 354 VAL A CA 1
ATOM 2808 C C . VAL A 1 354 ? 0.341 -12.645 -2.230 1.00 98.75 354 VAL A C 1
ATOM 2810 O O . VAL A 1 354 ? 0.955 -13.238 -3.117 1.00 98.75 354 VAL A O 1
ATOM 2813 N N . LEU A 1 355 ? -0.276 -11.478 -2.417 1.00 98.81 355 LEU A N 1
ATOM 2814 C CA . LEU A 1 355 ? -0.276 -10.691 -3.644 1.00 98.81 355 LEU A CA 1
ATOM 2815 C C . LEU A 1 355 ? 0.355 -9.320 -3.371 1.00 98.81 355 LEU A C 1
ATOM 2817 O O . LEU A 1 355 ? -0.298 -8.404 -2.866 1.00 98.81 355 LEU A O 1
ATOM 2821 N N . GLY A 1 356 ? 1.642 -9.206 -3.695 1.00 98.44 356 GLY A N 1
ATOM 2822 C CA . GLY A 1 356 ? 2.389 -7.954 -3.644 1.00 98.44 356 GLY A CA 1
ATOM 2823 C C . GLY A 1 356 ? 2.320 -7.210 -4.974 1.00 98.44 356 GLY A C 1
ATOM 2824 O O . GLY A 1 356 ? 2.319 -7.829 -6.037 1.00 98.44 356 GLY A O 1
ATOM 2825 N N . TRP A 1 357 ? 2.259 -5.883 -4.930 1.00 98.44 357 TRP A N 1
ATOM 2826 C CA . TRP A 1 357 ? 2.185 -5.028 -6.114 1.00 98.44 357 TRP A CA 1
ATOM 2827 C C . TRP A 1 357 ? 2.846 -3.672 -5.846 1.00 98.44 357 TRP A C 1
ATOM 2829 O O . TRP A 1 357 ? 2.957 -3.250 -4.697 1.00 98.44 357 TRP A O 1
ATOM 2839 N N . ASN A 1 358 ? 3.305 -3.002 -6.904 1.00 97.50 358 ASN A N 1
ATOM 2840 C CA . ASN A 1 358 ? 3.914 -1.673 -6.809 1.00 97.50 358 ASN A CA 1
ATOM 2841 C C . ASN A 1 358 ? 2.928 -0.579 -7.250 1.00 97.50 358 ASN A C 1
ATOM 2843 O O . ASN A 1 358 ? 2.338 -0.681 -8.331 1.00 97.50 358 ASN A O 1
ATOM 2847 N N . HIS A 1 359 ? 2.816 0.479 -6.439 1.00 97.56 359 HIS A N 1
ATOM 2848 C CA . HIS A 1 359 ? 2.021 1.692 -6.688 1.00 97.56 359 HIS A CA 1
ATOM 2849 C C . HIS A 1 359 ? 2.252 2.293 -8.095 1.00 97.56 359 HIS A C 1
ATOM 2851 O O . HIS A 1 359 ? 3.329 2.107 -8.675 1.00 97.56 359 HIS A O 1
ATOM 2857 N N . PRO A 1 360 ? 1.300 3.048 -8.680 1.00 97.56 360 PRO A N 1
ATOM 2858 C CA . PRO A 1 360 ? 1.479 3.661 -9.995 1.00 97.56 360 PRO A CA 1
ATOM 2859 C C . PRO A 1 360 ? 2.729 4.552 -10.043 1.00 97.56 360 PRO A C 1
ATOM 2861 O O . PRO A 1 360 ? 2.885 5.488 -9.261 1.00 97.56 360 PRO A O 1
ATOM 2864 N N . GLY A 1 361 ? 3.646 4.255 -10.963 1.00 94.69 361 GLY A N 1
ATOM 2865 C CA . GLY A 1 361 ? 4.936 4.942 -11.085 1.00 94.69 361 GLY A CA 1
ATOM 2866 C C . GLY A 1 361 ? 6.059 4.442 -10.161 1.00 94.69 361 GLY A C 1
ATOM 2867 O O . GLY A 1 361 ? 7.151 5.008 -10.218 1.00 94.69 361 GLY A O 1
ATOM 2868 N N . PHE A 1 362 ? 5.843 3.418 -9.324 1.00 95.56 362 PHE A N 1
ATOM 2869 C CA . PHE A 1 362 ? 6.895 2.803 -8.499 1.00 95.56 362 PHE A CA 1
ATOM 2870 C C . PHE A 1 362 ? 7.617 1.684 -9.253 1.00 95.56 362 PHE A C 1
ATOM 2872 O O . PHE A 1 362 ? 6.984 0.779 -9.797 1.00 95.56 362 PHE A O 1
ATOM 2879 N N . ALA A 1 363 ? 8.952 1.701 -9.202 1.00 92.94 363 ALA A N 1
ATOM 2880 C CA . ALA A 1 363 ? 9.842 0.686 -9.773 1.00 92.94 363 ALA A CA 1
ATOM 2881 C C . ALA A 1 363 ? 9.550 0.346 -11.252 1.00 92.94 363 ALA A C 1
ATOM 2883 O O . ALA A 1 363 ? 10.091 0.992 -12.149 1.00 92.94 363 ALA A O 1
ATOM 2884 N N . SER A 1 364 ? 8.722 -0.674 -11.503 1.00 93.12 364 SER A N 1
ATOM 2885 C CA . SER A 1 364 ? 8.310 -1.116 -12.844 1.00 93.12 364 SER A CA 1
ATOM 2886 C C . SER A 1 364 ? 6.901 -0.646 -13.244 1.00 93.12 364 SER A C 1
ATOM 2888 O O . SER A 1 364 ? 6.600 -0.597 -14.438 1.00 93.12 364 SER A O 1
ATOM 2890 N N . SER A 1 365 ? 6.037 -0.308 -12.280 1.00 96.50 365 SER A N 1
ATOM 2891 C CA . SER A 1 365 ? 4.657 0.127 -12.524 1.00 96.50 365 SER A CA 1
ATOM 2892 C C . SER A 1 365 ? 4.618 1.489 -13.223 1.00 96.50 365 SER A C 1
ATOM 2894 O O . SER A 1 365 ? 5.394 2.389 -12.906 1.00 96.50 365 SER A O 1
ATOM 2896 N N . THR A 1 366 ? 3.688 1.682 -14.162 1.00 95.94 366 THR A N 1
ATOM 2897 C CA . THR A 1 366 ? 3.508 2.974 -14.852 1.00 95.94 366 THR A CA 1
ATOM 2898 C C . THR A 1 366 ? 2.506 3.871 -14.131 1.00 95.94 366 THR A C 1
ATOM 2900 O O . THR A 1 366 ? 1.738 3.403 -13.296 1.00 95.94 366 THR A O 1
ATOM 2903 N N . GLY A 1 367 ? 2.479 5.151 -14.503 1.00 94.38 367 GLY A N 1
ATOM 2904 C CA . GLY A 1 367 ? 1.550 6.140 -13.956 1.00 94.38 367 GLY A CA 1
ATOM 2905 C C . GLY A 1 367 ? 2.221 7.045 -12.938 1.00 94.38 367 GLY A C 1
ATOM 2906 O O . GLY A 1 367 ? 3.433 7.258 -12.990 1.00 94.38 367 GLY A O 1
ATOM 2907 N N . ALA A 1 368 ? 1.421 7.591 -12.031 1.00 94.12 368 ALA A N 1
ATOM 2908 C CA . ALA A 1 368 ? 1.891 8.347 -10.881 1.00 94.12 368 ALA A CA 1
ATOM 2909 C C . ALA A 1 368 ? 0.898 8.184 -9.717 1.00 94.12 368 ALA A C 1
ATOM 2911 O O . ALA A 1 368 ? -0.299 8.057 -9.975 1.00 94.12 368 ALA A O 1
ATOM 2912 N N . PRO A 1 369 ? 1.357 8.231 -8.455 1.00 94.94 369 PRO A N 1
ATOM 2913 C CA . PRO A 1 369 ? 0.547 7.909 -7.280 1.00 94.94 369 PRO A CA 1
ATOM 2914 C C . PRO A 1 369 ? -0.334 9.107 -6.888 1.00 94.94 369 PRO A C 1
ATOM 2916 O O . PRO A 1 369 ? -0.099 9.815 -5.909 1.00 94.94 369 PRO A O 1
ATOM 2919 N N . TYR A 1 370 ? -1.313 9.398 -7.739 1.00 95.69 370 TYR A N 1
ATOM 2920 C CA . TYR A 1 370 ? -2.438 10.274 -7.430 1.00 95.69 370 TYR A CA 1
ATOM 2921 C C . TYR A 1 370 ? -3.575 9.438 -6.827 1.00 95.69 370 TYR A C 1
ATOM 2923 O O . TYR A 1 370 ? -3.661 8.245 -7.130 1.00 95.69 370 TYR A O 1
ATOM 2931 N N . PRO A 1 371 ? -4.470 10.034 -6.015 1.00 95.69 371 PRO A N 1
ATOM 2932 C CA . PRO A 1 371 ? -5.569 9.306 -5.385 1.00 95.69 371 PRO A CA 1
ATOM 2933 C C . PRO A 1 371 ? -6.412 8.488 -6.372 1.00 95.69 371 PRO A C 1
ATOM 2935 O O . PRO A 1 371 ? -6.705 7.332 -6.108 1.00 95.69 371 PRO A O 1
ATOM 2938 N N . ASP A 1 372 ? -6.741 9.034 -7.543 1.00 94.31 372 ASP A N 1
ATOM 2939 C CA . ASP A 1 372 ? -7.521 8.336 -8.571 1.00 94.31 372 ASP A CA 1
ATOM 2940 C C . ASP A 1 372 ? -6.780 7.138 -9.190 1.00 94.31 372 ASP A C 1
ATOM 2942 O O . ASP A 1 372 ? -7.396 6.107 -9.456 1.00 94.31 372 ASP A O 1
ATOM 2946 N N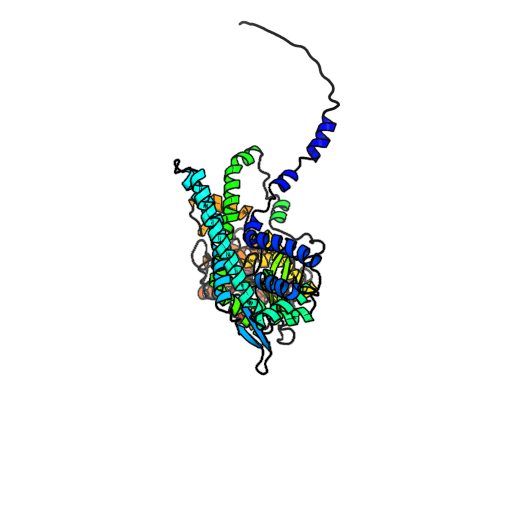 . GLN A 1 373 ? -5.461 7.237 -9.375 1.00 96.06 373 GLN A N 1
ATOM 2947 C CA . GLN A 1 373 ? -4.635 6.140 -9.894 1.00 96.06 373 GLN A CA 1
ATOM 2948 C C . GLN A 1 373 ? -4.390 5.056 -8.834 1.00 96.06 373 GLN A C 1
ATOM 2950 O O . GLN A 1 373 ? -4.359 3.880 -9.184 1.00 96.06 373 GLN A O 1
ATOM 2955 N N . GLU A 1 374 ? -4.281 5.414 -7.549 1.00 97.69 374 GLU A N 1
ATOM 2956 C CA . GLU A 1 374 ? -4.286 4.460 -6.426 1.00 97.69 374 GLU A CA 1
ATOM 2957 C C . GLU A 1 374 ? -5.612 3.688 -6.350 1.00 97.69 374 GLU A C 1
ATOM 2959 O O . GLU A 1 374 ? -5.608 2.458 -6.279 1.00 97.69 374 GLU A O 1
ATOM 2964 N N . GLU A 1 375 ? -6.745 4.397 -6.430 1.00 97.06 375 GLU A N 1
ATOM 2965 C CA . GLU A 1 375 ? -8.092 3.811 -6.432 1.00 97.06 375 GLU A CA 1
ATOM 2966 C C . GLU A 1 375 ? -8.290 2.871 -7.649 1.00 97.06 375 GLU A C 1
ATOM 2968 O O . GLU A 1 375 ? -8.706 1.721 -7.488 1.00 97.06 375 GLU A O 1
ATOM 2973 N N . ASN A 1 376 ? -7.891 3.293 -8.858 1.00 96.50 376 ASN A N 1
ATOM 2974 C CA . ASN A 1 376 ? -7.885 2.448 -10.065 1.00 96.50 376 ASN A CA 1
ATOM 2975 C C . ASN A 1 376 ? -6.941 1.236 -9.958 1.00 96.50 376 ASN A C 1
ATOM 2977 O O . ASN A 1 376 ? -7.208 0.185 -10.552 1.00 96.50 376 ASN A O 1
ATOM 2981 N N . ALA A 1 377 ? -5.816 1.382 -9.255 1.00 98.06 377 ALA A N 1
ATOM 2982 C CA . ALA A 1 377 ? -4.829 0.325 -9.117 1.00 98.06 377 ALA A CA 1
ATOM 2983 C C . ALA A 1 377 ? -5.320 -0.780 -8.181 1.00 98.06 377 ALA A C 1
ATOM 2985 O O . ALA A 1 377 ? -5.339 -1.942 -8.582 1.00 98.06 377 ALA A O 1
ATOM 2986 N N . ILE A 1 378 ? -5.787 -0.442 -6.978 1.00 98.44 378 ILE A N 1
ATOM 2987 C CA . ILE A 1 378 ? -6.258 -1.454 -6.025 1.00 98.44 378 ILE A CA 1
ATOM 2988 C C . ILE A 1 378 ? -7.557 -2.133 -6.485 1.00 98.44 378 ILE A C 1
ATOM 2990 O O . ILE A 1 378 ? -7.726 -3.324 -6.231 1.00 98.44 378 ILE A O 1
ATOM 2994 N N . ASP A 1 379 ? -8.420 -1.453 -7.254 1.00 97.69 379 ASP A N 1
ATOM 2995 C CA . ASP A 1 379 ? -9.534 -2.106 -7.962 1.00 97.69 379 ASP A CA 1
ATOM 2996 C C . ASP A 1 379 ? -9.022 -3.184 -8.933 1.00 97.69 379 ASP A C 1
ATOM 2998 O O . ASP A 1 379 ? -9.495 -4.319 -8.913 1.00 97.69 379 ASP A O 1
ATOM 3002 N N . CYS A 1 380 ? -7.978 -2.881 -9.714 1.00 97.88 380 CYS A N 1
ATOM 3003 C CA . CYS A 1 380 ? -7.332 -3.845 -10.606 1.00 97.88 380 CYS A CA 1
ATOM 3004 C C . CYS A 1 380 ? -6.758 -5.057 -9.847 1.00 97.88 380 CYS A C 1
ATOM 3006 O O . CYS A 1 380 ? -6.958 -6.192 -10.289 1.00 97.88 380 CYS A O 1
ATOM 3008 N N . ILE A 1 381 ? -6.115 -4.842 -8.690 1.00 98.69 381 ILE A N 1
ATOM 3009 C CA . ILE A 1 381 ? -5.606 -5.921 -7.824 1.00 98.69 381 ILE A CA 1
ATOM 3010 C C . ILE A 1 381 ? -6.756 -6.784 -7.269 1.00 98.69 381 ILE A C 1
ATOM 3012 O O . ILE A 1 381 ? -6.706 -8.011 -7.378 1.00 98.69 381 ILE A O 1
ATOM 3016 N N . MET A 1 382 ? -7.811 -6.169 -6.720 1.00 98.31 382 MET A N 1
ATOM 3017 C CA . MET A 1 382 ? -8.977 -6.877 -6.167 1.00 98.31 382 MET A CA 1
ATOM 3018 C C . MET A 1 382 ? -9.713 -7.686 -7.241 1.00 98.31 382 MET A C 1
ATOM 3020 O O . MET A 1 382 ? -10.014 -8.866 -7.044 1.00 98.31 382 MET A O 1
ATOM 3024 N N . ARG A 1 383 ? -9.949 -7.083 -8.414 1.00 97.06 383 ARG A N 1
ATOM 3025 C CA . ARG A 1 383 ? -10.547 -7.765 -9.568 1.00 97.06 383 ARG A CA 1
ATOM 3026 C C . ARG A 1 383 ? -9.679 -8.927 -10.045 1.00 97.06 383 ARG A C 1
ATOM 3028 O O . ARG A 1 383 ? -10.208 -10.006 -10.278 1.00 97.06 383 ARG A O 1
ATOM 3035 N N . PHE A 1 384 ? -8.357 -8.774 -10.113 1.00 98.19 384 PHE A N 1
ATOM 3036 C CA . PHE A 1 384 ? -7.447 -9.870 -10.465 1.00 98.19 384 PHE A CA 1
ATOM 3037 C C . PHE A 1 384 ? -7.479 -11.023 -9.441 1.00 98.19 384 PHE A C 1
ATOM 3039 O O . PHE A 1 384 ? -7.566 -12.192 -9.832 1.00 98.19 384 PHE A O 1
ATOM 3046 N N . ALA A 1 385 ? -7.487 -10.720 -8.139 1.00 98.56 385 ALA A N 1
ATOM 3047 C CA . ALA A 1 385 ? -7.589 -11.723 -7.078 1.00 98.56 385 ALA A CA 1
ATOM 3048 C C . ALA A 1 385 ? -8.876 -12.567 -7.183 1.00 98.56 385 ALA A C 1
ATOM 3050 O O . ALA A 1 385 ? -8.822 -13.801 -7.142 1.00 98.56 385 ALA A O 1
ATOM 3051 N N . ILE A 1 386 ? -10.021 -11.912 -7.394 1.00 97.75 386 ILE A N 1
ATOM 3052 C CA . ILE A 1 386 ? -11.337 -12.563 -7.467 1.00 97.75 386 ILE A CA 1
ATOM 3053 C C . ILE A 1 386 ? -11.548 -13.245 -8.831 1.00 97.75 386 ILE A C 1
ATOM 3055 O O . ILE A 1 386 ? -11.857 -14.437 -8.906 1.00 97.75 386 ILE A O 1
ATOM 3059 N N . GLU A 1 387 ? -11.352 -12.523 -9.937 1.00 96.38 387 GLU A N 1
ATOM 3060 C CA . GLU A 1 387 ? -11.669 -13.001 -11.287 1.00 96.38 387 GLU A CA 1
ATOM 3061 C C . GLU A 1 387 ? -10.644 -14.011 -11.818 1.00 96.38 387 GLU A C 1
ATOM 3063 O O . GLU A 1 387 ? -11.038 -14.958 -12.506 1.00 96.38 387 GLU A O 1
ATOM 3068 N N . ARG A 1 388 ? -9.348 -13.844 -11.510 1.00 96.44 388 ARG A N 1
ATOM 3069 C CA . ARG A 1 388 ? -8.250 -14.577 -12.170 1.00 96.44 388 ARG A CA 1
ATOM 3070 C C . ARG A 1 388 ? -7.453 -15.513 -11.257 1.00 96.44 388 ARG A C 1
ATOM 3072 O O . ARG A 1 388 ? -7.033 -16.563 -11.751 1.00 96.44 388 ARG A O 1
ATOM 3079 N N . LEU A 1 389 ? -7.271 -15.184 -9.973 1.00 97.88 389 LEU A N 1
ATOM 3080 C CA . LEU A 1 389 ? -6.655 -16.081 -8.972 1.00 97.88 389 LEU A CA 1
ATOM 3081 C C . LEU A 1 389 ? -7.678 -16.956 -8.218 1.00 97.88 389 LEU A C 1
ATOM 3083 O O . LEU A 1 389 ? -7.300 -17.972 -7.625 1.00 97.88 389 LEU A O 1
ATOM 3087 N N . LYS A 1 390 ? -8.966 -16.589 -8.299 1.00 98.06 390 LYS A N 1
ATOM 3088 C CA . LYS A 1 390 ? -10.124 -17.276 -7.701 1.00 98.06 390 LYS A CA 1
ATOM 3089 C C . LYS A 1 390 ? -10.130 -17.310 -6.166 1.00 98.06 390 LYS A C 1
ATOM 3091 O O . LYS A 1 390 ? -10.591 -18.287 -5.584 1.00 98.06 390 LYS A O 1
ATOM 3096 N N . PHE A 1 391 ? -9.672 -16.242 -5.513 1.00 98.38 391 PHE A N 1
ATOM 3097 C CA . PHE A 1 391 ? -9.928 -16.038 -4.083 1.00 98.38 391 PHE A CA 1
ATOM 3098 C C . PHE A 1 391 ? -11.273 -15.315 -3.892 1.00 98.38 391 PHE A C 1
ATOM 3100 O O . PHE A 1 391 ? -11.434 -14.208 -4.409 1.00 98.38 391 PHE A O 1
ATOM 3107 N N . PRO A 1 392 ? -12.253 -15.900 -3.178 1.00 97.94 392 PRO A N 1
ATOM 3108 C CA . PRO A 1 392 ? -13.467 -15.189 -2.784 1.00 97.94 392 PRO A CA 1
ATOM 3109 C C . PRO A 1 392 ? -13.133 -13.992 -1.890 1.00 97.94 392 PRO A C 1
ATOM 3111 O O . PRO A 1 392 ? -12.223 -14.080 -1.072 1.00 97.94 392 PRO A O 1
ATOM 3114 N N . GLU A 1 393 ? -13.914 -12.911 -1.975 1.00 97.69 393 GLU A N 1
ATOM 3115 C CA . GLU A 1 393 ? -13.702 -11.681 -1.190 1.00 97.69 393 GLU A CA 1
ATOM 3116 C C . GLU A 1 393 ? -13.528 -11.976 0.315 1.00 97.69 393 GLU A C 1
ATOM 3118 O O . GLU A 1 393 ? -12.542 -11.564 0.918 1.00 97.69 393 GLU A O 1
ATOM 3123 N N . LYS A 1 394 ? -14.378 -12.846 0.879 1.00 98.06 394 LYS A N 1
ATOM 3124 C CA . LYS A 1 394 ? -14.326 -13.333 2.275 1.00 98.06 394 LYS A CA 1
ATOM 3125 C C . LYS A 1 394 ? -13.084 -14.151 2.681 1.00 98.06 394 LYS A C 1
ATOM 3127 O O . LYS A 1 394 ? -13.016 -14.622 3.812 1.00 98.06 394 LYS A O 1
ATOM 3132 N N . GLN A 1 395 ? -12.145 -14.377 1.766 1.00 98.44 395 GLN A N 1
ATOM 3133 C CA . GLN A 1 395 ? -10.839 -15.009 1.998 1.00 98.44 395 GLN A CA 1
ATOM 3134 C C . GLN A 1 395 ? -9.682 -14.064 1.625 1.00 98.44 395 GLN A C 1
ATOM 3136 O O . GLN A 1 395 ? -8.546 -14.504 1.472 1.00 98.44 395 GLN A O 1
ATOM 3141 N N . ILE A 1 396 ? -9.961 -12.768 1.463 1.00 98.88 396 ILE A N 1
ATOM 3142 C CA . ILE A 1 396 ? -8.963 -11.725 1.233 1.00 98.88 396 ILE A CA 1
ATOM 3143 C C . ILE A 1 396 ? -8.789 -10.912 2.520 1.00 98.88 396 ILE A C 1
ATOM 3145 O O . ILE A 1 396 ? -9.751 -10.352 3.044 1.00 98.88 396 ILE A O 1
ATOM 3149 N N . ILE A 1 397 ? -7.552 -10.810 2.998 1.00 98.88 397 ILE A N 1
ATOM 3150 C CA . ILE A 1 397 ? -7.107 -9.807 3.966 1.00 98.88 397 ILE A CA 1
ATOM 3151 C C . ILE A 1 397 ? -6.421 -8.689 3.183 1.00 98.88 397 ILE A C 1
ATOM 3153 O O . ILE A 1 397 ? -5.558 -8.956 2.345 1.00 98.88 397 ILE A O 1
ATOM 3157 N N . ILE A 1 398 ? -6.755 -7.435 3.476 1.00 98.94 398 ILE A N 1
ATOM 3158 C CA . ILE A 1 398 ? -6.027 -6.284 2.931 1.00 98.94 398 ILE A CA 1
ATOM 3159 C C . ILE A 1 398 ? -5.116 -5.731 4.025 1.00 98.94 398 ILE A C 1
ATOM 3161 O O . ILE A 1 398 ? -5.588 -5.377 5.103 1.00 98.94 398 ILE A O 1
ATOM 3165 N N . TYR A 1 399 ? -3.813 -5.681 3.753 1.00 98.88 399 TYR A N 1
ATOM 3166 C CA . TYR A 1 399 ? -2.776 -5.229 4.676 1.00 98.88 399 TYR A CA 1
ATOM 3167 C C . TYR A 1 399 ? -2.158 -3.927 4.157 1.00 98.88 399 TYR A C 1
ATOM 3169 O O . TYR A 1 399 ? -1.441 -3.941 3.161 1.00 98.88 399 TYR A O 1
ATOM 3177 N N . GLY A 1 400 ? -2.455 -2.801 4.806 1.00 98.62 400 GLY A N 1
ATOM 3178 C CA . GLY A 1 400 ? -1.866 -1.498 4.493 1.00 98.62 400 GLY A CA 1
ATOM 3179 C C . GLY A 1 400 ? -0.818 -1.086 5.522 1.00 98.62 400 GLY A C 1
ATOM 3180 O O . GLY A 1 400 ? -1.078 -1.163 6.723 1.00 98.62 400 GLY A O 1
ATOM 3181 N N . TRP A 1 401 ? 0.339 -0.611 5.059 1.00 98.56 401 TRP A N 1
ATOM 3182 C CA . TRP A 1 401 ? 1.355 0.024 5.905 1.00 98.56 401 TRP A CA 1
ATOM 3183 C C . TRP A 1 401 ? 1.462 1.520 5.597 1.00 98.56 401 TRP A C 1
ATOM 3185 O O . TRP A 1 401 ? 1.548 1.922 4.436 1.00 98.56 401 TRP A O 1
ATOM 3195 N N . SER A 1 402 ? 1.497 2.354 6.640 1.00 97.94 402 SER A N 1
ATOM 3196 C CA . SER A 1 402 ? 1.710 3.801 6.523 1.00 97.94 402 SER A CA 1
ATOM 3197 C C . SER A 1 402 ? 0.721 4.455 5.533 1.00 97.94 402 SER A C 1
ATOM 3199 O O . SER A 1 402 ? -0.494 4.345 5.715 1.00 97.94 402 SER A O 1
ATOM 3201 N N . ILE A 1 403 ? 1.202 5.117 4.472 1.00 97.88 403 ILE A N 1
ATOM 3202 C CA . ILE A 1 403 ? 0.353 5.729 3.431 1.00 97.88 403 ILE A CA 1
ATOM 3203 C C . ILE A 1 403 ? -0.522 4.709 2.684 1.00 97.88 403 ILE A C 1
ATOM 3205 O O . ILE A 1 403 ? -1.641 5.046 2.294 1.00 97.88 403 ILE A O 1
ATOM 3209 N N . GLY A 1 404 ? -0.058 3.461 2.532 1.00 98.31 404 GLY A N 1
ATOM 3210 C CA . GLY A 1 404 ? -0.796 2.365 1.899 1.00 98.31 404 GLY A CA 1
ATOM 3211 C C . GLY A 1 404 ? -2.076 2.000 2.645 1.00 98.31 404 GLY A C 1
ATOM 3212 O O . GLY A 1 404 ? -2.971 1.379 2.072 1.00 98.31 404 GLY A O 1
ATOM 3213 N N . GLY A 1 405 ? -2.220 2.466 3.891 1.00 98.50 405 GLY A N 1
ATOM 3214 C CA . GLY A 1 405 ? -3.479 2.449 4.619 1.00 98.50 405 GLY A CA 1
ATOM 3215 C C . GLY A 1 405 ? -4.626 3.152 3.884 1.00 98.50 405 GLY A C 1
ATOM 3216 O O . GLY A 1 405 ? -5.747 2.670 3.977 1.00 98.50 405 GLY A O 1
ATOM 3217 N N . TYR A 1 406 ? -4.366 4.206 3.094 1.00 98.62 406 TYR A N 1
ATOM 3218 C CA . TYR A 1 406 ? -5.377 4.849 2.237 1.00 98.62 406 TYR A CA 1
ATOM 3219 C C . TYR A 1 406 ? -5.921 3.881 1.185 1.00 98.62 406 TYR A C 1
ATOM 3221 O O . TYR A 1 406 ? -7.122 3.630 1.091 1.00 98.62 406 TYR A O 1
ATOM 3229 N N . THR A 1 407 ? -5.011 3.296 0.417 1.00 98.38 407 THR A N 1
ATOM 3230 C CA . THR A 1 407 ? -5.321 2.364 -0.665 1.00 98.38 407 THR A CA 1
ATOM 3231 C C . THR A 1 407 ? -6.035 1.120 -0.117 1.00 98.38 407 THR A C 1
ATOM 3233 O O . THR A 1 407 ? -7.021 0.654 -0.692 1.00 98.38 407 THR A O 1
ATOM 3236 N N . ALA A 1 408 ? -5.635 0.662 1.075 1.00 98.75 408 ALA A N 1
ATOM 3237 C CA . ALA A 1 408 ? -6.301 -0.409 1.806 1.00 98.75 408 ALA A CA 1
ATOM 3238 C C . ALA A 1 408 ? -7.712 -0.029 2.314 1.00 98.75 408 ALA A C 1
ATOM 3240 O O . ALA A 1 408 ? -8.648 -0.819 2.162 1.00 98.75 408 ALA A O 1
ATOM 3241 N N . THR A 1 409 ? -7.915 1.175 2.871 1.00 98.75 409 THR A N 1
ATOM 3242 C CA . THR A 1 409 ? -9.243 1.619 3.334 1.00 98.75 409 THR A CA 1
ATOM 3243 C C . THR A 1 409 ? -10.217 1.888 2.198 1.00 98.75 409 THR A C 1
ATOM 3245 O O . THR A 1 409 ? -11.408 1.615 2.353 1.00 98.75 409 THR A O 1
ATOM 3248 N N . TRP A 1 410 ? -9.746 2.371 1.045 1.00 98.56 410 TRP A N 1
ATOM 3249 C CA . TRP A 1 410 ? -10.594 2.506 -0.138 1.00 98.56 410 TRP A CA 1
ATOM 3250 C C . TRP A 1 410 ? -11.104 1.149 -0.617 1.00 98.56 410 TRP A C 1
ATOM 3252 O O . TRP A 1 410 ? -12.290 1.011 -0.928 1.00 98.56 410 TRP A O 1
ATOM 3262 N N . ALA A 1 411 ? -10.229 0.140 -0.641 1.00 98.50 411 ALA A N 1
ATOM 3263 C CA . ALA A 1 411 ? -10.600 -1.205 -1.047 1.00 98.50 411 ALA A CA 1
ATOM 3264 C C . ALA A 1 411 ? -11.601 -1.823 -0.065 1.00 98.50 411 ALA A C 1
ATOM 3266 O O . ALA A 1 411 ? -12.658 -2.266 -0.500 1.00 98.50 411 ALA A O 1
ATOM 3267 N N . ALA A 1 412 ? -11.363 -1.739 1.248 1.00 98.31 412 ALA A N 1
ATOM 3268 C CA . ALA A 1 412 ? -12.317 -2.202 2.262 1.00 98.31 412 ALA A CA 1
ATOM 3269 C C . ALA A 1 412 ? -13.687 -1.488 2.191 1.00 98.31 412 ALA A C 1
ATOM 3271 O O . ALA A 1 412 ? -14.724 -2.094 2.447 1.00 98.31 412 ALA A O 1
ATOM 3272 N N . MET A 1 413 ? -13.721 -0.209 1.798 1.00 97.25 413 MET A N 1
ATOM 3273 C CA . MET A 1 413 ? -14.964 0.539 1.558 1.00 97.25 413 MET A CA 1
ATOM 3274 C C . MET A 1 413 ? -15.715 0.078 0.290 1.00 97.25 413 MET A C 1
ATOM 3276 O O . MET A 1 413 ? -16.938 0.192 0.235 1.00 97.25 413 MET A O 1
ATOM 3280 N N . ASN A 1 414 ? -15.004 -0.429 -0.722 1.00 97.62 414 ASN A N 1
ATOM 3281 C CA . ASN A 1 414 ? -15.544 -0.801 -2.041 1.00 97.62 414 ASN A CA 1
ATOM 3282 C C . ASN A 1 414 ? -15.654 -2.318 -2.294 1.00 97.62 414 ASN A C 1
ATOM 3284 O O . ASN A 1 414 ? -16.164 -2.723 -3.346 1.00 97.62 414 ASN A O 1
ATOM 3288 N N . TYR A 1 415 ? -15.171 -3.115 -1.341 1.00 97.62 415 TYR A N 1
ATOM 3289 C CA . TYR A 1 415 ? -15.202 -4.574 -1.236 1.00 97.62 415 TYR A CA 1
ATOM 3290 C C . TYR A 1 415 ? -15.453 -4.921 0.250 1.00 97.62 415 TYR A C 1
ATOM 3292 O O . TYR A 1 415 ? -14.529 -5.291 0.977 1.00 97.62 415 TYR A O 1
ATOM 3300 N N . PRO A 1 416 ? -16.676 -4.689 0.765 1.00 95.94 416 PRO A N 1
ATOM 3301 C CA . PRO A 1 416 ? -16.961 -4.707 2.202 1.00 95.94 416 PRO A CA 1
ATOM 3302 C C . PRO A 1 416 ? -17.025 -6.115 2.812 1.00 95.94 416 PRO A C 1
ATOM 3304 O O . PRO A 1 416 ? -17.123 -6.236 4.033 1.00 95.94 416 PRO A O 1
ATOM 3307 N N . SER A 1 417 ? -16.968 -7.163 1.989 1.00 96.94 417 SER A N 1
ATOM 3308 C CA . SER A 1 417 ? -17.054 -8.576 2.380 1.00 96.94 417 SER A CA 1
ATOM 3309 C C . SER A 1 417 ? -15.678 -9.220 2.581 1.00 96.94 417 SER A C 1
ATOM 3311 O O . SER A 1 417 ? -15.601 -10.443 2.706 1.00 96.94 417 SER A O 1
ATOM 3313 N N . ILE A 1 418 ? -14.593 -8.431 2.579 1.00 98.50 418 ILE A N 1
ATOM 3314 C CA . ILE A 1 418 ? -13.236 -8.922 2.860 1.00 98.50 418 ILE A CA 1
ATOM 3315 C C . ILE A 1 418 ? -13.132 -9.551 4.252 1.00 98.50 418 ILE A C 1
ATOM 3317 O O . ILE A 1 418 ? -13.820 -9.135 5.185 1.00 98.50 418 ILE A O 1
ATOM 3321 N N . GLN A 1 419 ? -12.240 -10.531 4.401 1.00 98.06 419 GLN A N 1
ATOM 3322 C CA . GLN A 1 419 ? -12.050 -11.267 5.653 1.00 98.06 419 GLN A CA 1
ATOM 3323 C C . GLN A 1 419 ? -11.581 -10.360 6.797 1.00 98.06 419 GLN A C 1
ATOM 3325 O O . GLN A 1 419 ? -12.014 -10.536 7.934 1.00 98.06 419 GLN A O 1
ATOM 3330 N N . SER A 1 420 ? -10.675 -9.422 6.494 1.00 98.50 420 SER A N 1
ATOM 3331 C CA . SER A 1 420 ? -10.169 -8.422 7.436 1.00 98.50 420 SER A CA 1
ATOM 3332 C C . SER A 1 420 ? -9.448 -7.285 6.726 1.00 98.50 420 SER A C 1
ATOM 3334 O O . SER A 1 420 ? -8.777 -7.486 5.713 1.00 98.50 420 SER A O 1
ATOM 3336 N N . LEU A 1 421 ? -9.488 -6.108 7.343 1.00 98.88 421 LEU A N 1
ATOM 3337 C CA . LEU A 1 421 ? -8.545 -5.025 7.090 1.00 98.88 421 LEU A CA 1
ATOM 3338 C C . LEU A 1 421 ? -7.479 -4.995 8.200 1.00 98.88 421 LEU A C 1
ATOM 3340 O O . LEU A 1 421 ? -7.821 -5.026 9.381 1.00 98.88 421 LEU A O 1
ATOM 3344 N N . VAL A 1 422 ? -6.200 -4.926 7.835 1.00 98.88 422 VAL A N 1
ATOM 3345 C CA . VAL A 1 422 ? -5.064 -4.755 8.757 1.00 98.88 422 VAL A CA 1
ATOM 3346 C C . VAL A 1 422 ? -4.342 -3.462 8.384 1.00 98.88 422 VAL A C 1
ATOM 3348 O O . VAL A 1 422 ? -3.908 -3.308 7.244 1.00 98.88 422 VAL A O 1
ATOM 3351 N N . LEU A 1 423 ? -4.226 -2.527 9.328 1.00 98.88 423 LEU A N 1
ATOM 3352 C CA . LEU A 1 423 ? -3.586 -1.222 9.135 1.00 98.88 423 LEU A CA 1
ATOM 3353 C C . LEU A 1 423 ? -2.426 -1.055 10.115 1.00 98.88 423 LEU A C 1
ATOM 3355 O O . LEU A 1 423 ? -2.643 -0.939 11.319 1.00 98.88 423 LEU A O 1
ATOM 3359 N N . ASP A 1 424 ? -1.203 -1.018 9.598 1.00 98.56 424 ASP A N 1
ATOM 3360 C CA . ASP A 1 424 ? 0.033 -0.947 10.377 1.00 98.56 424 ASP A CA 1
ATOM 3361 C C . ASP A 1 424 ? 0.731 0.406 10.195 1.00 98.56 424 ASP A C 1
ATOM 3363 O O . ASP A 1 424 ? 0.766 0.949 9.088 1.00 98.56 424 ASP A O 1
ATOM 3367 N N . ALA A 1 425 ? 1.228 0.993 11.287 1.00 98.00 425 ALA A N 1
ATOM 3368 C CA . ALA A 1 425 ? 1.831 2.335 11.335 1.00 98.00 425 ALA A CA 1
ATOM 3369 C C . ALA A 1 425 ? 1.011 3.422 10.588 1.00 98.00 425 ALA A C 1
ATOM 3371 O O . ALA A 1 425 ? 1.552 4.362 10.006 1.00 98.00 425 ALA A O 1
ATOM 3372 N N . THR A 1 426 ? -0.316 3.257 10.554 1.00 97.94 426 THR A N 1
ATOM 3373 C CA . THR A 1 426 ? -1.244 4.021 9.706 1.00 97.94 426 THR A CA 1
ATOM 3374 C C . THR A 1 426 ? -1.870 5.199 10.466 1.00 97.94 426 THR A C 1
ATOM 3376 O O . THR A 1 426 ? -2.061 5.156 11.682 1.00 97.94 426 THR A O 1
ATOM 3379 N N . PHE A 1 427 ? -2.213 6.262 9.738 1.00 98.12 427 PHE A N 1
ATOM 3380 C CA . PHE A 1 427 ? -2.714 7.540 10.255 1.00 98.12 427 PHE A CA 1
ATOM 3381 C C . PHE A 1 427 ? -4.161 7.842 9.810 1.00 98.12 427 PHE A C 1
ATOM 3383 O O . PHE A 1 427 ? -4.764 7.090 9.051 1.00 98.12 427 PHE A O 1
ATOM 3390 N N . ASP A 1 428 ? -4.755 8.940 10.293 1.00 98.00 428 ASP A N 1
ATOM 3391 C CA . ASP A 1 428 ? -6.158 9.298 10.024 1.00 98.00 428 ASP A CA 1
ATOM 3392 C C . ASP A 1 428 ? -6.378 10.209 8.801 1.00 98.00 428 ASP A C 1
ATOM 3394 O O . ASP A 1 428 ? -7.437 10.162 8.164 1.00 98.00 428 ASP A O 1
ATOM 3398 N N . ASP A 1 429 ? -5.396 11.054 8.493 1.00 97.44 429 ASP A N 1
ATOM 3399 C CA . ASP A 1 429 ? -5.382 12.033 7.403 1.00 97.44 429 ASP A CA 1
ATOM 3400 C C . ASP A 1 429 ? -3.920 12.401 7.085 1.00 97.44 429 ASP A C 1
ATOM 3402 O O . ASP A 1 429 ? -3.113 12.523 8.008 1.00 97.44 429 ASP A O 1
ATOM 3406 N N . VAL A 1 430 ? -3.562 12.583 5.810 1.00 97.06 430 VAL A N 1
ATOM 3407 C CA . VAL A 1 430 ? -2.204 13.001 5.405 1.00 97.06 430 VAL A CA 1
ATOM 3408 C C . VAL A 1 430 ? -1.931 14.486 5.673 1.00 97.06 430 VAL A C 1
ATOM 3410 O O . VAL A 1 430 ? -0.774 14.876 5.829 1.00 97.06 430 VAL A O 1
ATOM 3413 N N . LEU A 1 431 ? -2.968 15.332 5.760 1.00 96.19 431 LEU A N 1
ATOM 3414 C CA . LEU A 1 431 ? -2.803 16.786 5.879 1.00 96.19 431 LEU A CA 1
ATOM 3415 C C . LEU A 1 431 ? -1.888 17.221 7.049 1.00 96.19 431 LEU A C 1
ATOM 3417 O O . LEU A 1 431 ? -1.000 18.039 6.805 1.00 96.19 431 LEU A O 1
ATOM 3421 N N . PRO A 1 432 ? -2.018 16.697 8.288 1.00 95.38 432 PRO A N 1
ATOM 3422 C CA . PRO A 1 432 ? -1.135 17.082 9.392 1.00 95.38 432 PRO A CA 1
ATOM 3423 C C . PRO A 1 432 ? 0.328 16.672 9.167 1.00 95.38 432 PRO A C 1
ATOM 3425 O O . PRO A 1 432 ? 1.228 17.392 9.595 1.00 95.38 432 PRO A O 1
ATOM 3428 N N . LEU A 1 433 ? 0.568 15.550 8.470 1.00 94.88 433 LEU A N 1
ATOM 3429 C CA . LEU A 1 433 ? 1.912 15.109 8.080 1.00 94.88 433 LEU A CA 1
ATOM 3430 C C . LEU A 1 433 ? 2.526 16.105 7.084 1.00 94.88 433 LEU A C 1
ATOM 3432 O O . LEU A 1 433 ? 3.643 16.582 7.279 1.00 94.88 433 LEU A O 1
ATOM 3436 N N . ALA A 1 434 ? 1.760 16.469 6.051 1.00 94.19 434 ALA A N 1
ATOM 3437 C CA . ALA A 1 434 ? 2.188 17.396 5.008 1.00 94.19 434 ALA A CA 1
ATOM 3438 C C . ALA A 1 434 ? 2.451 18.819 5.534 1.00 94.19 434 ALA A C 1
ATOM 3440 O O . ALA A 1 434 ? 3.384 19.470 5.070 1.00 94.19 434 ALA A O 1
ATOM 3441 N N . ILE A 1 435 ? 1.667 19.291 6.513 1.00 94.31 435 ILE A N 1
ATOM 3442 C CA . ILE A 1 435 ? 1.898 20.585 7.175 1.00 94.31 435 ILE A CA 1
ATOM 3443 C C . ILE A 1 435 ? 3.179 20.542 8.025 1.00 94.31 435 ILE A C 1
ATOM 3445 O O . ILE A 1 435 ? 4.018 21.424 7.874 1.00 94.31 435 ILE A O 1
ATOM 3449 N N . LYS A 1 436 ? 3.388 19.508 8.862 1.00 91.94 436 LYS A N 1
ATOM 3450 C CA . LYS A 1 436 ? 4.615 19.369 9.684 1.00 91.94 436 LYS A CA 1
ATOM 3451 C C . LYS A 1 436 ? 5.893 19.306 8.837 1.00 91.94 436 LYS A C 1
ATOM 3453 O O . LYS A 1 436 ? 6.938 19.772 9.278 1.00 91.94 436 LYS A O 1
ATOM 3458 N N . ALA A 1 437 ? 5.814 18.736 7.636 1.00 89.69 437 ALA A N 1
ATOM 3459 C CA . ALA A 1 437 ? 6.939 18.612 6.711 1.00 89.69 437 ALA A CA 1
ATOM 3460 C C . ALA A 1 437 ? 7.321 19.922 5.983 1.00 89.69 437 ALA A C 1
ATOM 3462 O O . ALA A 1 437 ? 8.274 19.920 5.204 1.00 89.69 437 ALA A O 1
ATOM 3463 N N . MET A 1 438 ? 6.589 21.024 6.190 1.00 91.00 438 MET A N 1
ATOM 3464 C CA . MET A 1 438 ? 6.718 22.262 5.414 1.00 91.00 438 MET A CA 1
ATOM 3465 C C . MET A 1 438 ? 6.890 23.509 6.303 1.00 91.00 438 MET A C 1
ATOM 3467 O O . MET A 1 438 ? 6.431 23.529 7.444 1.00 91.00 438 MET A O 1
ATOM 3471 N N . PRO A 1 439 ? 7.513 24.593 5.795 1.00 91.31 439 PRO A N 1
ATOM 3472 C CA . PRO A 1 439 ? 7.544 25.878 6.490 1.00 91.31 439 PRO A CA 1
ATOM 3473 C C . PRO A 1 439 ? 6.123 26.405 6.780 1.00 91.31 439 PRO A C 1
ATOM 3475 O O . PRO A 1 439 ? 5.300 26.410 5.860 1.00 91.31 439 PRO A O 1
ATOM 3478 N N . PRO A 1 440 ? 5.828 26.936 7.987 1.00 91.50 440 PRO A N 1
ATOM 3479 C CA . PRO A 1 440 ? 4.488 27.429 8.338 1.00 91.50 440 PRO A CA 1
ATOM 3480 C C . PRO A 1 440 ? 3.931 28.506 7.393 1.00 91.50 440 PRO A C 1
ATOM 3482 O O . PRO A 1 440 ? 2.728 28.581 7.165 1.00 91.50 440 PRO A O 1
ATOM 3485 N N . SER A 1 441 ? 4.800 29.301 6.761 1.00 92.12 441 SER A N 1
ATOM 3486 C CA . SER A 1 441 ? 4.416 30.287 5.739 1.00 92.12 441 SER A CA 1
ATOM 3487 C C . SER A 1 441 ? 3.772 29.682 4.482 1.00 92.12 441 SER A C 1
ATOM 3489 O O . SER A 1 441 ? 3.158 30.414 3.708 1.00 92.12 441 SER A O 1
ATOM 3491 N N . LEU A 1 442 ? 3.887 28.366 4.272 1.00 91.00 442 LEU A N 1
ATOM 3492 C CA . LEU A 1 442 ? 3.271 27.637 3.163 1.00 91.00 442 LEU A CA 1
ATOM 3493 C C . LEU A 1 442 ? 2.011 26.855 3.567 1.00 91.00 442 LEU A C 1
ATOM 3495 O O . LEU A 1 442 ? 1.405 26.240 2.693 1.00 91.00 442 LEU A O 1
ATOM 3499 N N . GLU A 1 443 ? 1.578 26.882 4.835 1.00 92.31 443 GLU A N 1
ATOM 3500 C CA . GLU A 1 443 ? 0.480 26.040 5.347 1.00 92.31 443 GLU A CA 1
ATOM 3501 C C . GLU A 1 443 ? -0.791 26.124 4.483 1.00 92.31 443 GLU A C 1
ATOM 3503 O O . GLU A 1 443 ? -1.325 25.099 4.064 1.00 92.31 443 GLU A O 1
ATOM 3508 N N . GLY A 1 444 ? -1.235 27.333 4.122 1.00 89.50 444 GLY A N 1
ATOM 3509 C CA . GLY A 1 444 ? -2.416 27.525 3.271 1.00 89.50 444 GLY A CA 1
ATOM 3510 C C . GLY A 1 444 ? -2.255 27.003 1.835 1.00 89.50 444 GLY A C 1
ATOM 3511 O O . GLY A 1 444 ? -3.230 26.564 1.225 1.00 89.50 444 GLY A O 1
ATOM 3512 N N . LEU A 1 445 ? -1.033 27.000 1.290 1.00 89.06 445 LEU A N 1
ATOM 3513 C CA . LEU A 1 445 ? -0.735 26.411 -0.021 1.00 89.06 445 LEU A CA 1
ATOM 3514 C C . LEU A 1 445 ? -0.729 24.878 0.068 1.00 89.06 445 LEU A C 1
ATOM 3516 O O . LEU A 1 445 ? -1.358 24.217 -0.757 1.00 89.06 445 LEU A O 1
ATOM 3520 N N . VAL A 1 446 ? -0.084 24.324 1.098 1.00 92.25 446 VAL A N 1
ATOM 3521 C CA . VAL A 1 446 ? -0.057 22.883 1.393 1.00 92.25 446 VAL A CA 1
ATOM 3522 C C . VAL A 1 446 ? -1.473 22.356 1.614 1.00 92.25 446 VAL A C 1
ATOM 3524 O O . VAL A 1 446 ? -1.848 21.359 1.003 1.00 92.25 446 VAL A O 1
ATOM 3527 N N . HIS A 1 447 ? -2.293 23.054 2.403 1.00 93.19 447 HIS A N 1
ATOM 3528 C CA . HIS A 1 447 ? -3.689 22.696 2.644 1.00 93.19 447 HIS A CA 1
ATOM 3529 C C . HIS A 1 447 ? -4.480 22.561 1.339 1.00 93.19 447 HIS A C 1
ATOM 3531 O O . HIS A 1 447 ? -5.151 21.551 1.128 1.00 93.19 447 HIS A O 1
ATOM 3537 N N . ASN A 1 448 ? -4.373 23.544 0.442 1.00 90.12 448 ASN A N 1
ATOM 3538 C CA . ASN A 1 448 ? -5.063 23.502 -0.846 1.00 90.12 448 ASN A CA 1
ATOM 3539 C C . ASN A 1 448 ? -4.525 22.376 -1.741 1.00 90.12 448 ASN A C 1
ATOM 3541 O O . ASN A 1 448 ? -5.312 21.622 -2.297 1.00 90.12 448 ASN A O 1
ATOM 3545 N N . ILE A 1 449 ? -3.201 22.196 -1.830 1.00 92.06 449 ILE A N 1
ATOM 3546 C CA . ILE A 1 449 ? -2.593 21.115 -2.624 1.00 92.06 449 ILE A CA 1
ATOM 3547 C C . ILE A 1 449 ? -3.053 19.733 -2.137 1.00 92.06 449 ILE A C 1
ATOM 3549 O O . ILE A 1 449 ? -3.429 18.889 -2.950 1.00 92.06 449 ILE A O 1
ATOM 3553 N N . ILE A 1 450 ? -3.063 19.506 -0.822 1.00 94.31 450 ILE A N 1
ATOM 3554 C CA . ILE A 1 450 ? -3.524 18.245 -0.238 1.00 94.31 450 ILE A CA 1
ATOM 3555 C C . ILE A 1 450 ? -5.024 18.052 -0.476 1.00 94.31 450 ILE A C 1
ATOM 3557 O O . ILE A 1 450 ? -5.421 17.000 -0.966 1.00 94.31 450 ILE A O 1
ATOM 3561 N N . ARG A 1 451 ? -5.878 19.042 -0.192 1.00 92.38 451 ARG A N 1
ATOM 3562 C CA . ARG A 1 451 ? -7.336 18.863 -0.322 1.00 92.38 451 ARG A CA 1
ATOM 3563 C C . ARG A 1 451 ? -7.838 18.802 -1.766 1.00 92.38 451 ARG A C 1
ATOM 3565 O O . ARG A 1 451 ? -8.801 18.077 -2.005 1.00 92.38 451 ARG A O 1
ATOM 3572 N N . ASP A 1 452 ? -7.186 19.487 -2.706 1.00 88.81 452 ASP A N 1
ATOM 3573 C CA . ASP A 1 452 ? -7.586 19.497 -4.119 1.00 88.81 452 ASP A CA 1
ATOM 3574 C C . ASP A 1 452 ? -6.979 18.331 -4.932 1.00 88.81 452 ASP A C 1
ATOM 3576 O O . ASP A 1 452 ? -7.609 17.890 -5.893 1.00 88.81 452 ASP A O 1
ATOM 3580 N N . TYR A 1 453 ? -5.787 17.817 -4.572 1.00 91.69 453 TYR A N 1
ATOM 3581 C CA . TYR A 1 453 ? -5.046 16.836 -5.397 1.00 91.69 453 TYR A CA 1
ATOM 3582 C C . TYR A 1 453 ? -4.561 15.567 -4.669 1.00 91.69 453 TYR A C 1
ATOM 3584 O O . TYR A 1 453 ? -4.300 14.567 -5.334 1.00 91.69 453 TYR A O 1
ATOM 3592 N N . PHE A 1 454 ? -4.440 15.565 -3.336 1.00 94.81 454 PHE A N 1
ATOM 3593 C CA . PHE A 1 454 ? -3.884 14.443 -2.552 1.00 94.81 454 PHE A CA 1
ATOM 3594 C C . PHE A 1 454 ? -4.677 14.191 -1.260 1.00 94.81 454 PHE A C 1
ATOM 3596 O O . PHE A 1 454 ? -4.110 14.092 -0.172 1.00 94.81 454 PHE A O 1
ATOM 3603 N N . ASN A 1 455 ? -6.009 14.136 -1.354 1.00 94.69 455 ASN A N 1
ATOM 3604 C CA . ASN A 1 455 ? -6.888 14.101 -0.182 1.00 94.69 455 ASN A CA 1
ATOM 3605 C C . ASN A 1 455 ? -6.963 12.697 0.453 1.00 94.69 455 ASN A C 1
ATOM 3607 O O . ASN A 1 455 ? -8.008 12.046 0.429 1.00 94.69 455 ASN A O 1
ATOM 3611 N N . LEU A 1 456 ? -5.850 12.223 1.018 1.00 96.19 456 LEU A N 1
ATOM 3612 C CA . LEU A 1 456 ? -5.711 10.880 1.586 1.00 96.19 456 LEU A CA 1
ATOM 3613 C C . LEU A 1 456 ? -6.338 10.791 2.993 1.00 96.19 456 LEU A C 1
ATOM 3615 O O . LEU A 1 456 ? -5.650 10.618 4.001 1.00 96.19 456 LEU A O 1
ATOM 3619 N N . HIS A 1 457 ? -7.662 10.951 3.081 1.00 96.56 457 HIS A N 1
ATOM 3620 C CA . HIS A 1 457 ? -8.390 10.905 4.353 1.00 96.56 457 HIS A CA 1
ATOM 3621 C C . HIS A 1 457 ? -8.803 9.469 4.728 1.00 96.56 457 HIS A C 1
ATOM 3623 O O . HIS A 1 457 ? -9.971 9.081 4.634 1.00 96.56 457 HIS A O 1
ATOM 3629 N N . ILE A 1 458 ? -7.817 8.696 5.189 1.00 98.38 458 ILE A N 1
ATOM 3630 C CA . ILE A 1 458 ? -7.920 7.279 5.588 1.00 98.38 458 ILE A CA 1
ATOM 3631 C C . ILE A 1 458 ? -9.099 7.037 6.546 1.00 98.38 458 ILE A C 1
ATOM 3633 O O . ILE A 1 458 ? -9.938 6.168 6.309 1.00 98.38 458 ILE A O 1
ATOM 3637 N N . ALA A 1 459 ? -9.234 7.857 7.595 1.00 98.12 459 ALA A N 1
ATOM 3638 C CA . ALA A 1 459 ? -10.312 7.701 8.572 1.00 98.12 459 ALA A CA 1
ATOM 3639 C C . ALA A 1 459 ? -11.718 7.955 7.994 1.00 98.12 459 ALA A C 1
ATOM 3641 O O . ALA A 1 459 ? -12.688 7.419 8.529 1.00 98.12 459 ALA A O 1
ATOM 3642 N N . GLU A 1 460 ? -11.867 8.733 6.912 1.00 96.38 460 GLU A N 1
ATOM 3643 C CA . GLU A 1 460 ? -13.177 8.895 6.271 1.00 96.38 460 GLU A CA 1
ATOM 3644 C C . GLU A 1 460 ? -13.575 7.642 5.465 1.00 96.38 460 GLU A C 1
ATOM 3646 O O . GLU A 1 460 ? -14.742 7.242 5.489 1.00 96.38 460 GLU A O 1
ATOM 3651 N N . GLN A 1 461 ? -12.620 6.972 4.816 1.00 97.75 461 GLN A N 1
ATOM 3652 C CA . GLN A 1 461 ? -12.866 5.694 4.137 1.00 97.75 461 GLN A CA 1
ATOM 3653 C C . GLN A 1 461 ? -13.111 4.560 5.147 1.00 97.75 461 GLN A C 1
ATOM 3655 O O . GLN A 1 461 ? -14.114 3.853 5.043 1.00 97.75 461 GLN A O 1
ATOM 3660 N N . LEU A 1 462 ? -12.270 4.445 6.186 1.00 98.06 462 LEU A N 1
ATOM 3661 C CA . LEU A 1 462 ? -12.419 3.443 7.252 1.00 98.06 462 LEU A CA 1
ATOM 3662 C C . LEU A 1 462 ? -13.800 3.516 7.923 1.00 98.06 462 LEU A C 1
ATOM 3664 O O . LEU A 1 462 ? -14.432 2.493 8.183 1.00 98.06 462 LEU A O 1
ATOM 3668 N N . ASN A 1 463 ? -14.322 4.730 8.126 1.00 96.62 463 ASN A N 1
ATOM 3669 C CA . ASN A 1 463 ? -15.642 4.955 8.714 1.00 96.62 463 ASN A CA 1
ATOM 3670 C C . ASN A 1 463 ? -16.837 4.579 7.816 1.00 96.62 463 ASN A C 1
ATOM 3672 O O . ASN A 1 463 ? -17.979 4.792 8.220 1.00 96.62 463 ASN A O 1
ATOM 3676 N N . ARG A 1 464 ? -16.602 3.976 6.644 1.00 95.50 464 ARG A N 1
ATOM 3677 C CA . ARG A 1 464 ? -17.628 3.334 5.801 1.00 95.50 464 ARG A CA 1
ATOM 3678 C C . ARG A 1 464 ? -17.499 1.807 5.733 1.00 95.50 464 ARG A C 1
ATOM 3680 O O . ARG A 1 464 ? -18.411 1.159 5.236 1.00 95.50 464 ARG A O 1
ATOM 3687 N N . TYR A 1 465 ? -16.430 1.226 6.282 1.00 96.75 465 TYR A N 1
ATOM 3688 C CA . TYR A 1 465 ? -16.225 -0.223 6.342 1.00 96.75 465 TYR A CA 1
ATOM 3689 C C . TYR A 1 465 ? -16.748 -0.823 7.661 1.00 96.75 465 TYR A C 1
ATOM 3691 O O . TYR A 1 465 ? -16.501 -0.303 8.758 1.00 96.75 465 TYR A O 1
ATOM 3699 N N . ASN A 1 466 ? -17.494 -1.928 7.560 1.00 95.44 466 ASN A N 1
ATOM 3700 C CA . ASN A 1 466 ? -18.176 -2.566 8.695 1.00 95.44 466 ASN A CA 1
ATOM 3701 C C . ASN A 1 466 ? -17.529 -3.874 9.172 1.00 95.44 466 ASN A C 1
ATOM 3703 O O . ASN A 1 466 ? -17.820 -4.287 10.288 1.00 95.44 466 ASN A O 1
ATOM 3707 N N . GLY A 1 467 ? -16.651 -4.499 8.383 1.00 96.12 467 GLY A N 1
ATOM 3708 C CA . GLY A 1 467 ? -16.012 -5.765 8.753 1.00 96.12 467 GLY A CA 1
ATOM 3709 C C . GLY A 1 467 ? -14.943 -5.638 9.847 1.00 96.12 467 GLY A C 1
ATOM 3710 O O . GLY A 1 467 ? -14.849 -4.623 10.554 1.00 96.12 467 GLY A O 1
ATOM 3711 N N . THR A 1 468 ? -14.142 -6.689 10.002 1.00 97.50 468 THR A N 1
ATOM 3712 C CA . THR A 1 468 ? -13.104 -6.789 11.035 1.00 97.50 468 THR A CA 1
ATOM 3713 C C . THR A 1 468 ? -11.914 -5.877 10.717 1.00 97.50 468 THR A C 1
ATOM 3715 O O . THR A 1 468 ? -11.495 -5.724 9.568 1.00 97.50 468 THR A O 1
ATOM 3718 N N . ILE A 1 469 ? -11.374 -5.224 11.748 1.00 98.44 469 ILE A N 1
ATOM 3719 C CA . ILE A 1 469 ? -10.241 -4.297 11.626 1.00 98.44 469 ILE A CA 1
ATOM 3720 C C . ILE A 1 469 ? -9.206 -4.656 12.688 1.00 98.44 469 ILE A C 1
ATOM 3722 O O . ILE A 1 469 ? -9.555 -4.797 13.861 1.00 98.44 469 ILE A O 1
ATOM 3726 N N . LEU A 1 470 ? -7.941 -4.743 12.283 1.00 98.81 470 LEU A N 1
ATOM 3727 C CA . LEU A 1 470 ? -6.789 -4.685 13.176 1.00 98.81 470 LEU A CA 1
ATOM 3728 C C . LEU A 1 470 ? -6.023 -3.386 12.913 1.00 98.81 470 LEU A C 1
ATOM 3730 O O . LEU A 1 470 ? -5.569 -3.153 11.794 1.00 98.81 470 LEU A O 1
ATOM 3734 N N . LEU A 1 471 ? -5.864 -2.550 13.938 1.00 98.81 471 LEU A N 1
ATOM 3735 C CA . LEU A 1 471 ? -4.917 -1.438 13.925 1.00 98.81 471 LEU A CA 1
ATOM 3736 C C . LEU A 1 471 ? -3.640 -1.874 14.648 1.00 98.81 471 LEU A C 1
ATOM 3738 O O . LEU A 1 471 ? -3.705 -2.392 15.764 1.00 98.81 471 LEU A O 1
ATOM 3742 N N . ILE A 1 472 ? -2.482 -1.637 14.039 1.00 98.69 472 ILE A N 1
ATOM 3743 C CA . ILE A 1 472 ? -1.178 -1.907 14.642 1.00 98.69 472 ILE A CA 1
ATOM 3744 C C . ILE A 1 472 ? -0.406 -0.597 14.730 1.00 98.69 472 ILE A C 1
ATOM 3746 O O . ILE A 1 472 ? -0.167 0.086 13.731 1.00 98.69 472 ILE A O 1
ATOM 3750 N N . ARG A 1 473 ? -0.049 -0.219 15.956 1.00 97.88 473 ARG A N 1
ATOM 3751 C CA . ARG A 1 473 ? 0.600 1.051 16.267 1.00 97.88 473 ARG A CA 1
ATOM 3752 C C . ARG A 1 473 ? 2.052 0.810 16.669 1.00 97.88 473 ARG A C 1
ATOM 3754 O O . ARG A 1 473 ? 2.348 0.031 17.570 1.00 97.88 473 ARG A O 1
ATOM 3761 N N . ARG A 1 474 ? 2.963 1.508 15.998 1.00 96.94 474 ARG A N 1
ATOM 3762 C CA . ARG A 1 474 ? 4.365 1.641 16.407 1.00 96.94 474 ARG A CA 1
ATOM 3763 C C . ARG A 1 474 ? 4.415 2.610 17.592 1.00 96.94 474 ARG A C 1
ATOM 3765 O O . ARG A 1 474 ? 3.930 3.734 17.460 1.00 96.94 474 ARG A O 1
ATOM 3772 N N . THR A 1 475 ? 4.917 2.193 18.756 1.00 95.69 475 THR A N 1
ATOM 3773 C CA . THR A 1 475 ? 4.955 3.090 19.933 1.00 95.69 475 THR A CA 1
ATOM 3774 C C . THR A 1 475 ? 6.045 4.149 19.823 1.00 95.69 475 THR A C 1
ATOM 3776 O O . THR A 1 475 ? 5.865 5.267 20.297 1.00 95.69 475 THR A O 1
ATOM 3779 N N . ASP A 1 476 ? 7.128 3.812 19.126 1.00 95.19 476 ASP A N 1
ATOM 3780 C CA . ASP A 1 476 ? 8.357 4.602 19.013 1.00 95.19 476 ASP A CA 1
ATOM 3781 C C . ASP A 1 476 ? 8.449 5.291 17.634 1.00 95.19 476 ASP A C 1
ATOM 3783 O O . ASP A 1 476 ? 9.525 5.453 17.063 1.00 95.19 476 ASP A O 1
ATOM 3787 N N . ASP A 1 477 ? 7.286 5.639 17.068 1.00 95.69 477 ASP A N 1
ATOM 3788 C CA . ASP A 1 477 ? 7.128 6.118 15.691 1.00 95.69 477 ASP A CA 1
ATOM 3789 C C . ASP A 1 477 ? 7.601 7.570 15.509 1.00 95.69 477 ASP A C 1
ATOM 3791 O O . ASP A 1 477 ? 7.045 8.520 16.064 1.00 95.69 477 ASP A O 1
ATOM 3795 N N . GLU A 1 478 ? 8.622 7.749 14.682 1.00 93.56 478 GLU A N 1
ATOM 3796 C CA . GLU A 1 478 ? 9.249 9.028 14.373 1.00 93.56 478 GLU A CA 1
ATOM 3797 C C . GLU A 1 478 ? 8.518 9.826 13.273 1.00 93.56 478 GLU A C 1
ATOM 3799 O O . GLU A 1 478 ? 8.716 11.038 13.147 1.00 93.56 478 GLU A O 1
ATOM 3804 N N . ILE A 1 479 ? 7.657 9.167 12.488 1.00 93.06 479 ILE A N 1
ATOM 3805 C CA . ILE A 1 479 ? 7.032 9.714 11.276 1.00 93.06 479 ILE A CA 1
ATOM 3806 C C . ILE A 1 479 ? 5.627 10.249 11.572 1.00 93.06 479 ILE A C 1
ATOM 3808 O O . ILE A 1 479 ? 5.326 11.409 11.276 1.00 93.06 479 ILE A O 1
ATOM 3812 N N . ILE A 1 480 ? 4.763 9.427 12.176 1.00 95.19 480 ILE A N 1
ATOM 3813 C CA . ILE A 1 480 ? 3.333 9.723 12.362 1.00 95.19 480 ILE A CA 1
ATOM 3814 C C . ILE A 1 480 ? 2.978 10.233 13.766 1.00 95.19 480 ILE A C 1
ATOM 3816 O O . ILE A 1 480 ? 1.803 10.257 14.128 1.00 95.19 480 ILE A O 1
ATOM 3820 N N . CYS A 1 481 ? 3.949 10.688 14.558 1.00 94.62 481 CYS A N 1
ATOM 3821 C CA . CYS A 1 481 ? 3.689 11.385 15.823 1.00 94.62 481 CYS A CA 1
ATOM 3822 C C . CYS A 1 481 ? 3.617 12.913 15.607 1.00 94.62 481 CYS A C 1
ATOM 3824 O O . CYS A 1 481 ? 4.630 13.571 15.348 1.00 94.62 481 CYS A O 1
ATOM 3826 N N . ILE A 1 482 ? 2.394 13.471 15.626 1.00 91.50 482 ILE A N 1
ATOM 3827 C CA . ILE A 1 482 ? 2.064 14.884 15.346 1.00 91.50 482 ILE A CA 1
ATOM 3828 C C . ILE A 1 482 ? 0.835 15.343 16.169 1.00 91.50 482 ILE A C 1
ATOM 3830 O O . ILE A 1 482 ? -0.247 14.767 15.998 1.00 91.50 482 ILE A O 1
ATOM 3834 N N . PRO A 1 483 ? 0.917 16.444 16.949 1.00 85.50 483 PRO A N 1
ATOM 3835 C CA . PRO A 1 483 ? 1.993 17.443 16.943 1.00 85.50 483 PRO A CA 1
ATOM 3836 C C . PRO A 1 483 ? 3.191 17.106 17.838 1.00 85.50 483 PRO A C 1
ATOM 3838 O O . PRO A 1 483 ? 4.300 17.529 17.526 1.00 85.50 483 PRO A O 1
ATOM 3841 N N . GLN A 1 484 ? 3.006 16.338 18.914 1.00 85.38 484 GLN A N 1
ATOM 3842 C CA . GLN A 1 484 ? 4.116 15.863 19.740 1.00 85.38 484 GLN A CA 1
ATOM 3843 C C . GLN A 1 484 ? 4.866 14.719 19.041 1.00 85.38 484 GLN A C 1
ATOM 3845 O O . GLN A 1 484 ? 4.239 13.798 18.522 1.00 85.38 484 GLN A O 1
ATOM 3850 N N . ASN A 1 485 ? 6.201 14.726 19.106 1.00 89.50 485 ASN A N 1
ATOM 3851 C CA . ASN A 1 485 ? 7.054 13.603 18.689 1.00 89.50 485 ASN A CA 1
ATOM 3852 C C . ASN A 1 485 ? 7.087 12.503 19.777 1.00 89.50 485 ASN A C 1
ATOM 3854 O O . ASN A 1 485 ? 8.152 12.159 20.281 1.00 89.50 485 ASN A O 1
ATOM 3858 N N . ASN A 1 486 ? 5.921 12.023 20.215 1.00 93.25 486 ASN A N 1
ATOM 3859 C CA . ASN A 1 486 ? 5.780 10.955 21.207 1.00 93.25 486 ASN A CA 1
ATOM 3860 C C . ASN A 1 486 ? 4.455 10.192 21.023 1.00 93.25 486 ASN A C 1
ATOM 3862 O O . ASN A 1 486 ? 3.609 10.586 20.217 1.00 93.25 486 ASN A O 1
ATOM 3866 N N . LEU A 1 487 ? 4.257 9.136 21.819 1.00 94.81 487 LEU A N 1
ATOM 3867 C CA . LEU A 1 487 ? 3.104 8.232 21.742 1.00 94.81 487 LEU A CA 1
ATOM 3868 C C . LEU A 1 487 ? 1.736 8.937 21.755 1.00 94.81 487 LEU A C 1
ATOM 3870 O O . LEU A 1 487 ? 0.826 8.503 21.050 1.00 94.81 487 LEU A O 1
ATOM 3874 N N . ALA A 1 488 ? 1.589 10.041 22.495 1.00 95.12 488 ALA A N 1
ATOM 3875 C CA . ALA A 1 488 ? 0.355 10.830 22.540 1.00 95.12 488 ALA A CA 1
ATOM 3876 C C . ALA A 1 488 ? 0.013 11.462 21.180 1.00 95.12 488 ALA A C 1
ATOM 3878 O O . ALA A 1 488 ? -1.148 11.457 20.763 1.00 95.12 488 ALA A O 1
ATOM 3879 N N . GLY A 1 489 ? 1.030 11.945 20.459 1.00 94.94 489 GLY A N 1
ATOM 3880 C CA . GLY A 1 489 ? 0.891 12.523 19.123 1.00 94.94 489 GLY A CA 1
ATOM 3881 C C . GLY A 1 489 ? 0.670 11.500 18.003 1.00 94.94 489 GLY A C 1
ATOM 3882 O O . GLY A 1 489 ? 0.413 11.909 16.870 1.00 94.94 489 GLY A O 1
ATOM 3883 N N . ASN A 1 490 ? 0.771 10.191 18.262 1.00 97.38 490 ASN A N 1
ATOM 3884 C CA . ASN A 1 490 ? 0.657 9.165 17.223 1.00 97.38 490 ASN A CA 1
ATOM 3885 C C . ASN A 1 490 ? -0.708 9.233 16.504 1.00 97.38 490 ASN A C 1
ATOM 3887 O O . ASN A 1 490 ? -1.765 9.067 17.118 1.00 97.38 490 ASN A O 1
ATOM 3891 N N . ARG A 1 491 ? -0.712 9.456 15.181 1.00 97.81 491 ARG A N 1
ATOM 3892 C CA . ARG A 1 491 ? -1.948 9.607 14.387 1.00 97.81 491 ARG A CA 1
ATOM 3893 C C . ARG A 1 491 ? -2.824 8.349 14.361 1.00 97.81 491 ARG A C 1
ATOM 3895 O O . ARG A 1 491 ? -4.029 8.474 14.135 1.00 97.81 491 ARG A O 1
ATOM 3902 N N . GLY A 1 492 ? -2.280 7.172 14.674 1.00 97.75 492 GLY A N 1
ATOM 3903 C CA . GLY A 1 492 ? -3.063 5.958 14.917 1.00 97.75 492 GLY A CA 1
ATOM 3904 C C . GLY A 1 492 ? -4.078 6.132 16.056 1.00 97.75 492 GLY A C 1
ATOM 3905 O O . GLY A 1 492 ? -5.204 5.644 15.957 1.00 97.75 492 GLY A O 1
ATOM 3906 N N . ASN A 1 493 ? -3.750 6.926 17.085 1.00 97.81 493 ASN A N 1
ATOM 3907 C CA . ASN A 1 493 ? -4.664 7.253 18.186 1.00 97.81 493 ASN A CA 1
ATOM 3908 C C . ASN A 1 493 ? -5.918 7.979 17.666 1.00 97.81 493 ASN A C 1
ATOM 3910 O O . ASN A 1 493 ? -7.043 7.691 18.079 1.00 97.81 493 ASN A O 1
ATOM 3914 N N . MET A 1 494 ? -5.730 8.907 16.721 1.00 97.62 494 MET A N 1
ATOM 3915 C CA . MET A 1 494 ? -6.817 9.651 16.074 1.00 97.62 494 MET A CA 1
ATOM 3916 C C . MET A 1 494 ? -7.629 8.772 15.120 1.00 97.62 494 MET A C 1
ATOM 3918 O O . MET A 1 494 ? -8.847 8.934 15.045 1.00 97.62 494 MET A O 1
ATOM 3922 N N . LEU A 1 495 ? -6.989 7.818 14.435 1.00 98.56 495 LEU A N 1
ATOM 3923 C CA . LEU A 1 495 ? -7.664 6.836 13.582 1.00 98.56 495 LEU A CA 1
ATOM 3924 C C . LEU A 1 495 ? -8.599 5.936 14.407 1.00 98.56 495 LEU A C 1
ATOM 3926 O O . LEU A 1 495 ? -9.785 5.840 14.091 1.00 98.56 495 LEU A O 1
ATOM 3930 N N . LEU A 1 496 ? -8.105 5.362 15.511 1.00 98.62 496 LEU A N 1
ATOM 3931 C CA . LEU A 1 496 ? -8.914 4.563 16.439 1.00 98.62 496 LEU A CA 1
ATOM 3932 C C . LEU A 1 496 ? -10.036 5.389 17.080 1.00 98.62 496 LEU A C 1
ATOM 3934 O O . LEU A 1 496 ? -11.176 4.937 17.133 1.00 98.62 496 LEU A O 1
ATOM 3938 N N . THR A 1 497 ? -9.744 6.612 17.528 1.00 98.19 497 THR A N 1
ATOM 3939 C CA . THR A 1 497 ? -10.755 7.491 18.142 1.00 98.19 497 THR A CA 1
ATOM 3940 C C . THR A 1 497 ? -11.890 7.793 17.158 1.00 98.19 497 THR A C 1
ATOM 3942 O O . THR A 1 497 ? -13.063 7.655 17.504 1.00 98.19 497 THR A O 1
ATOM 3945 N N . LYS A 1 498 ? -11.565 8.120 15.898 1.00 98.12 498 LYS A N 1
ATOM 3946 C CA . LYS A 1 498 ? -12.554 8.340 14.827 1.00 98.12 498 LYS A CA 1
ATOM 3947 C C . LYS A 1 498 ? -13.341 7.074 14.470 1.00 98.12 498 LYS A C 1
ATOM 3949 O O . LYS A 1 498 ? -14.517 7.198 14.127 1.00 98.12 498 LYS A O 1
ATOM 3954 N N . LEU A 1 499 ? -12.728 5.892 14.575 1.00 98.38 499 LEU A N 1
ATOM 3955 C CA . LEU A 1 499 ? -13.388 4.600 14.373 1.00 98.38 499 LEU A CA 1
ATOM 3956 C C . LEU A 1 499 ? -14.387 4.284 15.496 1.00 98.38 499 LEU A C 1
ATOM 3958 O O . LEU A 1 499 ? -15.542 3.967 15.214 1.00 98.38 499 LEU A O 1
ATOM 3962 N N . LEU A 1 500 ? -13.973 4.402 16.762 1.00 98.12 500 LEU A N 1
ATOM 3963 C CA . LEU A 1 500 ? -14.824 4.105 17.920 1.00 98.12 500 LEU A CA 1
ATOM 3964 C C . LEU A 1 500 ? -16.001 5.083 18.030 1.00 98.12 500 LEU A C 1
ATOM 3966 O O . LEU A 1 500 ? -17.127 4.636 18.241 1.00 98.12 500 LEU A O 1
ATOM 3970 N N . LEU A 1 501 ? -15.780 6.382 17.783 1.00 96.75 501 LEU A N 1
ATOM 3971 C CA . LEU A 1 501 ? -16.850 7.390 17.712 1.00 96.75 501 LEU A CA 1
ATOM 3972 C C . LEU A 1 501 ? -17.912 7.057 16.650 1.00 96.75 501 LEU A C 1
ATOM 3974 O O . LEU A 1 501 ? -19.095 7.314 16.862 1.00 96.75 501 LEU A O 1
ATOM 3978 N N . ARG A 1 502 ? -17.504 6.476 15.512 1.00 96.31 502 ARG A N 1
ATOM 3979 C CA . ARG A 1 502 ? -18.414 6.072 14.427 1.00 96.31 502 ARG A CA 1
ATOM 3980 C C . ARG A 1 502 ? -19.096 4.728 14.686 1.00 96.31 502 ARG A C 1
ATOM 3982 O O . ARG A 1 502 ? -20.238 4.547 14.268 1.00 96.31 502 ARG A O 1
ATOM 3989 N N . ARG A 1 503 ? -18.404 3.768 15.308 1.00 97.25 503 ARG A N 1
ATOM 3990 C CA . ARG A 1 503 ? -18.947 2.425 15.567 1.00 97.25 503 ARG A CA 1
ATOM 3991 C C . ARG A 1 503 ? -19.866 2.391 16.790 1.00 97.25 503 ARG A C 1
ATOM 3993 O O . ARG A 1 503 ? -20.901 1.741 16.716 1.00 97.25 503 ARG A O 1
ATOM 4000 N N . TYR A 1 504 ? -19.544 3.122 17.857 1.00 96.75 504 TYR A N 1
ATOM 4001 C CA . TYR A 1 504 ? -20.220 3.020 19.159 1.00 96.75 504 TYR A CA 1
ATOM 4002 C C . TYR A 1 504 ? -20.561 4.405 19.756 1.00 96.75 504 TYR A C 1
ATOM 4004 O O . TYR A 1 504 ? -20.090 4.746 20.845 1.00 96.75 504 TYR A O 1
ATOM 4012 N N . PRO A 1 505 ? -21.354 5.250 19.066 1.00 95.88 505 PRO A N 1
ATOM 4013 C CA . PRO A 1 505 ? -21.555 6.647 19.460 1.00 95.88 505 PRO A CA 1
ATOM 4014 C C . PRO A 1 505 ? -22.150 6.810 20.868 1.00 95.88 505 PRO A C 1
ATOM 4016 O O . PRO A 1 505 ? -21.767 7.732 21.588 1.00 95.88 505 PRO A O 1
ATOM 4019 N N . TYR A 1 506 ? -23.028 5.903 21.311 1.00 95.12 506 TYR A N 1
ATOM 4020 C CA . TYR A 1 506 ? -23.660 5.978 22.635 1.00 95.12 506 TYR A CA 1
ATOM 4021 C C . TYR A 1 506 ? -22.682 5.833 23.813 1.00 95.12 506 TYR A C 1
ATOM 4023 O O . TYR A 1 506 ? -22.988 6.311 24.909 1.00 95.12 506 TYR A O 1
ATOM 4031 N N . LEU A 1 507 ? -21.491 5.263 23.594 1.00 95.31 507 LEU A N 1
ATOM 4032 C CA . LEU A 1 507 ? -20.412 5.256 24.587 1.00 95.31 507 LEU A CA 1
ATOM 4033 C C . LEU A 1 507 ? -19.803 6.648 24.810 1.00 95.31 507 LEU A C 1
ATOM 4035 O O . LEU A 1 507 ? -19.312 6.922 25.901 1.00 95.31 507 LEU A O 1
ATOM 4039 N N . PHE A 1 508 ? -19.851 7.531 23.809 1.00 93.62 508 PHE A N 1
ATOM 4040 C CA . PHE A 1 508 ? -19.272 8.880 23.862 1.00 93.62 508 PHE A CA 1
ATOM 4041 C C . PHE A 1 508 ? -20.318 9.980 24.096 1.00 93.62 508 PHE A C 1
ATOM 4043 O O . PHE A 1 508 ? -19.966 11.068 24.551 1.00 93.62 508 PHE A O 1
ATOM 4050 N N . LEU A 1 509 ? -21.603 9.693 23.859 1.00 82.94 509 LEU A N 1
ATOM 4051 C CA . LEU A 1 509 ? -22.719 10.559 24.245 1.00 82.94 509 LEU A CA 1
ATOM 4052 C C . LEU A 1 509 ? -22.854 10.617 25.780 1.00 82.94 509 LEU A C 1
ATOM 4054 O O . LEU A 1 509 ? -23.414 9.719 26.419 1.00 82.94 509 LEU A O 1
ATOM 4058 N N . SER A 1 510 ? -22.307 11.691 26.352 1.00 70.19 510 SER A N 1
ATOM 4059 C CA . SER A 1 510 ? -22.372 12.095 27.762 1.00 70.19 510 SER A CA 1
ATOM 4060 C C . SER A 1 510 ? -22.152 13.610 27.855 1.00 70.19 510 SER A C 1
ATOM 4062 O O . SER A 1 510 ? -21.421 14.166 27.037 1.00 70.19 510 SER A O 1
ATOM 4064 N N . GLU A 1 511 ? -22.753 14.279 28.840 1.00 61.31 511 GLU A N 1
ATOM 4065 C CA . GLU A 1 511 ? -22.597 15.735 29.035 1.00 61.31 511 GLU A CA 1
ATOM 4066 C C . GLU A 1 511 ? -21.171 16.128 29.467 1.00 61.31 511 GLU A C 1
ATOM 4068 O O . GLU A 1 511 ? -20.725 17.247 29.222 1.00 61.31 511 GLU A O 1
ATOM 4073 N N . THR A 1 512 ? -20.440 15.195 30.081 1.00 64.50 512 THR A N 1
ATOM 4074 C CA . THR A 1 512 ? -19.103 15.398 30.658 1.00 64.50 512 THR A CA 1
ATOM 4075 C C . THR A 1 512 ? -17.951 15.062 29.705 1.00 64.50 512 THR A C 1
ATOM 4077 O O . THR A 1 512 ? -16.798 15.344 30.022 1.00 64.50 512 THR A O 1
ATOM 4080 N N . PHE A 1 513 ? -18.233 14.459 28.541 1.00 77.62 513 PHE A N 1
ATOM 4081 C CA . PHE A 1 513 ? -17.249 14.001 27.541 1.00 77.62 513 PHE A CA 1
ATOM 4082 C C . PHE A 1 513 ? -16.165 13.020 28.060 1.00 77.62 513 PHE A C 1
ATOM 4084 O O . PHE A 1 513 ? -15.190 12.744 27.352 1.00 77.62 513 PHE A O 1
ATOM 4091 N N . GLU A 1 514 ? -16.339 12.441 29.256 1.00 89.19 514 GLU A N 1
ATOM 4092 C CA . GLU A 1 514 ? -15.337 11.615 29.956 1.00 89.19 514 GLU A CA 1
ATOM 4093 C C . GLU A 1 514 ? -14.775 10.473 29.101 1.00 89.19 514 GLU A C 1
ATOM 4095 O O . GLU A 1 514 ? -13.563 10.259 29.083 1.00 89.19 514 GLU A O 1
ATOM 4100 N N . SER A 1 515 ? -15.625 9.786 28.331 1.00 92.88 515 SER A N 1
ATOM 4101 C CA . SER A 1 515 ? -15.232 8.695 27.428 1.00 92.88 515 SER A CA 1
ATOM 4102 C C . SER A 1 515 ? -14.166 9.102 26.406 1.00 92.88 515 SER A C 1
ATOM 4104 O O . SER A 1 515 ? -13.281 8.311 26.084 1.00 92.88 515 SER A O 1
ATOM 4106 N N . GLY A 1 516 ? -14.219 10.340 25.903 1.00 93.44 516 GLY A N 1
ATOM 4107 C CA . GLY A 1 516 ? -13.201 10.870 24.994 1.00 93.44 516 GLY A CA 1
ATOM 4108 C C . GLY A 1 516 ? -11.898 11.206 25.721 1.00 93.44 516 GLY A C 1
ATOM 4109 O O . GLY A 1 516 ? -10.813 10.906 25.221 1.00 93.44 516 GLY A O 1
ATOM 4110 N N . ALA A 1 517 ? -12.000 11.773 26.925 1.00 94.25 517 ALA A N 1
ATOM 4111 C CA . ALA A 1 517 ? -10.847 12.120 27.751 1.00 94.25 517 ALA A CA 1
ATOM 4112 C C . ALA A 1 517 ? -10.080 10.875 28.235 1.00 94.25 517 ALA A C 1
ATOM 4114 O O . ALA A 1 517 ? -8.854 10.835 28.113 1.00 94.25 517 ALA A O 1
ATOM 4115 N N . ILE A 1 518 ? -10.775 9.836 28.720 1.00 95.75 518 ILE A N 1
ATOM 4116 C CA . ILE A 1 518 ? -10.116 8.607 29.185 1.00 95.75 518 ILE A CA 1
ATOM 4117 C C . ILE A 1 518 ? -9.510 7.805 28.031 1.00 95.75 518 ILE A C 1
ATOM 4119 O O . ILE A 1 518 ? -8.409 7.284 28.185 1.00 95.75 518 ILE A O 1
ATOM 4123 N N . LEU A 1 519 ? -10.159 7.770 26.859 1.00 97.00 519 LEU A N 1
ATOM 4124 C CA . LEU A 1 519 ? -9.584 7.157 25.659 1.00 97.00 519 LEU A CA 1
ATOM 4125 C C . LEU A 1 519 ? -8.310 7.894 25.229 1.00 97.00 519 LEU A C 1
ATOM 4127 O O . LEU A 1 519 ? -7.290 7.259 24.985 1.00 97.00 519 LEU A O 1
ATOM 4131 N N . SER A 1 520 ? -8.342 9.230 25.197 1.00 96.44 520 SER A N 1
ATOM 4132 C CA . SER A 1 520 ? -7.170 10.049 24.869 1.00 96.44 520 SER A CA 1
ATOM 4133 C C . SER A 1 520 ? -6.011 9.809 25.845 1.00 96.44 520 SER A C 1
ATOM 4135 O O . SER A 1 520 ? -4.877 9.595 25.411 1.00 96.44 520 SER A O 1
ATOM 4137 N N . ARG A 1 521 ? -6.288 9.741 27.159 1.00 96.50 521 ARG A N 1
ATOM 4138 C CA . ARG A 1 521 ? -5.282 9.384 28.173 1.00 96.50 521 ARG A CA 1
ATOM 4139 C C . ARG A 1 521 ? -4.735 7.973 27.952 1.00 96.50 521 ARG A C 1
ATOM 4141 O O . ARG A 1 521 ? -3.524 7.806 27.890 1.00 96.50 521 ARG A O 1
ATOM 4148 N N . PHE A 1 522 ? -5.603 6.973 27.804 1.00 97.62 522 PHE A N 1
ATOM 4149 C CA . PHE A 1 522 ? -5.201 5.578 27.611 1.00 97.62 522 PHE A CA 1
ATOM 4150 C C . PHE A 1 522 ? -4.347 5.382 26.353 1.00 97.62 522 PHE A C 1
ATOM 4152 O O . PHE A 1 522 ? -3.370 4.645 26.389 1.00 97.62 522 PHE A O 1
ATOM 4159 N N . LEU A 1 523 ? -4.666 6.065 25.252 1.00 97.06 523 LEU A N 1
ATOM 4160 C CA . LEU A 1 523 ? -3.861 6.000 24.031 1.00 97.06 523 LEU A CA 1
ATOM 4161 C C . LEU A 1 523 ? -2.558 6.808 24.137 1.00 97.06 523 LEU A C 1
ATOM 4163 O O . LEU A 1 523 ? -1.579 6.450 23.491 1.00 97.06 523 LEU A O 1
ATOM 4167 N N . SER A 1 524 ? -2.506 7.843 24.975 1.00 95.88 524 SER A N 1
ATOM 4168 C CA . SER A 1 524 ? -1.271 8.594 25.250 1.00 95.88 524 SER A CA 1
ATOM 4169 C C . SER A 1 524 ? -0.304 7.867 26.192 1.00 95.88 524 SER A C 1
ATOM 4171 O O . SER A 1 524 ? 0.885 8.177 26.190 1.00 95.88 524 SER A O 1
ATOM 4173 N N . ALA A 1 525 ? -0.811 6.929 26.992 1.00 94.81 525 ALA A N 1
ATOM 4174 C CA . ALA A 1 525 ? -0.090 6.242 28.055 1.00 94.81 525 ALA A CA 1
ATOM 4175 C C . ALA A 1 525 ? 0.784 5.072 27.558 1.00 94.81 525 ALA A C 1
ATOM 4177 O O . ALA A 1 525 ? 0.427 4.332 26.635 1.00 94.81 525 ALA A O 1
ATOM 4178 N N . GLU A 1 526 ? 1.917 4.861 28.231 1.00 91.25 526 GLU A N 1
ATOM 4179 C CA . GLU A 1 526 ? 2.806 3.713 28.012 1.00 91.25 526 GLU A CA 1
ATOM 4180 C C . GLU A 1 526 ? 2.175 2.392 28.494 1.00 91.25 526 GLU A C 1
ATOM 4182 O O . GLU A 1 526 ? 1.139 2.362 29.156 1.00 91.25 526 GLU A O 1
ATOM 4187 N N . THR A 1 527 ? 2.779 1.250 28.156 1.00 88.44 527 THR A N 1
ATOM 4188 C CA . THR A 1 527 ? 2.244 -0.094 28.470 1.00 88.44 527 THR A CA 1
ATOM 4189 C C . THR A 1 527 ? 2.031 -0.339 29.971 1.00 88.44 527 THR A C 1
ATOM 4191 O O . THR A 1 527 ? 1.040 -0.962 30.357 1.00 88.44 527 THR A O 1
ATOM 4194 N N . SER A 1 528 ? 2.908 0.197 30.821 1.00 88.81 528 SER A N 1
ATOM 4195 C CA . SER A 1 528 ? 2.785 0.156 32.283 1.00 88.81 528 SER A CA 1
ATOM 4196 C C . SER A 1 528 ? 1.575 0.961 32.775 1.00 88.81 528 SER A C 1
ATOM 4198 O O . SER A 1 528 ? 0.659 0.382 33.357 1.00 88.81 528 SER A O 1
ATOM 4200 N N . GLU A 1 529 ? 1.509 2.266 32.478 1.00 93.12 529 GLU A N 1
ATOM 4201 C CA . GLU A 1 529 ? 0.380 3.116 32.891 1.00 93.12 529 GLU A CA 1
ATOM 4202 C C . GLU A 1 529 ? -0.951 2.602 32.322 1.00 93.12 529 GLU A C 1
ATOM 4204 O O . GLU A 1 529 ? -1.945 2.576 33.042 1.00 93.12 529 GLU A O 1
ATOM 4209 N N . ARG A 1 530 ? -0.995 2.124 31.072 1.00 93.75 530 ARG A N 1
ATOM 4210 C CA . ARG A 1 530 ? -2.216 1.539 30.490 1.00 93.75 530 ARG A CA 1
ATOM 4211 C C . ARG A 1 530 ? -2.743 0.350 31.276 1.00 93.75 530 ARG A C 1
ATOM 4213 O O . ARG A 1 530 ? -3.956 0.240 31.433 1.00 93.75 530 ARG A O 1
ATOM 4220 N N . THR A 1 531 ? -1.859 -0.495 31.801 1.00 93.56 531 THR A N 1
ATOM 4221 C CA . THR A 1 531 ? -2.255 -1.603 32.679 1.00 93.56 531 THR A CA 1
ATOM 4222 C C . THR A 1 531 ? -2.916 -1.049 33.944 1.00 93.56 531 THR A C 1
ATOM 4224 O O . THR A 1 531 ? -4.059 -1.391 34.240 1.00 93.56 531 THR A O 1
ATOM 4227 N N . SER A 1 532 ? -2.290 -0.065 34.596 1.00 95.81 532 SER A N 1
ATOM 4228 C CA . SER A 1 532 ? -2.858 0.615 35.768 1.00 95.81 532 SER A CA 1
ATOM 4229 C C . SER A 1 532 ? -4.143 1.414 35.477 1.00 95.81 532 SER A C 1
ATOM 4231 O O . SER A 1 532 ? -4.992 1.568 36.358 1.00 95.81 532 SER A O 1
ATOM 4233 N N . ILE A 1 533 ? -4.351 1.904 34.249 1.00 96.19 533 ILE A N 1
ATOM 4234 C CA . ILE A 1 533 ? -5.625 2.503 33.815 1.00 96.19 533 ILE A CA 1
ATOM 4235 C C . ILE A 1 533 ? -6.716 1.422 33.750 1.00 96.19 533 ILE A C 1
ATOM 4237 O O . ILE A 1 533 ? -7.785 1.608 34.329 1.00 96.19 533 ILE A O 1
ATOM 4241 N N . LEU A 1 534 ? -6.455 0.272 33.120 1.00 96.38 534 LEU A N 1
ATOM 4242 C CA . LEU A 1 534 ? -7.421 -0.835 33.057 1.00 96.38 534 LEU A CA 1
ATOM 4243 C C . LEU A 1 534 ? -7.781 -1.362 34.458 1.00 96.38 534 LEU A C 1
ATOM 4245 O O . LEU A 1 534 ? -8.957 -1.596 34.749 1.00 96.38 534 LEU A O 1
ATOM 4249 N N . GLU A 1 535 ? -6.792 -1.477 35.347 1.00 95.50 535 GLU A N 1
ATOM 4250 C CA . GLU A 1 535 ? -6.969 -1.881 36.747 1.00 95.50 535 GLU A CA 1
ATOM 4251 C C . GLU A 1 535 ? -7.771 -0.856 37.563 1.00 95.50 535 GLU A C 1
ATOM 4253 O O . GLU A 1 535 ? -8.727 -1.223 38.250 1.00 95.50 535 GLU A O 1
ATOM 4258 N N . SER A 1 536 ? -7.435 0.438 37.472 1.00 95.50 536 SER A N 1
ATOM 4259 C CA . SER A 1 536 ? -8.110 1.499 38.240 1.00 95.50 536 SER A CA 1
ATOM 4260 C C . SER A 1 536 ? -9.576 1.681 37.834 1.00 95.50 536 SER A C 1
ATOM 4262 O O . SER A 1 536 ? -10.438 1.823 38.705 1.00 95.50 536 SER A O 1
ATOM 4264 N N . PHE A 1 537 ? -9.891 1.565 36.539 1.00 94.25 537 PHE A N 1
ATOM 4265 C CA . PHE A 1 537 ? -11.273 1.518 36.047 1.00 94.25 537 PHE A CA 1
ATOM 4266 C C . PHE A 1 537 ? -11.938 0.142 36.226 1.00 94.25 537 PHE A C 1
ATOM 4268 O O . PHE A 1 537 ? -13.145 0.019 36.010 1.00 94.25 537 PHE A O 1
ATOM 4275 N N . ARG A 1 538 ? -11.195 -0.878 36.685 1.00 95.44 538 ARG A N 1
ATOM 4276 C CA . ARG A 1 538 ? -11.636 -2.268 36.912 1.00 95.44 538 ARG A CA 1
ATOM 4277 C C . ARG A 1 538 ? -12.300 -2.888 35.679 1.00 95.44 538 ARG A C 1
ATOM 4279 O O . ARG A 1 538 ? -13.387 -3.460 35.782 1.00 95.44 538 ARG A O 1
ATOM 4286 N N . VAL A 1 539 ? -11.675 -2.722 34.514 1.00 94.94 539 VAL A N 1
ATOM 4287 C CA . VAL A 1 539 ? -12.190 -3.202 33.223 1.00 94.94 539 VAL A CA 1
ATOM 4288 C C . VAL A 1 539 ? -12.289 -4.729 33.244 1.00 94.94 539 VAL A C 1
ATOM 4290 O O . VAL A 1 539 ? -11.283 -5.432 33.245 1.00 94.94 539 VAL A O 1
ATOM 4293 N N . ASN A 1 540 ? -13.517 -5.248 33.281 1.00 94.25 540 ASN A N 1
ATOM 4294 C CA . ASN A 1 540 ? -13.783 -6.683 33.287 1.00 94.25 540 ASN A CA 1
ATOM 4295 C C . ASN A 1 540 ? -14.105 -7.145 31.861 1.00 94.25 540 ASN A C 1
ATOM 4297 O O . ASN A 1 540 ? -15.214 -6.930 31.372 1.00 94.25 540 ASN A O 1
ATOM 4301 N N . GLU A 1 541 ? -13.136 -7.789 31.210 1.00 94.19 541 GLU A N 1
ATOM 4302 C CA . GLU A 1 541 ? -13.256 -8.323 29.847 1.00 94.19 541 GLU A CA 1
ATOM 4303 C C . GLU A 1 541 ? -14.484 -9.226 29.675 1.00 94.19 541 GLU A C 1
ATOM 4305 O O . GLU A 1 541 ? -15.288 -8.994 28.775 1.00 94.19 541 GLU A O 1
ATOM 4310 N N . LYS A 1 542 ? -14.706 -10.195 30.576 1.00 94.44 542 LYS A N 1
ATOM 4311 C CA . LYS A 1 542 ? -15.862 -11.103 30.492 1.00 94.44 542 LYS A CA 1
ATOM 4312 C C . LYS A 1 542 ? -17.191 -10.345 30.550 1.00 94.44 542 LYS A C 1
ATOM 4314 O O . LYS A 1 542 ? -18.113 -10.686 29.815 1.00 94.44 542 LYS A O 1
ATOM 4319 N N . HIS A 1 543 ? -17.286 -9.307 31.379 1.00 95.00 543 HIS A N 1
ATOM 4320 C CA . HIS A 1 543 ? -18.480 -8.465 31.449 1.00 95.00 543 HIS A CA 1
ATOM 4321 C C . HIS A 1 543 ? -18.659 -7.607 30.186 1.00 95.00 543 HIS A C 1
ATOM 4323 O O . HIS A 1 543 ? -19.764 -7.525 29.655 1.00 95.00 543 HIS A O 1
ATOM 4329 N N . CYS A 1 544 ? -17.577 -7.033 29.651 1.00 96.50 544 CYS A N 1
ATOM 4330 C CA . CYS A 1 544 ? -17.618 -6.273 28.400 1.00 96.50 544 CYS A CA 1
ATOM 4331 C C . CYS A 1 544 ? -18.070 -7.154 27.223 1.00 96.50 544 CYS A C 1
ATOM 4333 O O . CYS A 1 544 ? -18.963 -6.766 26.472 1.00 96.50 544 CYS A O 1
ATOM 4335 N N . LEU A 1 545 ? -17.524 -8.370 27.112 1.00 96.06 545 LEU A N 1
ATOM 4336 C CA . LEU A 1 545 ? -17.924 -9.377 26.124 1.00 96.06 545 LEU A CA 1
ATOM 4337 C C . LEU A 1 545 ? -19.405 -9.767 26.264 1.00 96.06 545 LEU A C 1
ATOM 4339 O O . LEU A 1 545 ? -20.096 -9.865 25.255 1.00 96.06 545 LEU A O 1
ATOM 4343 N N . GLN A 1 546 ? -19.917 -9.926 27.491 1.00 95.12 546 GLN A N 1
ATOM 4344 C CA . GLN A 1 546 ? -21.341 -10.192 27.744 1.00 95.12 546 GLN A CA 1
ATOM 4345 C C . GLN A 1 546 ? -22.249 -9.036 27.296 1.00 95.12 546 GLN A C 1
ATOM 4347 O O . GLN A 1 546 ? -23.289 -9.285 26.691 1.00 95.12 546 GLN A O 1
ATOM 4352 N N . LEU A 1 547 ? -21.861 -7.782 27.554 1.00 95.44 547 LEU A N 1
ATOM 4353 C CA . LEU A 1 547 ? -22.614 -6.600 27.114 1.00 95.44 547 LEU A CA 1
ATOM 4354 C C . LEU A 1 547 ? -22.618 -6.455 25.584 1.00 95.44 547 LEU A C 1
ATOM 4356 O O . LEU A 1 547 ? -23.647 -6.125 25.002 1.00 95.44 547 LEU A O 1
ATOM 4360 N N . ILE A 1 548 ? -21.493 -6.754 24.927 1.00 95.50 548 ILE A N 1
ATOM 4361 C CA . ILE A 1 548 ? -21.387 -6.777 23.460 1.00 95.50 548 ILE A CA 1
ATOM 4362 C C . ILE A 1 548 ? -22.256 -7.901 22.877 1.00 95.50 548 ILE A C 1
ATOM 4364 O O . ILE A 1 548 ? -23.036 -7.654 21.960 1.00 95.50 548 ILE A O 1
ATOM 4368 N N . ALA A 1 549 ? -22.194 -9.111 23.440 1.00 94.38 549 ALA A N 1
ATOM 4369 C CA . ALA A 1 549 ? -23.034 -10.227 23.014 1.00 94.38 549 ALA A CA 1
ATOM 4370 C C . ALA A 1 549 ? -24.534 -9.925 23.190 1.00 94.38 549 ALA A C 1
ATOM 4372 O O . ALA A 1 549 ? -25.334 -10.356 22.362 1.00 94.38 549 ALA A O 1
ATOM 4373 N N . ALA A 1 550 ? -24.911 -9.175 24.232 1.00 93.25 550 ALA A N 1
ATOM 4374 C CA . ALA A 1 550 ? -26.282 -8.728 24.468 1.00 93.25 550 ALA A CA 1
ATOM 4375 C C . ALA A 1 550 ? -26.745 -7.654 23.463 1.00 93.25 550 ALA A C 1
ATOM 4377 O O . ALA A 1 550 ? -27.856 -7.772 22.956 1.00 93.25 550 ALA A O 1
ATOM 4378 N N . ASP A 1 551 ? -25.907 -6.662 23.122 1.00 93.44 551 ASP A N 1
ATOM 4379 C CA . ASP A 1 551 ? -26.217 -5.656 22.083 1.00 93.44 551 ASP A CA 1
ATOM 4380 C C . ASP A 1 551 ? -26.379 -6.296 20.696 1.00 93.44 551 ASP A C 1
ATOM 4382 O O . ASP A 1 551 ? -27.253 -5.908 19.930 1.00 93.44 551 ASP A O 1
ATOM 4386 N N . ILE A 1 552 ? -25.583 -7.316 20.363 1.00 93.00 552 ILE A N 1
ATOM 4387 C CA . ILE A 1 552 ? -25.737 -8.005 19.073 1.00 93.00 552 ILE A CA 1
ATOM 4388 C C . ILE A 1 552 ? -26.970 -8.931 19.096 1.00 93.00 552 ILE A C 1
ATOM 4390 O O . ILE A 1 552 ? -27.686 -9.015 18.102 1.00 93.00 552 ILE A O 1
ATOM 4394 N N . GLN A 1 553 ? -27.281 -9.580 20.227 1.00 92.25 553 GLN A N 1
ATOM 4395 C CA . GLN A 1 553 ? -28.495 -10.401 20.378 1.00 92.25 553 GLN A CA 1
ATOM 4396 C C . GLN A 1 553 ? -29.794 -9.579 20.368 1.00 92.25 553 GLN A C 1
ATOM 4398 O O . GLN A 1 553 ? -30.795 -10.067 19.852 1.00 92.25 553 GLN A O 1
ATOM 4403 N N . SER A 1 554 ? -29.797 -8.344 20.883 1.00 90.31 554 SER A N 1
ATOM 4404 C CA . SER A 1 554 ? -30.963 -7.447 20.804 1.00 90.31 554 SER A CA 1
ATOM 4405 C C . SER A 1 554 ? -31.188 -6.856 19.406 1.00 90.31 554 SER A C 1
ATOM 4407 O O . SER A 1 554 ? -32.280 -6.369 19.126 1.00 90.31 554 SER A O 1
ATOM 4409 N N . ASN A 1 555 ? -30.186 -6.942 18.526 1.00 88.31 555 ASN A N 1
ATOM 4410 C CA . ASN A 1 555 ? -30.248 -6.574 17.110 1.00 88.31 555 ASN A CA 1
ATOM 4411 C C . ASN A 1 555 ? -30.322 -7.824 16.196 1.00 88.31 555 ASN A C 1
ATOM 4413 O O . ASN A 1 555 ? -29.678 -7.871 15.149 1.00 88.31 555 ASN A O 1
ATOM 4417 N N . ASP A 1 556 ? -31.060 -8.865 16.604 1.00 87.38 556 ASP A N 1
ATOM 4418 C CA . ASP A 1 556 ? -31.293 -10.117 15.849 1.00 87.38 556 ASP A CA 1
ATOM 4419 C C . ASP A 1 556 ? -30.017 -10.869 15.391 1.00 87.38 556 ASP A C 1
ATOM 4421 O O . ASP A 1 556 ? -30.024 -11.627 14.420 1.00 87.38 556 ASP A O 1
ATOM 4425 N N . GLY A 1 557 ? -28.891 -10.672 16.084 1.00 85.75 557 GLY A N 1
ATOM 4426 C CA . GLY A 1 557 ? -27.587 -11.226 15.703 1.00 85.75 557 GLY A CA 1
ATOM 4427 C C . GLY A 1 557 ? -26.822 -10.396 14.659 1.00 85.75 557 GLY A C 1
ATOM 4428 O O . GLY A 1 557 ? -25.724 -10.783 14.258 1.00 85.75 557 GLY A O 1
ATOM 4429 N N . VAL A 1 558 ? -27.371 -9.264 14.208 1.00 87.50 558 VAL A N 1
ATOM 4430 C CA . VAL A 1 558 ? -26.832 -8.454 13.108 1.00 87.50 558 VAL A CA 1
ATOM 4431 C C . VAL A 1 558 ? -25.873 -7.380 13.623 1.00 87.50 558 VAL A C 1
ATOM 4433 O O . VAL A 1 558 ? -26.268 -6.384 14.227 1.00 87.50 558 VAL A O 1
ATOM 4436 N N . ILE A 1 559 ? -24.587 -7.528 13.299 1.00 90.81 559 ILE A N 1
ATOM 4437 C CA . ILE A 1 559 ? -23.579 -6.492 13.559 1.00 90.81 559 ILE A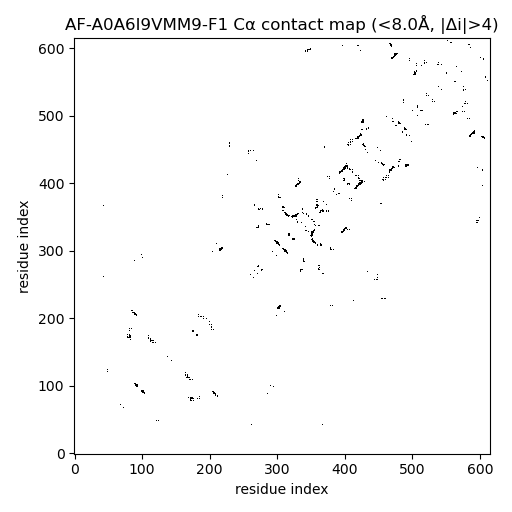 CA 1
ATOM 4438 C C . ILE A 1 559 ? -23.759 -5.355 12.549 1.00 90.81 559 ILE A C 1
ATOM 4440 O O . ILE A 1 559 ? -23.477 -5.503 11.359 1.00 90.81 559 ILE A O 1
ATOM 4444 N N . SER A 1 560 ? -24.201 -4.195 13.032 1.00 89.62 560 SER A N 1
ATOM 4445 C CA . SER A 1 560 ? -24.343 -2.973 12.239 1.00 89.62 560 SER A CA 1
ATOM 4446 C C . SER A 1 560 ? -23.686 -1.774 12.934 1.00 89.62 560 SER A C 1
ATOM 4448 O O . SER A 1 560 ? -23.473 -1.776 14.146 1.00 89.62 560 SER A O 1
ATOM 4450 N N . TYR A 1 561 ? -23.301 -0.761 12.148 1.00 94.50 561 TYR A N 1
ATOM 4451 C CA . TYR A 1 561 ? -22.580 0.417 12.640 1.00 94.50 561 TYR A CA 1
ATOM 4452 C C . TYR A 1 561 ? -23.150 1.721 12.063 1.00 94.50 561 TYR A C 1
ATOM 4454 O O . TYR A 1 561 ? -23.113 1.891 10.836 1.00 94.50 561 TYR A O 1
ATOM 4462 N N . PRO A 1 562 ? -23.572 2.689 12.901 1.00 95.44 562 PRO A N 1
ATOM 4463 C CA . PRO A 1 562 ? -23.398 2.748 14.363 1.00 95.44 562 PRO A CA 1
ATOM 4464 C C . PRO A 1 562 ? -24.243 1.723 15.143 1.00 95.44 562 PRO A C 1
ATOM 4466 O O . PRO A 1 562 ? -25.408 1.525 14.818 1.00 95.44 562 PRO A O 1
ATOM 4469 N N . SER A 1 563 ? -23.653 1.104 16.172 1.00 94.31 563 SER A N 1
ATOM 4470 C CA . SER A 1 563 ? -24.331 0.172 17.088 1.00 94.31 563 SER A CA 1
ATOM 4471 C C . SER A 1 563 ? -24.965 0.916 18.271 1.00 94.31 563 SER A C 1
ATOM 4473 O O . SER A 1 563 ? -24.583 2.045 18.606 1.00 94.31 563 SER A O 1
ATOM 4475 N N . THR A 1 564 ? -25.946 0.272 18.902 1.00 93.56 564 THR A N 1
ATOM 4476 C CA . THR A 1 564 ? -26.668 0.742 20.093 1.00 93.56 564 THR A CA 1
ATOM 4477 C C . THR A 1 564 ? -25.892 0.584 21.406 1.00 93.56 564 THR A C 1
ATOM 4479 O O . THR A 1 564 ? -26.316 1.139 22.425 1.00 93.56 564 THR A O 1
ATOM 4482 N N . LEU A 1 565 ? -24.745 -0.105 21.397 1.00 94.56 565 LEU A N 1
ATOM 4483 C CA . LEU A 1 565 ? -23.951 -0.416 22.585 1.00 94.56 565 LEU A CA 1
ATOM 4484 C C . LEU A 1 565 ? -23.633 0.847 23.393 1.00 94.56 565 LEU A C 1
ATOM 4486 O O . LEU A 1 565 ? -23.067 1.818 22.886 1.00 94.56 565 LEU A O 1
ATOM 4490 N N . GLY A 1 566 ? -23.985 0.819 24.678 1.00 92.19 566 GLY A N 1
ATOM 4491 C CA . GLY A 1 566 ? -23.825 1.952 25.587 1.00 92.19 566 GLY A CA 1
ATOM 4492 C C . GLY A 1 566 ? -25.081 2.795 25.804 1.00 92.19 566 GLY A C 1
ATOM 4493 O O . GLY A 1 566 ? -25.098 3.572 26.753 1.00 92.19 566 GLY A O 1
ATOM 4494 N N . LYS A 1 567 ? -26.138 2.657 24.989 1.00 91.62 567 LYS A N 1
ATOM 4495 C CA . LYS A 1 567 ? -27.369 3.470 25.098 1.00 91.62 567 LYS A CA 1
ATOM 4496 C C . LYS A 1 567 ? -27.996 3.438 26.499 1.00 91.62 567 LYS A C 1
ATOM 4498 O O . LYS A 1 567 ? -28.459 4.469 26.973 1.00 91.62 567 LYS A O 1
ATOM 4503 N N . GLU A 1 568 ? -27.979 2.275 27.147 1.00 88.94 568 GLU A N 1
ATOM 4504 C CA . GLU A 1 568 ? -28.602 2.019 28.459 1.00 88.94 568 GLU A CA 1
ATOM 4505 C C . GLU A 1 568 ? -27.559 1.737 29.562 1.00 88.94 568 GLU A C 1
ATOM 4507 O O . GLU A 1 568 ? -27.901 1.356 30.678 1.00 88.94 568 GLU A O 1
ATOM 4512 N N . CYS A 1 569 ? -26.271 1.943 29.264 1.00 91.44 569 CYS A N 1
ATOM 4513 C CA . CYS A 1 569 ? -25.177 1.756 30.215 1.00 91.44 569 CYS A CA 1
ATOM 4514 C C . CYS A 1 569 ? -24.961 3.004 31.083 1.00 91.44 569 CYS A C 1
ATOM 4516 O O . CYS A 1 569 ? -25.012 4.133 30.587 1.00 91.44 569 CYS A O 1
ATOM 4518 N N . ASP A 1 570 ? -24.620 2.797 32.358 1.00 92.12 570 ASP A N 1
ATOM 4519 C CA . ASP A 1 570 ? -24.165 3.877 33.235 1.00 92.12 570 ASP A CA 1
ATOM 4520 C C . ASP A 1 570 ? -22.804 4.440 32.780 1.00 92.12 570 ASP A C 1
ATOM 4522 O O . ASP A 1 570 ? -22.085 3.831 31.979 1.00 92.12 570 ASP A O 1
ATOM 4526 N N . ALA A 1 571 ? -22.433 5.615 33.299 1.00 91.06 571 ALA A N 1
ATOM 4527 C CA . ALA A 1 571 ? -21.186 6.281 32.926 1.00 91.06 571 ALA A CA 1
ATOM 4528 C C . ALA A 1 571 ? -19.968 5.361 33.117 1.00 91.06 571 ALA A C 1
ATOM 4530 O O . ALA A 1 571 ? -19.154 5.216 32.208 1.00 91.06 571 ALA A O 1
ATOM 4531 N N . LYS A 1 572 ? -19.883 4.652 34.249 1.00 92.81 572 LYS A N 1
ATOM 4532 C CA . LYS A 1 572 ? -18.764 3.755 34.554 1.00 92.81 572 LYS A CA 1
ATOM 4533 C C . LYS A 1 572 ? -18.638 2.614 33.541 1.00 92.81 572 LYS A C 1
ATOM 4535 O O . LYS A 1 572 ? -17.535 2.353 33.061 1.00 92.81 572 LYS A O 1
ATOM 4540 N N . THR A 1 573 ? -19.744 1.961 33.187 1.00 94.44 573 THR A N 1
ATOM 4541 C CA . THR A 1 573 ? -19.757 0.878 32.192 1.00 94.44 573 THR A CA 1
ATOM 4542 C C . THR A 1 573 ? -19.374 1.394 30.805 1.00 94.44 573 THR A C 1
ATOM 4544 O O . THR A 1 573 ? -18.634 0.714 30.093 1.00 94.44 573 THR A O 1
ATOM 4547 N N . LYS A 1 574 ? -19.772 2.623 30.432 1.00 95.25 574 LYS A N 1
ATOM 4548 C CA . LYS A 1 574 ? -19.298 3.261 29.189 1.00 95.25 574 LYS A CA 1
ATOM 4549 C C . LYS A 1 574 ? -17.775 3.411 29.169 1.00 95.25 574 LYS A C 1
ATOM 4551 O O . LYS A 1 574 ? -17.155 3.013 28.185 1.00 95.25 574 LYS A O 1
ATOM 4556 N N . LEU A 1 575 ? -17.160 3.914 30.246 1.00 95.56 575 LEU A N 1
ATOM 4557 C CA . LEU A 1 575 ? -15.697 4.059 30.326 1.00 95.56 575 LEU A CA 1
ATOM 4558 C C . LEU A 1 575 ? -14.982 2.697 30.242 1.00 95.56 575 LEU A C 1
ATOM 4560 O O . LEU A 1 575 ? -13.982 2.575 29.535 1.00 95.56 575 LEU A O 1
ATOM 4564 N N . GLN A 1 576 ? -15.518 1.658 30.896 1.00 96.56 576 GLN A N 1
ATOM 4565 C CA . GLN A 1 576 ? -14.976 0.295 30.805 1.00 96.56 576 GLN A CA 1
ATOM 4566 C C . GLN A 1 576 ? -15.057 -0.274 29.381 1.00 96.56 576 GLN A C 1
ATOM 4568 O O . GLN A 1 576 ? -14.060 -0.790 28.877 1.00 96.56 576 GLN A O 1
ATOM 4573 N N . LEU A 1 577 ? -16.204 -0.131 28.707 1.00 97.31 577 LEU A N 1
ATOM 4574 C CA . LEU A 1 577 ? -16.393 -0.580 27.325 1.00 97.31 577 LEU A CA 1
ATOM 4575 C C . LEU A 1 577 ? -15.476 0.161 26.342 1.00 97.31 577 LEU A C 1
ATOM 4577 O O . LEU A 1 577 ? -14.919 -0.468 25.449 1.00 97.31 577 LEU A O 1
ATOM 4581 N N . VAL A 1 578 ? -15.269 1.472 26.507 1.00 97.62 578 VAL A N 1
ATOM 4582 C CA . VAL A 1 578 ? -14.358 2.259 25.652 1.00 97.62 578 VAL A CA 1
ATOM 4583 C C . VAL A 1 578 ? -12.909 1.791 25.792 1.00 97.62 578 VAL A C 1
ATOM 4585 O O . VAL A 1 578 ? -12.229 1.605 24.782 1.00 97.62 578 VAL A O 1
ATOM 4588 N N . LEU A 1 579 ? -12.449 1.553 27.024 1.00 98.06 579 LEU A N 1
ATOM 4589 C CA . LEU A 1 579 ? -11.111 1.022 27.294 1.00 98.06 579 LEU A CA 1
ATOM 4590 C C . LEU A 1 579 ? -10.932 -0.403 26.748 1.00 98.06 579 LEU A C 1
ATOM 4592 O O . LEU A 1 579 ? -9.910 -0.697 26.131 1.00 98.06 579 LEU A O 1
ATOM 4596 N N . PHE A 1 580 ? -11.936 -1.269 26.913 1.00 97.94 580 PHE A N 1
ATOM 4597 C CA . PHE A 1 580 ? -11.921 -2.626 26.364 1.00 97.94 580 PHE A CA 1
ATOM 4598 C C . PHE A 1 580 ? -11.903 -2.633 24.827 1.00 97.94 580 PHE A C 1
ATOM 4600 O O . PHE A 1 580 ? -11.066 -3.283 24.209 1.00 97.94 580 PHE A O 1
ATOM 4607 N N . LEU A 1 581 ? -12.772 -1.859 24.173 1.00 98.12 581 LEU A N 1
ATOM 4608 C CA . LEU A 1 581 ? -12.803 -1.790 22.709 1.00 98.12 581 LEU A CA 1
ATOM 4609 C C . LEU A 1 581 ? -11.484 -1.245 22.135 1.00 98.12 581 LEU A C 1
ATOM 4611 O O . LEU A 1 581 ? -11.059 -1.689 21.068 1.00 98.12 581 LEU A O 1
ATOM 4615 N N . ALA A 1 582 ? -10.790 -0.352 22.848 1.00 98.12 582 ALA A N 1
ATOM 4616 C CA . ALA A 1 582 ? -9.462 0.106 22.449 1.00 98.12 582 ALA A CA 1
ATOM 4617 C C . ALA A 1 582 ? -8.423 -1.034 22.411 1.00 98.12 582 ALA A C 1
ATOM 4619 O O . ALA A 1 582 ? -7.664 -1.111 21.445 1.00 98.12 582 ALA A O 1
ATOM 4620 N N . THR A 1 583 ? -8.413 -1.953 23.389 1.00 97.19 583 THR A N 1
ATOM 4621 C CA . THR A 1 583 ? -7.492 -3.110 23.382 1.00 97.19 583 THR A CA 1
ATOM 4622 C C . THR A 1 583 ? -7.889 -4.198 22.382 1.00 97.19 583 THR A C 1
ATOM 4624 O O . THR A 1 583 ? -7.026 -4.972 21.959 1.00 97.19 583 THR A O 1
ATOM 4627 N N . MET A 1 584 ? -9.159 -4.264 21.967 1.00 97.44 584 MET A N 1
ATOM 4628 C CA . MET A 1 584 ? -9.615 -5.198 20.929 1.00 97.44 584 MET A CA 1
ATOM 4629 C C . MET A 1 584 ? -9.256 -4.733 19.513 1.00 97.44 584 MET A C 1
ATOM 4631 O O . MET A 1 584 ? -8.793 -5.546 18.713 1.00 97.44 584 MET A O 1
ATOM 4635 N N . TYR A 1 585 ? -9.422 -3.441 19.204 1.00 98.38 585 TYR A N 1
ATOM 4636 C CA . TYR A 1 585 ? -9.153 -2.899 17.864 1.00 98.38 585 TYR A CA 1
ATOM 4637 C C . TYR A 1 585 ? -7.692 -2.509 17.607 1.00 98.38 585 TYR A C 1
ATOM 4639 O O . TYR A 1 585 ? -7.300 -2.445 16.441 1.00 98.38 585 TYR A O 1
ATOM 4647 N N . MET A 1 586 ? -6.891 -2.230 18.643 1.00 98.38 586 MET A N 1
ATOM 4648 C CA . MET A 1 586 ? -5.499 -1.796 18.490 1.00 98.38 586 MET A CA 1
ATOM 4649 C C . MET A 1 586 ? -4.517 -2.669 19.272 1.00 98.38 586 MET A C 1
ATOM 4651 O O . MET A 1 586 ? -4.702 -2.929 20.461 1.00 98.38 586 MET A O 1
ATOM 4655 N N . LYS A 1 587 ? -3.437 -3.074 18.597 1.00 97.75 587 LYS A N 1
ATOM 4656 C CA . LYS A 1 587 ? -2.254 -3.719 19.183 1.00 97.75 587 LYS A CA 1
ATOM 4657 C C . LYS A 1 587 ? -1.026 -2.836 18.958 1.00 97.75 587 LYS A C 1
ATOM 4659 O O . LYS A 1 587 ? -0.986 -2.057 18.007 1.00 97.75 587 LYS A O 1
ATOM 4664 N N . ASP A 1 588 ? -0.025 -2.980 19.818 1.00 96.75 588 ASP A N 1
ATOM 4665 C CA . ASP A 1 588 ? 1.213 -2.204 19.745 1.00 96.75 588 ASP A CA 1
ATOM 4666 C C . ASP A 1 588 ? 2.415 -3.066 19.358 1.00 96.75 588 ASP A C 1
ATOM 4668 O O . ASP A 1 588 ? 2.523 -4.223 19.764 1.00 96.75 588 ASP A O 1
ATOM 4672 N N . GLN A 1 589 ? 3.362 -2.446 18.658 1.00 96.25 589 GLN A N 1
ATOM 4673 C CA . GLN A 1 589 ? 4.735 -2.914 18.508 1.00 96.25 589 GLN A CA 1
ATOM 4674 C C . GLN A 1 589 ? 5.684 -1.822 19.013 1.00 96.25 589 GLN A C 1
ATOM 4676 O O . GLN A 1 589 ? 5.610 -0.687 18.538 1.00 96.25 589 GLN A O 1
ATOM 4681 N N . SER A 1 590 ? 6.601 -2.168 19.923 1.00 95.81 590 SER A N 1
ATOM 4682 C CA . SER A 1 590 ? 7.716 -1.278 20.267 1.00 95.81 590 SER A CA 1
ATOM 4683 C C . SER A 1 590 ? 8.813 -1.394 19.220 1.00 95.81 590 SER A C 1
ATOM 4685 O O . SER A 1 590 ? 9.590 -2.348 19.196 1.00 95.81 590 SER A O 1
ATOM 4687 N N . SER A 1 591 ? 8.778 -0.448 18.287 1.00 96.06 591 SER A N 1
ATOM 4688 C CA . SER A 1 591 ? 9.790 -0.187 17.272 1.00 96.06 591 SER A CA 1
ATOM 4689 C C . SER A 1 591 ? 9.476 1.132 16.558 1.00 96.06 591 SER A C 1
ATOM 4691 O O . SER A 1 591 ? 8.338 1.608 16.592 1.00 96.06 591 SER A O 1
ATOM 4693 N N . SER A 1 592 ? 10.455 1.672 15.831 1.00 95.88 592 SER A N 1
ATOM 4694 C CA . SER A 1 592 ? 10.265 2.788 14.897 1.00 95.88 592 SER A CA 1
ATOM 4695 C C . SER A 1 592 ? 9.461 2.391 13.646 1.00 95.88 592 SER A C 1
ATOM 4697 O O . SER A 1 592 ? 9.186 1.206 13.406 1.00 95.88 592 SER A O 1
ATOM 4699 N N . HIS A 1 593 ? 9.073 3.390 12.847 1.00 95.44 593 HIS A N 1
ATOM 4700 C CA . HIS A 1 593 ? 8.106 3.294 11.746 1.00 95.44 593 HIS A CA 1
ATOM 4701 C C . HIS A 1 593 ? 8.466 2.240 10.687 1.00 95.44 593 HIS A C 1
ATOM 4703 O O . HIS A 1 593 ? 7.609 1.477 10.236 1.00 95.44 593 HIS A O 1
ATOM 4709 N N . CYS A 1 594 ? 9.746 2.188 10.307 1.00 93.25 594 CYS A N 1
ATOM 4710 C CA . CYS A 1 594 ? 10.260 1.361 9.208 1.00 93.25 594 CYS A CA 1
ATOM 4711 C C . CYS A 1 594 ? 10.733 -0.041 9.629 1.00 93.25 594 CYS A C 1
ATOM 4713 O O . CYS A 1 594 ? 11.256 -0.784 8.797 1.00 93.25 594 CYS A O 1
ATOM 4715 N N . ILE A 1 595 ? 10.584 -0.421 10.902 1.00 95.56 595 ILE A N 1
ATOM 4716 C CA . ILE A 1 595 ? 10.888 -1.786 11.348 1.00 95.56 595 ILE A CA 1
ATOM 4717 C C . ILE A 1 595 ? 9.753 -2.727 10.897 1.00 95.56 595 ILE A C 1
ATOM 4719 O O . ILE A 1 595 ? 8.577 -2.384 11.091 1.00 95.56 595 ILE A O 1
ATOM 4723 N N . PRO A 1 596 ? 10.072 -3.902 10.307 1.00 94.00 596 PRO A N 1
ATOM 4724 C CA . PRO A 1 596 ? 9.072 -4.874 9.877 1.00 94.00 596 PRO A CA 1
ATOM 4725 C C . PRO A 1 596 ? 8.093 -5.265 10.985 1.00 94.00 596 PRO A C 1
ATOM 4727 O O . PRO A 1 596 ? 8.437 -5.295 12.170 1.00 94.00 596 PRO A O 1
ATOM 4730 N N . LEU A 1 597 ? 6.866 -5.596 10.589 1.00 97.31 597 LEU A N 1
ATOM 4731 C CA . LEU A 1 597 ? 5.856 -6.086 11.514 1.00 97.31 597 LEU A CA 1
ATOM 4732 C C . LEU A 1 597 ? 6.258 -7.460 12.061 1.00 97.31 597 LEU A C 1
ATOM 4734 O O . LEU A 1 597 ? 6.520 -8.387 11.287 1.00 97.31 597 LEU A O 1
ATOM 4738 N N . SER A 1 598 ? 6.253 -7.587 13.388 1.00 96.94 598 SER A N 1
ATOM 4739 C CA . SER A 1 598 ? 6.429 -8.854 14.090 1.00 96.94 598 SER A CA 1
ATOM 4740 C C . SER A 1 598 ? 5.415 -9.873 13.588 1.00 96.94 598 SER A C 1
ATOM 4742 O O . SER A 1 598 ? 4.211 -9.615 13.560 1.00 96.94 598 SER A O 1
ATOM 4744 N N . VAL A 1 599 ? 5.918 -11.046 13.207 1.00 96.56 599 VAL A N 1
ATOM 4745 C CA . VAL A 1 599 ? 5.152 -12.124 12.571 1.00 96.56 599 VAL A CA 1
ATOM 4746 C C . VAL A 1 599 ? 3.883 -12.446 13.362 1.00 96.56 599 VAL A C 1
ATOM 4748 O O . VAL A 1 599 ? 2.814 -12.558 12.768 1.00 96.56 599 VAL A O 1
ATOM 4751 N N . ASP A 1 600 ? 3.958 -12.510 14.692 1.00 96.19 600 ASP A N 1
ATOM 4752 C CA . ASP A 1 600 ? 2.826 -12.858 15.561 1.00 96.19 600 ASP A CA 1
ATOM 4753 C C . ASP A 1 600 ? 1.769 -11.760 15.744 1.00 96.19 600 ASP A C 1
ATOM 4755 O O . ASP A 1 600 ? 0.646 -12.073 16.134 1.00 96.19 600 ASP A O 1
ATOM 4759 N N . LEU A 1 601 ? 2.074 -10.505 15.399 1.00 97.00 601 LEU A N 1
ATOM 4760 C CA . LEU A 1 601 ? 1.083 -9.424 15.358 1.00 97.00 601 LEU A CA 1
ATOM 4761 C C . LEU A 1 601 ? 0.276 -9.409 14.048 1.00 97.00 601 LEU A C 1
ATOM 4763 O O . LEU A 1 601 ? -0.735 -8.715 13.968 1.00 97.00 601 LEU A O 1
ATOM 4767 N N . PHE A 1 602 ? 0.681 -10.171 13.025 1.00 98.00 602 PHE A N 1
ATOM 4768 C CA . PHE A 1 602 ? -0.087 -10.284 11.787 1.00 98.00 602 PHE A CA 1
ATOM 4769 C C . PHE A 1 602 ? -1.177 -11.363 11.898 1.00 98.00 602 PHE A C 1
ATOM 4771 O O . PHE A 1 602 ? -0.920 -12.559 11.731 1.00 98.00 602 PHE A O 1
ATOM 4778 N N . HIS A 1 603 ? -2.409 -10.925 12.160 1.00 97.19 603 HIS A N 1
ATOM 4779 C CA . HIS A 1 603 ? -3.608 -11.763 12.216 1.00 97.19 603 HIS A CA 1
ATOM 4780 C C . HIS A 1 603 ? -4.861 -10.978 11.757 1.00 97.19 603 HIS A C 1
ATOM 4782 O O . HIS A 1 603 ? -4.814 -9.749 11.679 1.00 97.19 603 HIS A O 1
ATOM 4788 N N . PRO A 1 604 ? -5.996 -11.643 11.454 1.00 97.44 604 PRO A N 1
ATOM 4789 C CA . PRO A 1 604 ? -7.271 -10.965 11.210 1.00 97.44 604 PRO A CA 1
ATOM 4790 C C . PRO A 1 604 ? -7.723 -10.111 12.405 1.00 97.44 604 PRO A C 1
ATOM 4792 O O . PRO A 1 604 ? -7.452 -10.449 13.559 1.00 97.44 604 PRO A O 1
ATOM 4795 N N . GLY A 1 605 ? -8.440 -9.022 12.136 1.00 97.12 605 GLY A N 1
ATOM 4796 C CA . GLY A 1 605 ? -9.025 -8.156 13.157 1.00 97.12 605 GLY A CA 1
ATOM 4797 C C . GLY A 1 605 ? -10.078 -8.850 14.016 1.00 97.12 605 GLY A C 1
ATOM 4798 O O . GLY A 1 605 ? -10.619 -9.894 13.652 1.00 97.12 605 GLY A O 1
ATOM 4799 N N . TRP A 1 606 ? -10.392 -8.248 15.164 1.00 96.12 606 TRP A N 1
ATOM 4800 C CA . TRP A 1 606 ? -11.426 -8.778 16.050 1.00 96.12 606 TRP A CA 1
ATOM 4801 C C . TRP A 1 606 ? -12.805 -8.757 15.372 1.00 96.12 606 TRP A C 1
ATOM 4803 O O . TRP A 1 606 ? -13.222 -7.744 14.802 1.00 96.12 606 TRP A O 1
ATOM 4813 N N . ASP A 1 607 ? -13.508 -9.885 15.472 1.00 94.69 607 ASP A N 1
ATOM 4814 C CA . ASP A 1 607 ? -14.898 -10.056 15.060 1.00 94.69 607 ASP A CA 1
ATOM 4815 C C . ASP A 1 607 ? -15.820 -10.041 16.293 1.00 94.69 607 ASP A C 1
ATOM 4817 O O . ASP A 1 607 ? -15.744 -10.963 17.114 1.00 94.69 607 ASP A O 1
ATOM 4821 N N . PRO A 1 608 ? -16.727 -9.057 16.440 1.00 93.06 608 PRO A N 1
ATOM 4822 C CA . PRO A 1 608 ? -17.708 -9.048 17.519 1.00 93.06 608 PRO A CA 1
ATOM 4823 C C . PRO A 1 608 ? -18.648 -10.267 17.531 1.00 93.06 608 PRO A C 1
ATOM 4825 O O . PRO A 1 608 ? -19.165 -10.600 18.597 1.00 93.06 608 PRO A O 1
ATOM 4828 N N . ALA A 1 609 ? -18.839 -10.982 16.414 1.00 90.44 609 ALA A N 1
ATOM 4829 C CA . ALA A 1 609 ? -19.674 -12.189 16.375 1.00 90.44 609 ALA A CA 1
ATOM 4830 C C . ALA A 1 609 ? -19.102 -13.314 17.254 1.00 90.44 609 ALA A C 1
ATOM 4832 O O . ALA A 1 609 ? -19.858 -14.108 17.820 1.00 90.44 609 ALA A O 1
ATOM 4833 N N . SER A 1 610 ? -17.776 -13.331 17.457 1.00 90.12 610 SER A N 1
ATOM 4834 C CA . SER A 1 610 ? -17.104 -14.267 18.371 1.00 90.12 610 SER A CA 1
ATOM 4835 C C . SER A 1 610 ? -17.664 -14.215 19.798 1.00 90.12 610 SER A C 1
ATOM 4837 O O . SER A 1 610 ? -17.688 -15.239 20.476 1.00 90.12 610 SER A O 1
ATOM 4839 N N . THR A 1 611 ? -18.198 -13.068 20.240 1.00 86.06 611 THR A N 1
ATOM 4840 C CA . THR A 1 611 ? -18.795 -12.908 21.579 1.00 86.06 611 THR A CA 1
ATOM 4841 C C . THR A 1 611 ? -20.051 -13.759 21.796 1.00 86.06 611 THR A C 1
ATOM 4843 O O . THR A 1 611 ? -20.348 -14.122 22.930 1.00 86.06 611 THR A O 1
ATOM 4846 N N . ILE A 1 612 ? -20.762 -14.128 20.724 1.00 82.62 612 ILE A N 1
ATOM 4847 C CA . ILE A 1 612 ? -21.966 -14.976 20.770 1.00 82.62 612 ILE A CA 1
ATOM 4848 C C . ILE A 1 612 ? -21.590 -16.467 20.799 1.00 82.62 612 ILE A C 1
ATOM 4850 O O . ILE A 1 612 ? -22.328 -17.285 21.351 1.00 82.62 612 ILE A O 1
ATOM 4854 N N . ALA A 1 613 ? -20.433 -16.820 20.228 1.00 63.50 613 ALA A N 1
ATOM 4855 C CA . ALA A 1 613 ? -19.911 -18.186 20.203 1.00 63.50 613 ALA A CA 1
ATOM 4856 C C . ALA A 1 613 ? -19.322 -18.640 21.554 1.00 63.50 613 ALA A C 1
ATOM 4858 O O . ALA A 1 613 ? -19.135 -19.837 21.763 1.00 63.50 613 ALA A O 1
ATOM 4859 N N . VAL A 1 614 ? -19.054 -17.710 22.479 1.00 55.06 614 VAL A N 1
ATOM 4860 C CA . VAL A 1 614 ? -18.630 -18.017 23.853 1.00 55.06 614 VAL A CA 1
ATOM 4861 C C . VAL A 1 614 ? -19.864 -18.311 24.719 1.00 55.06 614 VAL A C 1
ATOM 4863 O O . VAL A 1 614 ? -20.436 -17.40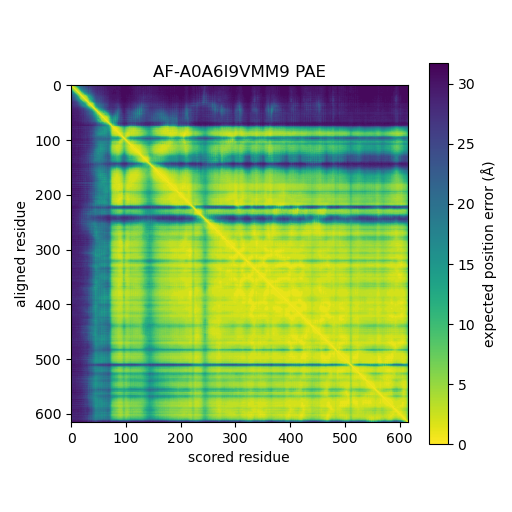9 25.335 1.00 55.06 614 VAL A O 1
ATOM 4866 N N . LYS A 1 615 ? -20.261 -19.587 24.768 1.00 38.56 615 LYS A N 1
ATOM 4867 C CA . LYS A 1 615 ? -21.256 -20.140 25.701 1.00 38.56 615 LYS A CA 1
ATOM 4868 C C . LYS A 1 615 ? -20.656 -21.273 26.526 1.00 38.56 615 LYS A C 1
ATOM 4870 O O . LYS A 1 615 ? -19.974 -22.122 25.914 1.00 38.56 615 LYS A O 1
#

Foldseek 3Di:
DDDDDDDDDDDDDDDDDDVVVVVVVVVVVPPPVVVVVVVPPDPQCVLVPVVCVVVVVVVVVVVVVVVPDDPDPPPVVVLLSLQLNPFDFAWFWDQDPVGIDIDGDDQDPLLVQLVVLVVVVSVCVVVCVVCVVVVVVVVVVVPDDDPVVVVVVVVVVVVVSVVSNVSSSSSSSVSQSVPVVSSLLSVLLVVCVVDPDPVSLVVNVSTDTALVSDDAPEEDDDDDDPADDVVVVCVVVVVPDPDDPVRVVVCVVLVVVLVVCLSPPVLCVQQVLLPVVLLVVCVVLLVVLVVVLVSLVKDWHWHAWPVGKTKTKIKRQQPVPDPQRLAEEEEQAHSNDAQSPDQQPLVVVVRYTYMGIDQDSGNNIHDTRWRVSLLRVLVRVVCCCCVPVNRDQLRYEYEYAALSLLSQLSCCLRSQNHVFYEYELYAQWCLQLQCVVDDVVCSVSSVCSCVVINGSRSLVSNLNHQHFAAYEHAQQEQRQQPPDSGQLSRRSLVSVLSNCCWQEVLLQPDPVSVLVVLSSVLSRDDPVVVVVSCVVLVQDLLVLLVLLLVQCVVVVVDRDINGCRNVPDDNSVSNSNSSNVCVQRYDYDHDYRRDHDDSVSDDHGDDSSVSNVPD

Organism: NCBI:txid144034